Protein AF-A0A957BS94-F1 (afdb_monomer)

Foldseek 3Di:
DCQFQPLDDQCVVVQVVVCVVPVDHDDDDDDPVCCQARIADAWDKDKDKDFDADPVLETAEIEIEIETEFEADCACQQQLQLLLQLFLCQFLPHLHYYYHYDYDYHHGRGHYRGHQSNNVVSQVVSLVVLVVSCVVSVHDSVVSSVNRGADAFDKSNCQQVRQRVHGGDIAGAHDDPQVVQCVVCCVVVVVVVPPPDWDADPPARLKTKDKDKGKGKAWADRAPPWKWKKKWFADLQRAIEIAIQEDCPPLCLQVLLLLLLQVLQQHDSVSYHYDYNDPVPHDDGSYDDSNHSCPHNSVNSNVFSNQLNVVLLVQCCVPPVVHDSVQWDRHHQWTAGPVGDIDGSSRSQCCCCPPPVNDIRMGMGMGHHNHTHIKMKMKMWMWMARNVPRDIDTPDIDMRIRPDDDSPVVSVVVVVVVVRVVVVVVD

Structure (mmCIF, N/CA/C/O backbone):
data_AF-A0A957BS94-F1
#
_entry.id   AF-A0A957BS94-F1
#
loop_
_atom_site.group_PDB
_atom_site.id
_atom_site.type_symbol
_atom_site.label_atom_id
_atom_site.label_alt_id
_atom_site.label_comp_id
_atom_site.label_asym_id
_atom_site.label_entity_id
_atom_site.label_seq_id
_atom_site.pdbx_PDB_ins_code
_atom_site.Cartn_x
_atom_site.Cartn_y
_atom_site.Cartn_z
_atom_site.occupancy
_atom_site.B_iso_or_equiv
_atom_site.auth_seq_id
_atom_site.auth_comp_id
_atom_site.auth_asym_id
_atom_site.auth_atom_id
_atom_site.pdbx_PDB_model_num
ATOM 1 N N . GLY A 1 1 ? -7.995 11.086 -6.125 1.00 87.88 1 GLY A N 1
ATOM 2 C CA . GLY A 1 1 ? -8.185 10.235 -4.937 1.00 87.88 1 GLY A CA 1
ATOM 3 C C . GLY A 1 1 ? -9.267 9.207 -5.190 1.00 87.88 1 GLY A C 1
ATOM 4 O O . GLY A 1 1 ? -10.382 9.602 -5.510 1.00 87.88 1 GLY A O 1
ATOM 5 N N . GLY A 1 2 ? -8.936 7.917 -5.090 1.00 92.69 2 GLY A N 1
ATOM 6 C CA . GLY A 1 2 ? -9.911 6.818 -5.169 1.00 92.69 2 GLY A CA 1
ATOM 7 C C . GLY A 1 2 ? -10.272 6.236 -3.799 1.00 92.69 2 GLY A C 1
ATOM 8 O O . GLY A 1 2 ? -11.443 6.047 -3.504 1.00 92.69 2 GLY A O 1
ATOM 9 N N . PHE A 1 3 ? -9.272 5.984 -2.944 1.00 94.75 3 PHE A N 1
ATOM 10 C CA . PHE A 1 3 ? -9.442 5.447 -1.582 1.00 94.75 3 PHE A CA 1
ATOM 11 C C . PHE A 1 3 ? -10.276 4.154 -1.491 1.00 94.75 3 PHE A C 1
ATOM 13 O O . PHE A 1 3 ? -10.834 3.879 -0.435 1.00 94.75 3 PHE A O 1
ATOM 20 N N . GLY A 1 4 ? -10.353 3.367 -2.569 1.00 93.62 4 GLY A N 1
ATOM 21 C CA . GLY A 1 4 ? -11.196 2.171 -2.696 1.00 93.62 4 GLY A CA 1
ATOM 22 C C . GLY A 1 4 ? -12.556 2.428 -3.355 1.00 93.62 4 GLY A C 1
ATOM 23 O O . GLY A 1 4 ? -13.038 1.577 -4.089 1.00 93.62 4 GLY A O 1
ATOM 24 N N . GLY A 1 5 ? -13.127 3.629 -3.223 1.00 93.25 5 GLY A N 1
ATOM 25 C CA . GLY A 1 5 ? -14.465 3.944 -3.748 1.00 93.25 5 GLY A CA 1
ATOM 26 C C . GLY A 1 5 ? -14.590 3.953 -5.278 1.00 93.25 5 GLY A C 1
ATOM 27 O O . GLY A 1 5 ? -15.694 4.082 -5.790 1.00 93.25 5 GLY A O 1
ATOM 28 N N . LYS A 1 6 ? -13.469 3.811 -5.999 1.00 93.12 6 LYS A N 1
ATOM 29 C CA . LYS A 1 6 ? -13.384 3.716 -7.468 1.00 93.12 6 LYS A CA 1
ATOM 30 C C . LYS A 1 6 ? -12.785 2.388 -7.952 1.00 93.12 6 LYS A C 1
ATOM 32 O O . LYS A 1 6 ? -12.215 2.334 -9.032 1.00 93.12 6 LYS A O 1
ATOM 37 N N . GLN A 1 7 ? -12.796 1.357 -7.107 1.00 91.06 7 GLN A N 1
ATOM 38 C CA . GLN A 1 7 ? -12.198 0.062 -7.441 1.00 91.06 7 GLN A CA 1
ATOM 39 C C . GLN A 1 7 ? -13.092 -0.780 -8.365 1.00 91.06 7 GLN A C 1
ATOM 41 O O . GLN A 1 7 ? -12.589 -1.584 -9.140 1.00 91.06 7 GLN A O 1
ATOM 46 N N . GLU A 1 8 ? -14.409 -0.612 -8.273 1.00 89.06 8 GLU A N 1
ATOM 47 C CA . GLU A 1 8 ? -15.391 -1.333 -9.083 1.00 89.06 8 GLU A CA 1
ATOM 48 C C . GLU A 1 8 ? -16.027 -0.421 -10.138 1.00 89.06 8 GLU A C 1
ATOM 50 O O . GLU A 1 8 ? -15.969 0.803 -10.022 1.00 89.06 8 GLU A O 1
ATOM 55 N N . MET A 1 9 ? -16.678 -1.026 -11.134 1.00 90.88 9 MET A N 1
ATOM 56 C CA . MET A 1 9 ? -17.496 -0.293 -12.099 1.00 90.88 9 MET A CA 1
ATOM 57 C C . MET A 1 9 ? -18.780 0.214 -11.430 1.00 90.88 9 MET A C 1
ATOM 59 O O . MET A 1 9 ? -19.502 -0.557 -10.794 1.00 90.88 9 MET A O 1
ATOM 63 N N . LEU A 1 10 ? -19.066 1.505 -11.584 1.00 91.81 10 LEU A N 1
ATOM 64 C CA . LEU A 1 10 ? -20.222 2.187 -10.994 1.00 91.81 10 LEU A CA 1
ATOM 65 C C . LEU A 1 10 ? -21.111 2.873 -12.032 1.00 91.81 10 LEU A C 1
ATOM 67 O O . LEU A 1 10 ? -22.331 2.854 -11.885 1.00 91.81 10 LEU A O 1
ATOM 71 N N . ILE A 1 11 ? -20.506 3.534 -13.021 1.00 94.31 11 ILE A N 1
ATOM 72 C CA . ILE A 1 11 ? -21.208 4.347 -14.035 1.00 94.31 11 ILE A CA 1
ATOM 73 C C . ILE A 1 11 ? -20.671 4.125 -15.454 1.00 94.31 11 ILE A C 1
ATOM 75 O O . ILE A 1 11 ? -21.223 4.646 -16.426 1.00 94.31 11 ILE A O 1
ATOM 79 N N . GLU A 1 12 ? -19.559 3.404 -15.579 1.00 95.12 12 GLU A N 1
ATOM 80 C CA . GLU A 1 12 ? -18.816 3.190 -16.815 1.00 95.12 12 GLU A CA 1
ATOM 81 C C . GLU A 1 12 ? -19.658 2.432 -17.848 1.00 95.12 12 GLU A C 1
ATOM 83 O O . GLU A 1 12 ? -19.678 2.796 -19.026 1.00 95.12 12 GLU A O 1
ATOM 88 N N . ASP A 1 13 ? -20.409 1.427 -17.402 1.00 94.88 13 ASP A N 1
ATOM 89 C CA . ASP A 1 13 ? -21.336 0.644 -18.219 1.00 94.88 13 ASP A CA 1
ATOM 90 C C . ASP A 1 13 ? -22.477 1.508 -18.779 1.00 94.88 13 ASP A C 1
ATOM 92 O O . ASP A 1 13 ? -22.785 1.437 -19.973 1.00 94.88 13 ASP A O 1
ATOM 96 N N . LEU A 1 14 ? -23.054 2.390 -17.959 1.00 95.38 14 LEU A N 1
ATOM 97 C CA . LEU A 1 14 ? -24.093 3.331 -18.385 1.00 95.38 14 LEU A CA 1
ATOM 98 C C . LEU A 1 14 ? -23.571 4.291 -19.462 1.00 95.38 14 LEU A C 1
ATOM 100 O O . LEU A 1 14 ? -24.225 4.485 -20.491 1.00 95.38 14 LEU A O 1
ATOM 104 N N . CYS A 1 15 ? -22.380 4.864 -19.261 1.00 97.00 15 CYS A N 1
ATOM 105 C CA . CYS A 1 15 ? -21.724 5.724 -20.249 1.00 97.00 15 CYS A CA 1
ATOM 106 C C . CYS A 1 15 ? -21.474 4.990 -21.573 1.00 97.00 15 CYS A C 1
ATOM 108 O O . CYS A 1 15 ? -21.753 5.541 -22.645 1.00 97.00 15 CYS A O 1
ATOM 110 N N . ALA A 1 16 ? -20.984 3.749 -21.509 1.00 97.00 16 ALA A N 1
ATOM 111 C CA . ALA A 1 16 ? -20.718 2.931 -22.687 1.00 97.00 16 ALA A CA 1
ATOM 112 C C . ALA A 1 16 ? -22.009 2.626 -23.463 1.00 97.00 16 ALA A C 1
ATOM 114 O O . ALA A 1 16 ? -22.088 2.883 -24.668 1.00 97.00 16 ALA A O 1
ATOM 115 N N . HIS A 1 17 ? -23.055 2.159 -22.777 1.00 97.88 17 HIS A N 1
ATOM 116 C CA . HIS A 1 17 ? -24.336 1.839 -23.408 1.00 97.88 17 HIS A CA 1
ATOM 117 C C . HIS A 1 17 ? -25.006 3.064 -24.042 1.00 97.88 17 HIS A C 1
ATOM 119 O O . HIS A 1 17 ? -25.511 2.970 -25.164 1.00 97.88 17 HIS A O 1
ATOM 125 N N . LEU A 1 18 ? -24.974 4.225 -23.382 1.00 98.00 18 LEU A N 1
ATOM 126 C CA . LEU A 1 18 ? -25.520 5.464 -23.944 1.00 98.00 18 LEU A CA 1
ATOM 127 C C . LEU A 1 18 ? -24.709 5.960 -25.147 1.00 98.00 18 LEU A C 1
ATOM 129 O O . LEU A 1 18 ? -25.290 6.458 -26.113 1.00 98.00 18 LEU A O 1
ATOM 133 N N . THR A 1 19 ? -23.388 5.789 -25.131 1.00 98.25 19 THR A N 1
ATOM 134 C CA . THR A 1 19 ? -22.531 6.124 -26.279 1.00 98.25 19 THR A CA 1
ATOM 135 C C . THR A 1 19 ? -22.894 5.266 -27.494 1.00 98.25 19 THR A C 1
ATOM 137 O O . THR A 1 19 ? -23.105 5.807 -28.579 1.00 98.25 19 THR A O 1
ATOM 140 N N . ILE A 1 20 ? -23.069 3.952 -27.307 1.00 98.38 20 ILE A N 1
ATOM 141 C CA . ILE A 1 20 ? -23.497 3.023 -28.370 1.00 98.38 20 ILE A CA 1
ATOM 142 C C . ILE A 1 20 ? -24.884 3.400 -28.905 1.00 98.38 20 ILE A C 1
ATOM 144 O O . ILE A 1 20 ? -25.085 3.453 -30.117 1.00 98.38 20 ILE A O 1
ATOM 148 N N . ALA A 1 21 ? -25.837 3.689 -28.016 1.00 98.38 21 ALA A N 1
ATOM 149 C CA . ALA A 1 21 ? -27.212 3.999 -28.404 1.00 98.38 21 ALA A CA 1
ATOM 150 C C . ALA A 1 21 ? -27.345 5.339 -29.146 1.00 98.38 21 ALA A C 1
ATOM 152 O O . ALA A 1 21 ? -28.221 5.489 -29.997 1.00 98.38 21 ALA A O 1
ATOM 153 N N . THR A 1 22 ? -26.504 6.323 -28.817 1.00 98.00 22 THR A N 1
ATOM 154 C CA . THR A 1 22 ? -26.613 7.687 -29.361 1.00 98.00 22 THR A CA 1
ATOM 155 C C . THR A 1 22 ? -25.635 7.983 -30.495 1.00 98.00 22 THR A C 1
ATOM 157 O O . THR A 1 22 ? -25.848 8.947 -31.231 1.00 98.00 22 THR A O 1
ATOM 160 N N . GLY A 1 23 ? -24.558 7.202 -30.631 1.00 98.25 23 GLY A N 1
ATOM 161 C CA . GLY A 1 23 ? -23.454 7.488 -31.551 1.00 98.25 23 GLY A CA 1
ATOM 162 C C . GLY A 1 23 ? -22.679 8.765 -31.200 1.00 98.25 23 GLY A C 1
ATOM 163 O O . GLY A 1 23 ? -22.033 9.348 -32.070 1.00 98.25 23 GLY A O 1
ATOM 164 N N . ARG A 1 24 ? -22.778 9.252 -29.955 1.00 98.12 24 ARG A N 1
ATOM 165 C CA . ARG A 1 24 ? -22.169 10.511 -29.496 1.00 98.12 24 ARG A CA 1
ATOM 166 C C . ARG A 1 24 ? -21.395 10.292 -28.193 1.00 98.12 24 ARG A C 1
ATOM 168 O O . ARG A 1 24 ? -21.807 9.451 -27.400 1.00 98.12 24 ARG A O 1
ATOM 175 N N . PRO A 1 25 ? -20.325 11.067 -27.928 1.00 97.94 25 PRO A N 1
ATOM 176 C CA . PRO A 1 25 ? -19.635 11.019 -26.642 1.00 97.94 25 PRO A CA 1
ATOM 177 C C . PRO A 1 25 ? -20.574 11.363 -25.479 1.00 97.94 25 PRO A C 1
ATOM 179 O O . PRO A 1 25 ? -21.299 12.361 -25.541 1.00 97.94 25 PRO A O 1
ATOM 182 N N . VAL A 1 26 ? -20.529 10.564 -24.412 1.00 97.88 26 VAL A N 1
ATOM 183 C CA . VAL A 1 26 ? -21.312 10.754 -23.182 1.00 97.88 26 VAL A CA 1
ATOM 184 C C . VAL A 1 26 ? -20.376 11.055 -22.013 1.00 97.88 26 VAL A C 1
ATOM 186 O O . VAL A 1 26 ? -19.357 10.394 -21.841 1.00 97.88 26 VAL A O 1
ATOM 189 N N . ARG A 1 27 ? -20.741 12.041 -21.187 1.00 96.88 27 ARG A N 1
ATOM 190 C CA . ARG A 1 27 ? -20.086 12.335 -19.905 1.00 96.88 27 ARG A CA 1
ATOM 191 C C . ARG A 1 27 ? -21.108 12.198 -18.782 1.00 96.88 27 ARG A C 1
ATOM 193 O O . ARG A 1 27 ? -22.140 12.863 -18.819 1.00 96.88 27 ARG A O 1
ATOM 200 N N . PHE A 1 28 ? -20.783 11.388 -17.780 1.00 95.38 28 PHE A N 1
ATOM 201 C CA . PHE A 1 28 ? -21.545 11.242 -16.543 1.00 95.38 28 PHE A CA 1
ATOM 202 C C . PHE A 1 28 ? -20.635 11.619 -15.375 1.00 95.38 28 PHE A C 1
ATOM 204 O O . PHE A 1 28 ? -19.526 11.106 -15.258 1.00 95.38 28 PHE A O 1
ATOM 211 N N . GLU A 1 29 ? -21.103 12.514 -14.511 1.00 95.50 29 GLU A N 1
ATOM 212 C CA . GLU A 1 29 ? -20.431 12.855 -13.261 1.00 95.50 29 GLU A CA 1
ATOM 213 C C . GLU A 1 29 ? -21.454 12.915 -12.124 1.00 95.50 29 GLU A C 1
ATOM 215 O O . GLU A 1 29 ? -22.528 13.495 -12.292 1.00 95.50 29 GLU A O 1
ATOM 220 N N . TYR A 1 30 ? -21.131 12.314 -10.977 1.00 95.19 30 TYR A N 1
ATOM 221 C CA . TYR A 1 30 ? -21.965 12.432 -9.786 1.00 95.19 30 TYR A CA 1
ATOM 222 C C . TYR A 1 30 ? -21.905 13.843 -9.203 1.00 95.19 30 TYR A C 1
ATOM 224 O O . TYR A 1 30 ? -20.840 14.452 -9.085 1.00 95.19 30 TYR A O 1
ATOM 232 N N . THR A 1 31 ? -23.048 14.339 -8.734 1.00 96.75 31 THR A N 1
ATOM 233 C CA . THR A 1 31 ? -23.054 15.433 -7.759 1.00 96.75 31 THR A CA 1
ATOM 234 C C . THR A 1 31 ? -22.487 14.948 -6.422 1.00 96.75 31 THR A C 1
ATOM 236 O O . THR A 1 31 ? -22.429 13.751 -6.139 1.00 96.75 31 THR A O 1
ATOM 239 N N . ARG A 1 32 ? -22.112 15.876 -5.533 1.00 95.75 32 ARG A N 1
ATOM 240 C CA . ARG A 1 32 ? -21.627 15.507 -4.192 1.00 95.75 32 ARG A CA 1
ATOM 241 C C . ARG A 1 32 ? -22.658 14.704 -3.389 1.00 95.75 32 ARG A C 1
ATOM 243 O O . ARG A 1 32 ? -22.276 13.821 -2.635 1.00 95.75 32 ARG A O 1
ATOM 250 N N . GLU A 1 33 ? -23.942 15.004 -3.546 1.00 95.62 33 GLU A N 1
ATOM 251 C CA . GLU A 1 33 ? -25.029 14.253 -2.907 1.00 95.62 33 GLU A CA 1
ATOM 252 C C . GLU A 1 33 ? -25.150 12.831 -3.477 1.00 95.62 33 GLU A C 1
ATOM 254 O O . GLU A 1 33 ? -25.296 11.865 -2.725 1.00 95.62 33 GLU A O 1
ATOM 259 N N . GLN A 1 34 ? -25.022 12.686 -4.799 1.00 94.81 34 GLN A N 1
ATOM 260 C CA . GLN A 1 34 ? -25.015 11.378 -5.457 1.00 94.81 34 GLN A CA 1
ATOM 261 C C . GLN A 1 34 ? -23.808 10.535 -5.039 1.00 94.81 34 GLN A C 1
ATOM 263 O O . GLN A 1 34 ? -23.964 9.338 -4.826 1.00 94.81 34 GLN A O 1
ATOM 268 N N . GLU A 1 35 ? -22.640 11.144 -4.823 1.00 93.25 35 GLU A N 1
ATOM 269 C CA . GLU A 1 35 ? -21.464 10.440 -4.297 1.00 93.25 35 GLU A CA 1
ATOM 270 C C . GLU A 1 35 ? -21.782 9.733 -2.965 1.00 93.25 35 GLU A C 1
ATOM 272 O O . GLU A 1 35 ? -21.471 8.561 -2.793 1.00 93.25 35 GLU A O 1
ATOM 277 N N . PHE A 1 36 ? -22.472 10.399 -2.034 1.00 91.50 36 PHE A N 1
ATOM 278 C CA . PHE A 1 36 ? -22.794 9.805 -0.729 1.00 91.50 36 PHE A CA 1
ATOM 279 C C . PHE A 1 36 ? -23.912 8.758 -0.766 1.00 91.50 36 PHE A C 1
ATOM 281 O O . PHE A 1 36 ? -24.010 7.938 0.147 1.00 91.50 36 PHE A O 1
ATOM 288 N N . THR A 1 37 ? -24.766 8.789 -1.786 1.00 91.38 37 THR A N 1
ATOM 289 C CA . THR A 1 37 ? -25.955 7.925 -1.870 1.00 91.38 37 THR A CA 1
ATOM 290 C C . THR A 1 37 ? -25.802 6.774 -2.862 1.00 91.38 37 THR A C 1
ATOM 292 O O . THR A 1 37 ? -26.458 5.748 -2.695 1.00 91.38 37 THR A O 1
ATOM 295 N N . SER A 1 38 ? -24.942 6.929 -3.872 1.00 91.81 38 SER A N 1
ATOM 296 C CA . SER A 1 38 ? -24.818 6.017 -5.019 1.00 91.81 38 SER A CA 1
ATOM 297 C C . SER A 1 38 ? -23.418 5.412 -5.175 1.00 91.81 38 SER A C 1
ATOM 299 O O . SER A 1 38 ? -23.296 4.310 -5.716 1.00 91.81 38 SER A O 1
ATOM 301 N N . ALA A 1 39 ? -22.365 6.089 -4.698 1.00 92.81 39 ALA A N 1
ATOM 302 C CA . ALA A 1 39 ? -21.018 5.519 -4.681 1.00 92.81 39 ALA A CA 1
ATOM 303 C C . ALA A 1 39 ? -20.834 4.556 -3.494 1.00 92.81 39 ALA A C 1
ATOM 305 O O . ALA A 1 39 ? -21.799 4.108 -2.869 1.00 92.81 39 ALA A O 1
ATOM 306 N N . ARG A 1 40 ? -19.585 4.180 -3.208 1.00 93.38 40 ARG A N 1
ATOM 307 C CA . ARG A 1 40 ? -19.262 3.172 -2.195 1.00 93.38 40 ARG A CA 1
ATOM 308 C C . ARG A 1 40 ? -18.801 3.785 -0.889 1.00 93.38 40 ARG A C 1
ATOM 310 O O . ARG A 1 40 ? -17.950 4.671 -0.849 1.00 93.38 40 ARG A O 1
ATOM 317 N N . SER A 1 41 ? -19.336 3.241 0.196 1.00 93.56 41 SER A N 1
ATOM 318 C CA . SER A 1 41 ? -18.935 3.562 1.562 1.00 93.56 41 SER A CA 1
ATOM 319 C C . SER A 1 41 ? -18.134 2.420 2.195 1.00 93.56 41 SER A C 1
ATOM 321 O O . SER A 1 41 ? -18.013 1.323 1.646 1.00 93.56 41 SER A O 1
ATOM 323 N N . ARG A 1 42 ? -17.550 2.665 3.370 1.00 96.00 42 ARG A N 1
ATOM 324 C CA . ARG A 1 42 ? -16.926 1.605 4.168 1.00 96.00 42 ARG A CA 1
ATOM 325 C C . ARG A 1 42 ? -18.010 0.694 4.750 1.00 96.00 42 ARG A C 1
ATOM 327 O O . ARG A 1 42 ? -18.982 1.185 5.311 1.00 96.00 42 ARG A O 1
ATOM 334 N N . HIS A 1 43 ? -17.787 -0.618 4.702 1.00 97.06 43 HIS A N 1
ATOM 335 C CA . HIS A 1 43 ? -18.658 -1.614 5.332 1.00 97.06 43 HIS A CA 1
ATOM 336 C C . HIS A 1 43 ? -18.849 -1.358 6.841 1.00 97.06 43 HIS A C 1
ATOM 338 O O . HIS A 1 43 ? -17.860 -1.416 7.588 1.00 97.06 43 HIS A O 1
ATOM 344 N N . PRO A 1 44 ? -20.093 -1.139 7.311 1.00 96.38 44 PRO A N 1
ATOM 345 C CA . PRO A 1 44 ? -20.415 -1.165 8.731 1.00 96.38 44 PRO A CA 1
ATOM 346 C C . PRO A 1 44 ? -20.260 -2.585 9.281 1.00 96.38 44 PRO A C 1
ATOM 348 O O . PRO A 1 44 ? -20.686 -3.558 8.653 1.00 96.38 44 PRO A O 1
ATOM 351 N N . GLN A 1 45 ? -19.652 -2.706 10.458 1.00 97.69 45 GLN A N 1
ATOM 352 C CA . GLN A 1 45 ? -19.382 -3.991 11.098 1.00 97.69 45 GLN A CA 1
ATOM 353 C C . GLN A 1 45 ? -19.725 -3.929 12.586 1.00 97.69 45 GLN A C 1
ATOM 355 O O . GLN A 1 45 ? -19.444 -2.933 13.250 1.00 97.69 45 GLN A O 1
ATOM 360 N N . ILE A 1 46 ? -20.282 -5.020 13.110 1.00 98.12 46 ILE A N 1
ATOM 361 C CA . ILE A 1 46 ? -20.333 -5.299 14.549 1.00 98.12 46 ILE A CA 1
ATOM 362 C C . ILE A 1 46 ? -19.322 -6.410 14.806 1.00 98.12 46 ILE A C 1
ATOM 364 O O . ILE A 1 46 ? -19.437 -7.487 14.222 1.00 98.12 46 ILE A O 1
ATOM 368 N N . LEU A 1 47 ? -18.334 -6.146 15.658 1.00 98.31 47 LEU A N 1
ATOM 369 C CA . LEU A 1 47 ? -17.252 -7.079 15.953 1.00 98.31 47 LEU A CA 1
ATOM 370 C C . LEU A 1 47 ? -17.335 -7.532 17.410 1.00 98.31 47 LEU A C 1
ATOM 372 O O . LEU A 1 47 ? -17.538 -6.718 18.310 1.00 98.31 47 LEU A O 1
ATOM 376 N N . ARG A 1 48 ? -17.137 -8.829 17.646 1.00 98.44 48 ARG A N 1
ATOM 377 C CA . ARG A 1 48 ? -17.007 -9.410 18.983 1.00 98.44 48 ARG A CA 1
ATOM 378 C C . ARG A 1 48 ? -15.726 -10.226 19.062 1.00 98.44 48 ARG A C 1
ATOM 380 O O . ARG A 1 48 ? -15.616 -11.263 18.406 1.00 98.44 48 ARG A O 1
ATOM 387 N N . PHE A 1 49 ? -14.808 -9.780 19.912 1.00 98.44 49 PHE A N 1
ATOM 388 C CA . PHE A 1 49 ? -13.606 -10.524 20.262 1.00 98.44 49 PHE A CA 1
ATOM 389 C C . PHE A 1 49 ? -13.820 -11.372 21.516 1.00 98.44 49 PHE A C 1
ATOM 391 O O . PHE A 1 49 ? -14.512 -10.976 22.455 1.00 98.44 49 PHE A O 1
ATOM 398 N N . LYS A 1 50 ? -13.192 -12.546 21.544 1.00 98.31 50 LYS A N 1
ATOM 399 C CA . LYS A 1 50 ? -13.016 -13.358 22.750 1.00 98.31 50 LYS A CA 1
ATOM 400 C C . LYS A 1 50 ? -11.588 -13.884 22.768 1.00 98.31 50 LYS A C 1
ATOM 402 O O . LYS A 1 50 ? -11.192 -14.602 21.857 1.00 98.31 50 LYS A O 1
ATOM 407 N N . THR A 1 51 ? -10.835 -13.558 23.814 1.00 98.38 51 THR A N 1
ATOM 408 C CA . THR A 1 51 ? -9.414 -13.917 23.923 1.00 98.38 51 THR A CA 1
ATOM 409 C C . THR A 1 51 ? -9.176 -14.750 25.173 1.00 98.38 51 THR A C 1
ATOM 411 O O . THR A 1 51 ? -9.658 -14.409 26.251 1.00 98.38 51 THR A O 1
ATOM 414 N N . GLY A 1 52 ? -8.446 -15.852 25.023 1.00 98.31 52 GLY A N 1
ATOM 415 C CA . GLY A 1 52 ? -7.899 -16.628 26.130 1.00 98.31 52 GLY A CA 1
ATOM 416 C C . GLY A 1 52 ? -6.478 -16.168 26.427 1.00 98.31 52 GLY A C 1
ATOM 417 O O . GLY A 1 52 ? -5.647 -16.128 25.518 1.00 98.31 52 GLY A O 1
ATOM 418 N N . VAL A 1 53 ? -6.209 -15.841 27.689 1.00 98.25 53 VAL A N 1
ATOM 419 C CA . VAL A 1 53 ? -4.894 -15.409 28.173 1.00 98.25 53 VAL A CA 1
ATOM 420 C C . VAL A 1 53 ? -4.485 -16.305 29.337 1.00 98.25 53 VAL A C 1
ATOM 422 O O . VAL A 1 53 ? -5.318 -16.614 30.189 1.00 98.25 53 VAL A O 1
ATOM 425 N N . ASP A 1 54 ? -3.236 -16.765 29.345 1.00 97.00 54 ASP A N 1
ATOM 426 C CA . ASP A 1 54 ? -2.704 -17.592 30.430 1.00 97.00 54 ASP A CA 1
ATOM 427 C C . ASP A 1 54 ? -2.256 -16.766 31.651 1.00 97.00 54 ASP A C 1
ATOM 429 O O . ASP A 1 54 ? -2.321 -15.534 31.662 1.00 97.00 54 ASP A O 1
ATOM 433 N N . ALA A 1 55 ? -1.809 -17.456 32.705 1.00 94.81 55 ALA A N 1
ATOM 434 C CA . ALA A 1 55 ? -1.379 -16.823 33.952 1.00 94.81 55 ALA A CA 1
ATOM 435 C C . ALA A 1 55 ? -0.143 -15.921 33.775 1.00 94.81 55 ALA A C 1
ATOM 437 O O . ALA A 1 55 ? 0.072 -15.003 34.565 1.00 94.81 55 ALA A O 1
ATOM 438 N N . GLU A 1 56 ? 0.654 -16.148 32.729 1.00 95.19 56 GLU A N 1
ATOM 439 C CA . GLU A 1 56 ? 1.819 -15.336 32.391 1.00 95.19 56 GLU A CA 1
ATOM 440 C C . GLU A 1 56 ? 1.465 -14.132 31.502 1.00 95.19 56 GLU A C 1
ATOM 442 O O . GLU A 1 56 ? 2.359 -13.364 31.129 1.00 95.19 56 GLU A O 1
ATOM 447 N N . GLY A 1 57 ? 0.191 -13.937 31.154 1.00 96.12 57 GLY A N 1
ATOM 448 C CA . GLY A 1 57 ? -0.263 -12.840 30.303 1.00 96.12 57 GLY A CA 1
ATOM 449 C C . GLY A 1 57 ? -0.010 -13.073 28.810 1.00 96.12 57 GLY A C 1
ATOM 450 O O . GLY A 1 57 ? 0.117 -12.100 28.061 1.00 96.12 57 GLY A O 1
ATOM 451 N N . ARG A 1 58 ? 0.118 -14.332 28.369 1.00 97.81 58 ARG A N 1
ATOM 452 C CA . ARG A 1 58 ? 0.252 -14.700 26.952 1.00 97.81 58 ARG A CA 1
ATOM 453 C C . ARG A 1 58 ? -1.107 -15.026 26.347 1.00 97.81 58 ARG A C 1
ATOM 455 O O . ARG A 1 58 ? -1.890 -15.778 26.924 1.00 97.81 58 ARG A O 1
ATOM 462 N N . ILE A 1 59 ? -1.374 -14.493 25.162 1.00 98.25 59 ILE A N 1
ATOM 463 C CA . ILE A 1 59 ? -2.553 -14.814 24.365 1.00 98.25 59 ILE A CA 1
ATOM 464 C C . ILE A 1 59 ? -2.375 -16.223 23.794 1.00 98.25 59 ILE A C 1
ATOM 466 O O . ILE A 1 59 ? -1.460 -16.484 23.018 1.00 98.25 59 ILE A O 1
ATOM 470 N N . VAL A 1 60 ? -3.273 -17.132 24.169 1.00 98.12 60 VAL A N 1
ATOM 471 C CA . VAL A 1 60 ? -3.241 -18.537 23.729 1.00 98.12 60 VAL A CA 1
ATOM 472 C C . VAL A 1 60 ? -4.360 -18.867 22.748 1.00 98.12 60 VAL A C 1
ATOM 474 O O . VAL A 1 60 ? -4.197 -19.744 21.906 1.00 98.12 60 VAL A O 1
ATOM 477 N N . ALA A 1 61 ? -5.486 -18.157 22.818 1.00 98.25 61 ALA A N 1
ATOM 478 C CA . ALA A 1 61 ? -6.619 -18.367 21.927 1.00 98.25 61 ALA A CA 1
ATOM 479 C C . ALA A 1 61 ? -7.296 -17.043 21.577 1.00 98.25 61 ALA A C 1
ATOM 481 O O . ALA A 1 61 ? -7.377 -16.149 22.421 1.00 98.25 61 ALA A O 1
ATOM 482 N N . ALA A 1 62 ? -7.823 -16.937 20.362 1.00 98.12 62 ALA A N 1
ATOM 483 C CA . ALA A 1 62 ? -8.582 -15.777 19.920 1.00 98.12 62 ALA A CA 1
ATOM 484 C C . ALA A 1 62 ? -9.764 -16.198 19.046 1.00 98.12 62 ALA A C 1
ATOM 486 O O . ALA A 1 62 ? -9.667 -17.075 18.192 1.00 98.12 62 ALA A O 1
ATOM 487 N N . GLU A 1 63 ? -10.893 -15.541 19.241 1.00 98.31 63 GLU A N 1
ATOM 488 C CA . GLU A 1 63 ? -12.046 -15.635 18.365 1.00 98.31 63 GLU A CA 1
ATOM 489 C C . GLU A 1 63 ? -12.484 -14.243 17.949 1.00 98.31 63 GLU A C 1
ATOM 491 O O . GLU A 1 63 ? -12.601 -13.348 18.788 1.00 98.31 63 GLU A O 1
ATOM 496 N N . LEU A 1 64 ? 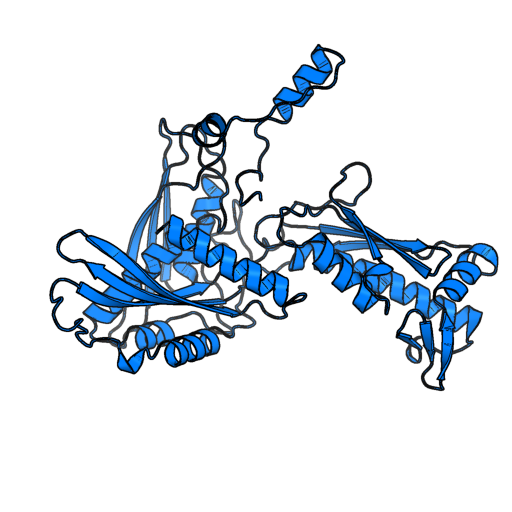-12.774 -14.102 16.659 1.00 98.56 64 LEU A N 1
ATOM 497 C CA . LEU A 1 64 ? -13.401 -12.924 16.087 1.00 98.56 64 LEU A CA 1
ATOM 498 C C . LEU A 1 64 ? -14.696 -13.338 15.388 1.00 98.56 64 LEU A C 1
ATOM 500 O O . LEU A 1 64 ? -14.676 -14.089 14.411 1.00 98.56 64 LEU A O 1
ATOM 504 N N . TYR A 1 65 ? -15.815 -12.836 15.906 1.00 98.62 65 TYR A N 1
ATOM 505 C CA . TYR A 1 65 ? -17.123 -12.918 15.267 1.00 98.62 65 TYR A CA 1
ATOM 506 C C . TYR A 1 65 ? -17.512 -11.556 14.691 1.00 98.62 65 TYR A C 1
ATOM 508 O O . TYR A 1 65 ? -17.443 -10.551 15.404 1.00 98.62 65 TYR A O 1
ATOM 516 N N . ILE A 1 66 ? -17.923 -11.522 13.422 1.00 98.56 66 ILE A N 1
ATOM 517 C CA . ILE A 1 66 ? -18.319 -10.295 12.723 1.00 98.56 66 ILE A CA 1
ATOM 518 C C . ILE A 1 66 ? -19.733 -10.424 12.153 1.00 98.56 66 ILE A C 1
ATOM 520 O O . ILE A 1 66 ? -20.043 -11.395 11.467 1.00 98.56 66 ILE A O 1
ATOM 524 N N . ILE A 1 67 ? -20.555 -9.395 12.359 1.00 98.38 67 ILE A N 1
ATOM 525 C CA . ILE A 1 67 ? -21.728 -9.125 11.520 1.00 98.38 67 ILE A CA 1
ATOM 526 C C . ILE A 1 67 ? -21.337 -8.004 10.554 1.00 98.38 67 ILE A C 1
ATOM 528 O O . ILE A 1 67 ? -21.150 -6.859 10.974 1.00 98.38 67 ILE A O 1
ATOM 532 N N . GLY A 1 68 ? -21.172 -8.339 9.276 1.00 97.62 68 GLY A N 1
ATOM 533 C CA . GLY A 1 68 ? -20.786 -7.407 8.219 1.00 97.62 68 GLY A CA 1
ATOM 534 C C . GLY A 1 68 ? -21.995 -6.980 7.396 1.00 97.62 68 GLY A C 1
ATOM 535 O O . GLY A 1 68 ? -22.612 -7.812 6.736 1.00 97.62 68 GLY A O 1
ATOM 536 N N . ASN A 1 69 ? -22.335 -5.692 7.409 1.00 97.38 69 ASN A N 1
ATOM 537 C CA . ASN A 1 69 ? -23.443 -5.166 6.614 1.00 97.38 69 ASN A CA 1
ATOM 538 C C . ASN A 1 69 ? -22.949 -4.754 5.221 1.00 97.38 69 ASN A C 1
ATOM 540 O O . ASN A 1 69 ? -22.071 -3.898 5.112 1.00 97.38 69 ASN A O 1
ATOM 544 N N . THR A 1 70 ? -23.514 -5.353 4.173 1.00 96.12 70 THR A N 1
ATOM 545 C CA . THR A 1 70 ? -23.148 -5.094 2.767 1.00 96.12 70 THR A CA 1
ATOM 546 C C . THR A 1 70 ? -24.225 -4.289 2.020 1.00 96.12 70 THR A C 1
ATOM 548 O O . THR A 1 70 ? -24.206 -4.153 0.805 1.00 96.12 70 THR A O 1
ATOM 551 N N . GLY A 1 71 ? -25.187 -3.697 2.735 1.00 95.81 71 GLY A N 1
ATOM 552 C CA . GLY A 1 71 ? -26.291 -2.974 2.101 1.00 95.81 71 GLY A CA 1
ATOM 553 C C . GLY A 1 71 ? -27.142 -3.898 1.234 1.00 95.81 71 GLY A C 1
ATOM 554 O O . GLY A 1 71 ? -27.368 -5.051 1.596 1.00 95.81 71 GLY A O 1
ATOM 555 N N . ALA A 1 72 ? -27.662 -3.394 0.117 1.00 95.12 72 ALA A N 1
ATOM 556 C CA . ALA A 1 72 ? -28.614 -4.147 -0.699 1.00 95.12 72 ALA A CA 1
ATOM 557 C C . ALA A 1 72 ? -27.971 -5.267 -1.546 1.00 95.12 72 ALA A C 1
ATOM 559 O O . ALA A 1 72 ? -28.677 -6.184 -1.960 1.00 95.12 72 ALA A O 1
ATOM 560 N N . TYR A 1 73 ? -26.657 -5.211 -1.798 1.00 93.69 73 TYR A N 1
ATOM 561 C CA . TYR A 1 73 ? -25.949 -6.121 -2.709 1.00 93.69 73 TYR A CA 1
ATOM 562 C C . TYR A 1 73 ? -24.599 -6.545 -2.136 1.00 93.69 73 TYR A C 1
ATOM 564 O O . TYR A 1 73 ? -23.970 -5.783 -1.424 1.00 93.69 73 TYR A O 1
ATOM 572 N N . GLY A 1 74 ? -24.129 -7.747 -2.478 1.00 91.88 74 GLY A N 1
ATOM 573 C CA . GLY A 1 74 ? -22.978 -8.399 -1.829 1.00 91.88 74 GLY A CA 1
ATOM 574 C C . GLY A 1 74 ? -21.604 -7.870 -2.239 1.00 91.88 74 GLY A C 1
ATOM 575 O O . GLY A 1 74 ? -20.630 -8.625 -2.235 1.00 91.88 74 GLY A O 1
ATOM 576 N N . THR A 1 75 ? -21.520 -6.608 -2.648 1.00 91.19 75 THR A N 1
ATOM 577 C CA . THR A 1 75 ? -20.317 -5.973 -3.178 1.00 91.19 75 THR A CA 1
ATOM 578 C C . THR A 1 75 ? -19.193 -6.007 -2.150 1.00 91.19 75 THR A C 1
ATOM 580 O O . THR A 1 75 ? -19.306 -5.434 -1.072 1.00 91.19 75 THR A O 1
ATOM 583 N N . HIS A 1 76 ? -18.095 -6.700 -2.467 1.00 93.94 76 HIS A N 1
ATOM 584 C CA . HIS A 1 76 ? -16.971 -6.924 -1.547 1.00 93.94 76 HIS A CA 1
ATOM 585 C C . HIS A 1 76 ? -17.368 -7.510 -0.171 1.00 93.94 76 HIS A C 1
ATOM 587 O O . HIS A 1 76 ? -16.565 -7.493 0.767 1.00 93.94 76 HIS A O 1
ATOM 593 N N . GLY A 1 77 ? -18.577 -8.073 -0.049 1.00 94.06 77 GLY A N 1
ATOM 594 C CA . GLY A 1 77 ? -19.142 -8.522 1.221 1.00 94.06 77 GLY A CA 1
ATOM 595 C C . GLY A 1 77 ? -18.374 -9.688 1.837 1.00 94.06 77 GLY A C 1
ATOM 596 O O . GLY A 1 77 ? -18.297 -9.783 3.052 1.00 94.06 77 GLY A O 1
ATOM 597 N N . LEU A 1 78 ? -17.753 -10.546 1.021 1.00 93.69 78 LEU A N 1
ATOM 598 C CA . LEU A 1 78 ? -16.897 -11.636 1.497 1.00 93.69 78 LEU A CA 1
ATOM 599 C C . LEU A 1 78 ? -15.472 -11.151 1.800 1.00 93.69 78 LEU A C 1
ATOM 601 O O . LEU A 1 78 ? -14.961 -11.321 2.905 1.00 93.69 78 LEU A O 1
ATOM 605 N N . THR A 1 79 ? -14.825 -10.535 0.814 1.00 94.12 79 THR A N 1
ATOM 606 C CA . THR A 1 79 ? -13.387 -10.237 0.838 1.00 94.12 79 THR A CA 1
ATOM 607 C C . THR A 1 79 ? -13.012 -9.193 1.889 1.00 94.12 79 THR A C 1
ATOM 609 O O . THR A 1 79 ? -12.015 -9.375 2.584 1.00 94.12 79 THR A O 1
ATOM 612 N N . VAL A 1 80 ? -13.829 -8.152 2.098 1.00 96.06 80 VAL A N 1
ATOM 613 C CA . VAL A 1 80 ? -13.586 -7.150 3.159 1.00 96.06 80 VAL A CA 1
ATOM 614 C C . VAL A 1 80 ? -13.625 -7.796 4.543 1.00 96.06 80 VAL A C 1
ATOM 616 O O . VAL A 1 80 ? -12.790 -7.496 5.395 1.00 96.06 80 VAL A O 1
ATOM 619 N N . GLN A 1 81 ? -14.568 -8.711 4.771 1.00 95.94 81 GLN A N 1
ATOM 620 C CA . GLN A 1 81 ? -14.729 -9.374 6.067 1.00 95.94 81 GLN A CA 1
ATOM 621 C C . GLN A 1 81 ? -13.618 -10.395 6.311 1.00 95.94 81 GLN A C 1
ATOM 623 O O . GLN A 1 81 ? -13.129 -10.506 7.433 1.00 95.94 81 GLN A O 1
ATOM 628 N N . MET A 1 82 ? -13.160 -11.091 5.265 1.00 94.94 82 MET A N 1
ATOM 629 C CA . MET A 1 82 ? -11.986 -11.963 5.354 1.00 94.94 82 MET A CA 1
ATOM 630 C C . MET A 1 82 ? -10.729 -11.177 5.734 1.00 94.94 82 MET A C 1
ATOM 632 O O . MET A 1 82 ? -9.977 -11.637 6.590 1.00 94.94 82 MET A O 1
ATOM 636 N N . VAL A 1 83 ? -10.524 -9.972 5.190 1.00 94.88 83 VAL A N 1
ATOM 637 C CA . VAL A 1 83 ? -9.396 -9.116 5.591 1.00 94.88 83 VAL A CA 1
ATOM 638 C C . VAL A 1 83 ? -9.566 -8.591 7.019 1.00 94.88 83 VAL A C 1
ATOM 640 O O . VAL A 1 83 ? -8.589 -8.590 7.771 1.00 94.88 83 VAL A O 1
ATOM 643 N N . SER A 1 84 ? -10.779 -8.230 7.454 1.00 96.25 84 SER A N 1
ATOM 644 C CA . SER A 1 84 ? -11.051 -7.938 8.873 1.00 96.25 84 SER A CA 1
ATOM 645 C C . SER A 1 84 ? -10.682 -9.119 9.777 1.00 96.25 84 SER A C 1
ATOM 647 O O . SER A 1 84 ? -9.965 -8.934 10.759 1.00 96.25 84 SER A O 1
ATOM 649 N N . GLY A 1 85 ? -11.104 -10.334 9.418 1.00 95.94 85 GLY A N 1
ATOM 650 C CA . GLY A 1 85 ? -10.745 -11.569 10.114 1.00 95.94 85 GLY A CA 1
ATOM 651 C C . GLY A 1 85 ? -9.236 -11.780 10.175 1.00 95.94 85 GLY A C 1
ATOM 652 O O . GLY A 1 85 ? -8.667 -11.998 11.245 1.00 95.94 85 GLY A O 1
ATOM 653 N N . PHE A 1 86 ? -8.572 -11.649 9.028 1.00 94.94 86 PHE A N 1
ATOM 654 C CA . PHE A 1 86 ? -7.153 -11.931 8.899 1.00 94.94 86 PHE A CA 1
ATOM 655 C C . PHE A 1 86 ? -6.305 -10.931 9.686 1.00 94.94 86 PHE A C 1
ATOM 657 O O . PHE A 1 86 ? -5.442 -11.337 10.464 1.00 94.94 86 PHE A O 1
ATOM 664 N N . ARG A 1 87 ? -6.578 -9.627 9.564 1.00 93.56 87 ARG A N 1
ATOM 665 C CA . ARG A 1 87 ? -5.831 -8.588 10.294 1.00 93.56 87 ARG A CA 1
ATOM 666 C C . ARG A 1 87 ? -6.176 -8.571 11.781 1.00 93.56 87 ARG A C 1
ATOM 668 O O . ARG A 1 87 ? -5.276 -8.416 12.600 1.00 93.56 87 ARG A O 1
ATOM 675 N N . GLY A 1 88 ? -7.439 -8.807 12.138 1.00 95.94 88 GLY A N 1
ATOM 676 C CA . GLY A 1 88 ? -7.886 -8.876 13.531 1.00 95.94 88 GLY A CA 1
ATOM 677 C C . GLY A 1 88 ? -7.308 -10.057 14.317 1.00 95.94 88 GLY A C 1
ATOM 678 O O . GLY A 1 88 ? -7.095 -9.935 15.518 1.00 95.94 88 GLY A O 1
ATOM 679 N N . LEU A 1 89 ? -7.021 -11.186 13.661 1.00 96.88 89 LEU A N 1
ATOM 680 C CA . LEU A 1 89 ? -6.511 -12.392 14.329 1.00 96.88 89 LEU A CA 1
ATOM 681 C C . LEU A 1 89 ? -4.994 -12.599 14.190 1.00 96.88 89 LEU A C 1
ATOM 683 O O . LEU A 1 89 ? -4.432 -13.408 14.923 1.00 96.88 89 LEU A O 1
ATOM 687 N N . SER A 1 90 ? -4.313 -11.867 13.301 1.00 95.19 90 SER A N 1
ATOM 688 C CA . SER A 1 90 ? -2.883 -12.105 13.028 1.00 95.19 90 SER A CA 1
ATOM 689 C C . SER A 1 90 ? -1.924 -11.120 13.702 1.00 95.19 90 SER A C 1
ATOM 691 O O . SER A 1 90 ? -0.746 -11.429 13.815 1.00 95.19 90 SER A O 1
ATOM 693 N N . THR A 1 91 ? -2.377 -9.958 14.188 1.00 95.38 91 THR A N 1
ATOM 694 C CA . THR A 1 91 ? -1.481 -8.977 14.847 1.00 95.38 91 THR A CA 1
ATOM 695 C C . THR A 1 91 ? -0.879 -9.514 16.154 1.00 95.38 91 THR A C 1
ATOM 697 O O . THR A 1 91 ? 0.299 -9.289 16.427 1.00 95.38 91 THR A O 1
ATOM 700 N N . TYR A 1 92 ? -1.667 -10.268 16.933 1.00 97.19 92 TYR A N 1
ATOM 701 C CA . TYR A 1 92 ? -1.216 -11.004 18.129 1.00 97.19 92 TYR A CA 1
ATOM 702 C C . TYR A 1 92 ? -1.155 -12.530 17.924 1.00 97.19 92 TYR A C 1
ATOM 704 O O . TYR A 1 92 ? -0.793 -13.264 18.835 1.00 97.19 92 TYR A O 1
ATOM 712 N N . ASN A 1 93 ? -1.527 -12.998 16.727 1.00 93.88 93 ASN A N 1
ATOM 713 C CA . ASN A 1 93 ? -1.258 -14.329 16.176 1.00 93.88 93 ASN A CA 1
ATOM 714 C C . ASN A 1 93 ? -1.492 -15.529 17.119 1.00 93.88 93 ASN A C 1
ATOM 716 O O . ASN A 1 93 ? -0.643 -16.412 17.245 1.00 93.88 93 ASN A O 1
ATOM 720 N N . ALA A 1 94 ? -2.647 -15.570 17.790 1.00 96.88 94 ALA A N 1
ATOM 721 C CA . ALA A 1 94 ? -2.961 -16.635 18.741 1.00 96.88 94 ALA A CA 1
ATOM 722 C C . ALA A 1 94 ? -2.972 -18.017 18.050 1.00 96.88 94 ALA A C 1
ATOM 724 O O . ALA A 1 94 ? -3.662 -18.175 17.037 1.00 96.88 94 ALA A O 1
ATOM 725 N N . PRO A 1 95 ? -2.302 -19.048 18.599 1.00 94.25 95 PRO A N 1
ATOM 726 C CA . PRO A 1 95 ? -2.195 -20.352 17.940 1.00 94.25 95 PRO A CA 1
ATOM 727 C C . PRO A 1 95 ? -3.554 -21.046 17.771 1.00 94.25 95 PRO A C 1
ATOM 729 O O . PRO A 1 95 ? -3.786 -21.720 16.770 1.00 94.25 95 PRO A O 1
ATOM 732 N N . TYR A 1 96 ? -4.477 -20.846 18.716 1.00 96.69 96 TYR A N 1
ATOM 733 C CA . TYR A 1 96 ? -5.849 -21.339 18.622 1.00 96.69 96 TYR A CA 1
ATOM 734 C C . TYR A 1 96 ? -6.787 -20.205 18.207 1.00 96.69 96 TYR A C 1
ATOM 736 O O . TYR A 1 96 ? -7.387 -19.533 19.048 1.00 96.69 96 TYR A O 1
ATOM 744 N N . SER A 1 97 ? -6.896 -19.984 16.898 1.00 96.88 97 SER A N 1
ATOM 745 C CA . SER A 1 97 ? -7.705 -18.907 16.325 1.00 96.88 97 SER A CA 1
ATOM 746 C C . SER A 1 97 ? -8.991 -19.414 15.670 1.00 96.88 97 SER A C 1
ATOM 748 O O . SER A 1 97 ? -9.002 -20.446 14.999 1.00 96.88 97 SER A O 1
ATOM 750 N N . ARG A 1 98 ? -10.089 -18.670 15.846 1.00 97.06 98 ARG A N 1
ATOM 751 C CA . ARG A 1 98 ? -11.387 -18.934 15.209 1.00 97.06 98 ARG A CA 1
ATOM 752 C C . ARG A 1 98 ? -11.966 -17.665 14.592 1.00 97.06 98 ARG A C 1
ATOM 754 O O . ARG A 1 98 ? -12.062 -16.635 15.253 1.00 97.06 98 ARG A O 1
ATOM 761 N N . PHE A 1 99 ? -12.416 -17.761 13.345 1.00 97.38 99 PHE A N 1
ATOM 762 C CA . PHE A 1 99 ? -13.125 -16.687 12.655 1.00 97.38 99 PHE A CA 1
ATOM 763 C C . PHE A 1 99 ? -14.538 -17.131 12.283 1.00 97.38 99 PHE A C 1
ATOM 765 O O . PHE A 1 99 ? -14.730 -18.235 11.774 1.00 97.38 99 PHE A O 1
ATOM 772 N N . LEU A 1 100 ? -15.518 -16.273 12.549 1.00 97.06 100 LEU A N 1
ATOM 773 C CA . LEU A 1 100 ? -16.920 -16.465 12.190 1.00 97.06 100 LEU A CA 1
ATOM 774 C C . LEU A 1 100 ? -17.450 -15.148 11.617 1.00 97.06 100 LEU A C 1
ATOM 776 O O . LEU A 1 100 ? -17.196 -14.084 12.182 1.00 97.06 100 LEU A O 1
ATOM 780 N N . CYS A 1 101 ? -18.203 -15.203 10.523 1.00 97.06 101 CYS A N 1
ATOM 781 C CA . CYS A 1 101 ? -18.771 -14.003 9.923 1.00 97.06 101 CYS A CA 1
ATOM 782 C C . CYS A 1 101 ? -20.154 -14.268 9.340 1.00 97.06 101 CYS A C 1
ATOM 784 O O . CYS A 1 101 ? -20.310 -15.168 8.518 1.00 97.06 101 CYS A O 1
ATOM 786 N N . ASP A 1 102 ? -21.110 -13.425 9.724 1.00 97.81 102 ASP A N 1
ATOM 787 C CA . ASP A 1 102 ? -22.407 -13.316 9.072 1.00 97.81 102 ASP A CA 1
ATOM 788 C C . ASP A 1 102 ? -22.417 -12.060 8.197 1.00 97.81 102 ASP A C 1
ATOM 790 O O . ASP A 1 102 ? -22.220 -10.942 8.681 1.00 97.81 102 ASP A O 1
ATOM 794 N N . ILE A 1 103 ? -22.640 -12.243 6.897 1.00 96.94 103 ILE A N 1
ATOM 795 C CA . ILE A 1 103 ? -22.808 -11.141 5.946 1.00 96.94 103 ILE A CA 1
ATOM 796 C C . ILE A 1 103 ? -24.304 -10.887 5.804 1.00 96.94 103 ILE A C 1
ATOM 798 O O . ILE A 1 103 ? -25.056 -11.787 5.430 1.00 96.94 103 ILE A O 1
ATOM 802 N N . VAL A 1 104 ? -24.739 -9.666 6.112 1.00 97.50 104 VAL A N 1
ATOM 803 C CA . VAL A 1 104 ? -26.158 -9.300 6.141 1.00 97.50 104 VAL A CA 1
ATOM 804 C C . VAL A 1 104 ? -26.487 -8.245 5.095 1.00 97.50 104 VAL A C 1
ATOM 806 O O . VAL A 1 104 ? -25.730 -7.292 4.886 1.00 97.50 104 VAL A O 1
ATOM 809 N N . TYR A 1 105 ? -27.651 -8.411 4.469 1.00 97.88 105 TYR A N 1
ATOM 810 C CA . TYR A 1 105 ? -28.216 -7.453 3.527 1.00 97.88 105 TYR A CA 1
ATOM 811 C C . TYR A 1 105 ? -29.174 -6.501 4.237 1.00 97.88 105 TYR A C 1
ATOM 813 O O . TYR A 1 105 ? -29.990 -6.928 5.055 1.00 97.88 105 TYR A O 1
ATOM 821 N N . THR A 1 106 ? -29.094 -5.213 3.916 1.00 97.06 106 THR A N 1
ATOM 822 C CA . THR A 1 106 ? -29.965 -4.171 4.481 1.00 97.06 106 THR A CA 1
ATOM 823 C C . THR A 1 106 ? -30.291 -3.090 3.449 1.00 97.06 106 THR A C 1
ATOM 825 O O . THR A 1 106 ? -29.667 -3.004 2.396 1.00 97.06 106 THR A O 1
ATOM 828 N N . ASN A 1 107 ? -31.266 -2.227 3.739 1.00 96.31 107 ASN A N 1
ATOM 829 C CA . ASN A 1 107 ? -31.700 -1.156 2.834 1.00 96.31 107 ASN A CA 1
ATOM 830 C C . ASN A 1 107 ? -30.888 0.146 2.997 1.00 96.31 107 ASN A C 1
ATOM 832 O O . ASN A 1 107 ? -31.468 1.226 3.086 1.00 96.31 107 ASN A O 1
ATOM 836 N N . ILE A 1 108 ? -29.558 0.049 3.060 1.00 93.88 108 ILE A N 1
ATOM 837 C CA . ILE A 1 108 ? -28.644 1.208 3.079 1.00 93.88 108 ILE A CA 1
ATOM 838 C C . ILE A 1 108 ? -27.903 1.347 1.735 1.00 93.88 108 ILE A C 1
ATOM 840 O O . ILE A 1 108 ? -27.857 0.371 0.976 1.00 93.88 108 ILE A O 1
ATOM 844 N N . PRO A 1 109 ? -27.287 2.514 1.441 1.00 93.62 109 PRO A N 1
ATOM 845 C CA . PRO A 1 109 ? -26.348 2.649 0.328 1.00 93.62 109 PRO A CA 1
ATOM 846 C C . PRO A 1 109 ? -25.255 1.579 0.359 1.00 93.62 109 PRO A C 1
ATOM 848 O O . PRO A 1 109 ? -24.783 1.194 1.427 1.00 93.62 109 PRO A O 1
ATOM 851 N N . ILE A 1 110 ? -24.857 1.109 -0.821 1.00 94.38 110 ILE A N 1
ATOM 852 C CA . ILE A 1 110 ? -23.996 -0.065 -0.987 1.00 94.38 110 ILE A CA 1
ATOM 853 C C . ILE A 1 110 ? -22.573 0.270 -0.507 1.00 94.38 110 ILE A C 1
ATOM 855 O O . ILE A 1 110 ? -21.916 1.131 -1.098 1.00 94.38 110 ILE A O 1
ATOM 859 N N . PRO A 1 111 ? -22.061 -0.369 0.554 1.00 95.44 111 PRO A N 1
ATOM 860 C CA . PRO A 1 111 ? -20.657 -0.287 0.902 1.00 95.44 111 PRO A CA 1
ATOM 861 C C . PRO A 1 111 ? -19.809 -1.117 -0.070 1.00 95.44 111 PRO A C 1
ATOM 863 O O . PRO A 1 111 ? -20.280 -2.044 -0.720 1.00 95.44 111 PRO A O 1
ATOM 866 N N . GLY A 1 112 ? -18.528 -0.791 -0.157 1.00 95.31 112 GLY A N 1
ATOM 867 C CA . GLY A 1 112 ? -17.584 -1.466 -1.037 1.00 95.31 112 GLY A CA 1
ATOM 868 C C . GLY A 1 112 ? -16.174 -1.402 -0.477 1.00 95.31 112 GLY A C 1
ATOM 869 O O . GLY A 1 112 ? -15.961 -1.400 0.746 1.00 95.31 112 GLY A O 1
ATOM 870 N N . ALA A 1 113 ? -15.205 -1.348 -1.384 1.00 95.38 113 ALA A N 1
ATOM 871 C CA . ALA A 1 113 ? -13.819 -1.122 -1.030 1.00 95.38 113 ALA A CA 1
ATOM 872 C C . ALA A 1 113 ? -13.630 0.287 -0.444 1.00 95.38 113 ALA A C 1
ATOM 874 O O . ALA A 1 113 ? -14.122 1.287 -0.962 1.00 95.38 113 ALA A O 1
ATOM 875 N N . TYR A 1 114 ? -12.873 0.369 0.646 1.00 95.81 114 TYR A N 1
ATOM 876 C CA . TYR A 1 114 ? -12.431 1.631 1.233 1.00 95.81 114 TYR A CA 1
ATOM 877 C C . TYR A 1 114 ? -11.043 1.422 1.846 1.00 95.81 114 TYR A C 1
ATOM 879 O O . TYR A 1 114 ? -10.762 0.326 2.332 1.00 95.81 114 TYR A O 1
ATOM 887 N N . ARG A 1 115 ? -10.174 2.441 1.856 1.00 95.69 115 ARG A N 1
ATOM 888 C CA . ARG A 1 115 ? -8.781 2.383 2.347 1.00 95.69 115 ARG A CA 1
ATOM 889 C C . ARG A 1 115 ? -8.627 1.532 3.618 1.00 95.69 115 ARG A C 1
ATOM 891 O O . ARG A 1 115 ? -9.313 1.752 4.618 1.00 95.69 115 ARG A O 1
ATOM 898 N N . GLY A 1 116 ? -7.733 0.546 3.569 1.00 94.19 116 GLY A N 1
ATOM 899 C CA . GLY A 1 116 ? -7.505 -0.442 4.632 1.00 94.19 116 GLY A CA 1
ATOM 900 C C . GLY A 1 116 ? -8.407 -1.683 4.565 1.00 94.19 116 GLY A C 1
ATOM 901 O O . GLY A 1 116 ? -8.111 -2.664 5.233 1.00 94.19 116 GLY A O 1
ATOM 902 N N . TYR A 1 117 ? -9.472 -1.660 3.760 1.00 95.50 117 TYR A N 1
ATOM 903 C CA . TYR A 1 117 ? -10.238 -2.828 3.315 1.00 95.50 117 TYR A CA 1
ATOM 904 C C . TYR A 1 117 ? -10.658 -3.775 4.455 1.00 95.50 117 TYR A C 1
ATOM 906 O O . TYR A 1 117 ? -10.276 -4.934 4.501 1.00 95.50 117 TYR A O 1
ATOM 914 N N . GLY A 1 118 ? -11.396 -3.248 5.439 1.00 95.94 118 GLY A N 1
ATOM 915 C CA . GLY A 1 118 ? -11.844 -4.009 6.616 1.00 95.94 118 GLY A CA 1
ATOM 916 C C . GLY A 1 118 ? -10.846 -4.044 7.781 1.00 95.94 118 GLY A C 1
ATOM 917 O O . GLY A 1 118 ? -11.256 -4.201 8.935 1.00 95.94 118 GLY A O 1
ATOM 918 N N . ALA A 1 119 ? -9.551 -3.842 7.523 1.00 96.06 119 ALA A N 1
ATOM 919 C CA . ALA A 1 119 ? -8.531 -3.836 8.570 1.00 96.06 119 ALA A CA 1
ATOM 920 C C . ALA A 1 119 ? -8.744 -2.739 9.631 1.00 96.06 119 ALA A C 1
ATOM 922 O O . ALA A 1 119 ? -8.612 -3.065 10.806 1.00 96.06 119 ALA A O 1
ATOM 923 N N . PRO A 1 120 ? -9.111 -1.481 9.293 1.00 96.69 120 PRO A N 1
ATOM 924 C CA . PRO A 1 120 ? -9.309 -0.441 10.304 1.00 96.69 120 PRO A CA 1
ATOM 925 C C . PRO A 1 120 ? -10.369 -0.809 11.344 1.00 96.69 120 PRO A C 1
ATOM 927 O O . PRO A 1 120 ? -10.152 -0.605 12.533 1.00 96.69 120 PRO A O 1
ATOM 930 N N . GLN A 1 121 ? -11.483 -1.404 10.909 1.00 97.25 121 GLN A N 1
ATOM 931 C CA . GLN A 1 121 ? -12.546 -1.845 11.810 1.00 97.25 121 GLN A CA 1
ATOM 932 C C . GLN A 1 121 ? -12.064 -2.942 12.773 1.00 97.25 121 GLN A C 1
ATOM 934 O O . GLN A 1 121 ? -12.300 -2.861 13.979 1.00 97.25 121 GLN A O 1
ATOM 939 N N . ALA A 1 122 ? -11.345 -3.940 12.248 1.00 97.31 122 ALA A N 1
ATOM 940 C CA . ALA A 1 122 ? -10.813 -5.042 13.042 1.00 97.31 122 ALA A CA 1
ATOM 941 C C . ALA A 1 122 ? -9.710 -4.596 14.006 1.00 97.31 122 ALA A C 1
ATOM 943 O O . ALA A 1 122 ? -9.732 -4.984 15.170 1.00 97.31 122 ALA A O 1
ATOM 944 N N . LEU A 1 123 ? -8.771 -3.769 13.540 1.00 97.19 123 LEU A N 1
ATOM 945 C CA . LEU A 1 123 ? -7.662 -3.276 14.353 1.00 97.19 123 LEU A CA 1
ATOM 946 C C . LEU A 1 123 ? -8.143 -2.316 15.441 1.00 97.19 123 LEU A C 1
ATOM 948 O O . LEU A 1 123 ? -7.660 -2.411 16.559 1.00 97.19 123 LEU A O 1
ATOM 952 N N . HIS A 1 124 ? -9.128 -1.456 15.170 1.00 96.50 124 HIS A N 1
ATOM 953 C CA . HIS A 1 124 ? -9.712 -0.609 16.212 1.00 96.50 124 HIS A CA 1
ATOM 954 C C . HIS A 1 124 ? -10.271 -1.452 17.368 1.00 96.50 124 HIS A C 1
ATOM 956 O O . HIS A 1 124 ? -9.868 -1.278 18.516 1.00 96.50 124 HIS A O 1
ATOM 962 N N . ALA A 1 125 ? -11.146 -2.412 17.057 1.00 97.50 125 ALA A N 1
ATOM 963 C CA . ALA A 1 125 ? -11.740 -3.277 18.071 1.00 97.50 125 ALA A CA 1
ATOM 964 C C . ALA A 1 125 ? -10.692 -4.163 18.772 1.00 97.50 125 ALA A C 1
ATOM 966 O O . ALA A 1 125 ? -10.758 -4.335 19.987 1.00 97.50 125 ALA A O 1
ATOM 967 N N . LEU A 1 126 ? -9.703 -4.679 18.035 1.00 98.12 126 LEU A N 1
ATOM 968 C CA . LEU A 1 126 ? -8.608 -5.472 18.595 1.00 98.12 126 LEU A CA 1
ATOM 969 C C . LEU A 1 126 ? -7.758 -4.667 19.581 1.00 98.12 126 LEU A C 1
ATOM 971 O O . LEU A 1 126 ? -7.417 -5.172 20.651 1.00 98.12 126 LEU A O 1
ATOM 975 N N . GLU A 1 127 ? -7.391 -3.439 19.220 1.00 98.00 127 GLU A N 1
ATOM 976 C CA . GLU A 1 127 ? -6.481 -2.622 20.018 1.00 98.00 127 GLU A CA 1
ATOM 977 C C . GLU A 1 127 ? -7.140 -2.139 21.309 1.00 98.00 127 GLU A C 1
ATOM 979 O O . GLU A 1 127 ? -6.486 -2.192 22.354 1.00 98.00 127 GLU A O 1
ATOM 984 N N . VAL A 1 128 ? -8.429 -1.779 21.251 1.00 97.25 128 VAL A N 1
ATOM 985 C CA . VAL A 1 128 ? -9.256 -1.477 22.432 1.00 97.25 128 VAL A CA 1
ATOM 986 C C . VAL A 1 128 ? -9.378 -2.709 23.330 1.00 97.25 128 VAL A C 1
ATOM 988 O O . VAL A 1 128 ? -9.022 -2.650 24.504 1.00 97.25 128 VAL A O 1
ATOM 991 N N . HIS A 1 129 ? -9.788 -3.851 22.771 1.00 98.00 129 HIS A N 1
ATOM 992 C CA . HIS A 1 129 ? -9.940 -5.113 23.509 1.00 98.00 129 HIS A CA 1
ATOM 993 C C . HIS A 1 129 ? -8.633 -5.558 24.180 1.00 98.00 129 HIS A C 1
ATOM 995 O O . HIS A 1 129 ? -8.610 -6.001 25.326 1.00 98.00 129 HIS A O 1
ATOM 1001 N N . THR A 1 130 ? -7.509 -5.394 23.486 1.00 97.88 130 THR A N 1
ATOM 1002 C CA . THR A 1 130 ? -6.180 -5.712 24.019 1.00 97.88 130 THR A CA 1
ATOM 1003 C C . THR A 1 130 ? -5.789 -4.799 25.180 1.00 97.88 130 THR A C 1
ATOM 1005 O O . THR A 1 130 ? -5.164 -5.249 26.142 1.00 97.88 130 THR A O 1
ATOM 1008 N N . GLU A 1 131 ? -6.143 -3.517 25.107 1.00 97.25 131 GLU A N 1
ATOM 1009 C CA . GLU A 1 131 ? -5.913 -2.570 26.195 1.00 97.25 131 GLU A CA 1
ATOM 1010 C C . GLU A 1 131 ? -6.767 -2.902 27.430 1.00 97.25 131 GLU A C 1
ATOM 1012 O O . GLU A 1 131 ? -6.236 -2.905 28.543 1.00 97.25 131 GLU A O 1
ATOM 1017 N N . GLU A 1 132 ? -8.035 -3.280 27.244 1.00 97.75 132 GLU A N 1
ATOM 1018 C CA . GLU A 1 132 ? -8.917 -3.739 28.327 1.00 97.75 132 GLU A CA 1
ATOM 1019 C C . GLU A 1 132 ? -8.371 -4.994 29.026 1.00 97.75 132 GLU A C 1
ATOM 1021 O O . GLU A 1 132 ? -8.360 -5.063 30.258 1.00 97.75 132 GLU A O 1
ATOM 1026 N N . ILE A 1 133 ? -7.852 -5.963 28.261 1.00 98.19 133 ILE A N 1
ATOM 1027 C CA . ILE A 1 133 ? -7.187 -7.155 28.812 1.00 98.19 133 ILE A CA 1
ATOM 1028 C C . ILE A 1 133 ? -5.980 -6.756 29.663 1.00 98.19 133 ILE A C 1
ATOM 1030 O O . ILE A 1 133 ? -5.833 -7.240 30.787 1.00 98.19 133 ILE A O 1
ATOM 1034 N N . ALA A 1 134 ? -5.116 -5.877 29.148 1.00 97.50 134 ALA A N 1
ATOM 1035 C CA . ALA A 1 134 ? -3.934 -5.433 29.878 1.00 97.50 134 ALA A CA 1
ATOM 1036 C C . ALA A 1 134 ? -4.318 -4.761 31.208 1.00 97.50 134 ALA A C 1
ATOM 1038 O O . ALA A 1 134 ? -3.716 -5.064 32.239 1.00 97.50 134 ALA A O 1
ATOM 1039 N N . HIS A 1 135 ? -5.362 -3.921 31.218 1.00 96.00 135 HIS A N 1
ATOM 1040 C CA . HIS A 1 135 ? -5.862 -3.290 32.449 1.00 96.00 135 HIS A CA 1
ATOM 1041 C C . HIS A 1 135 ? -6.438 -4.310 33.427 1.00 96.00 135 HIS A C 1
ATOM 1043 O O . HIS A 1 135 ? -6.133 -4.235 34.615 1.00 96.00 135 HIS A O 1
ATOM 1049 N N . ALA A 1 136 ? -7.221 -5.278 32.946 1.00 96.88 136 ALA A N 1
ATOM 1050 C CA . ALA A 1 136 ? -7.797 -6.328 33.786 1.00 96.88 136 ALA A CA 1
ATOM 1051 C C . ALA A 1 136 ? -6.722 -7.201 34.460 1.00 96.88 136 ALA A C 1
ATOM 1053 O O . ALA A 1 136 ? -6.920 -7.667 35.582 1.00 96.88 136 ALA A O 1
ATOM 1054 N N . LEU A 1 137 ? -5.575 -7.388 33.800 1.00 96.50 137 LEU A N 1
ATOM 1055 C CA . LEU A 1 137 ? -4.411 -8.095 34.343 1.00 96.50 137 LEU A CA 1
ATOM 1056 C C . LEU A 1 137 ? -3.484 -7.202 35.182 1.00 96.50 137 LEU A C 1
ATOM 1058 O O . LEU A 1 137 ? -2.525 -7.704 35.766 1.00 96.50 137 LEU A O 1
ATOM 1062 N N . GLY A 1 138 ? -3.729 -5.888 35.233 1.00 95.38 138 GLY A N 1
ATOM 1063 C CA . GLY A 1 138 ? -2.839 -4.929 35.890 1.00 95.38 138 GLY A CA 1
ATOM 1064 C C . GLY A 1 138 ? -1.463 -4.804 35.222 1.00 95.38 138 GLY A C 1
ATOM 1065 O O . GLY A 1 138 ? -0.493 -4.450 35.890 1.00 95.38 138 GLY A O 1
ATOM 1066 N N . MET A 1 139 ? -1.361 -5.111 33.926 1.00 95.81 139 MET A N 1
ATOM 1067 C CA . MET A 1 139 ? -0.128 -5.016 33.139 1.00 95.81 139 MET A CA 1
ATOM 1068 C C . MET A 1 139 ? -0.047 -3.678 32.395 1.00 95.81 139 MET A C 1
ATOM 1070 O O . MET A 1 139 ? -1.066 -3.134 31.962 1.00 95.81 139 MET A O 1
ATOM 1074 N N . ASP A 1 140 ? 1.168 -3.158 32.182 1.00 94.94 140 ASP A N 1
ATOM 1075 C CA . ASP A 1 140 ? 1.350 -2.044 31.247 1.00 94.94 140 ASP A CA 1
ATOM 1076 C C . ASP A 1 140 ? 0.932 -2.471 29.833 1.00 94.94 140 ASP A C 1
ATOM 1078 O O . ASP A 1 140 ? 1.206 -3.586 29.379 1.00 94.94 140 ASP A O 1
ATOM 1082 N N . VAL A 1 141 ? 0.261 -1.565 29.121 1.00 96.62 141 VAL A N 1
ATOM 1083 C CA . VAL A 1 141 ? -0.298 -1.857 27.799 1.00 96.62 141 VAL A CA 1
ATOM 1084 C C . VAL A 1 141 ? 0.808 -2.146 26.789 1.00 96.62 141 VAL A C 1
ATOM 1086 O O . VAL A 1 141 ? 0.687 -3.098 26.023 1.00 96.62 141 VAL A O 1
ATOM 1089 N N . LEU A 1 142 ? 1.905 -1.382 26.782 1.00 97.50 142 LEU A N 1
ATOM 1090 C CA . LEU A 1 142 ? 3.004 -1.643 25.851 1.00 97.50 142 LEU A CA 1
ATOM 1091 C C . LEU A 1 142 ? 3.732 -2.940 26.193 1.00 97.50 142 LEU A C 1
ATOM 1093 O O . LEU A 1 142 ? 4.127 -3.659 25.277 1.00 97.50 142 LEU A O 1
ATOM 1097 N N . GLU A 1 143 ? 3.881 -3.270 27.475 1.00 96.56 143 GLU A N 1
ATOM 1098 C CA . GLU A 1 143 ? 4.442 -4.556 27.904 1.00 96.56 143 GLU A CA 1
ATOM 1099 C C . GLU A 1 143 ? 3.568 -5.740 27.477 1.00 96.56 143 GLU A C 1
ATOM 1101 O O . GLU A 1 143 ? 4.080 -6.708 26.903 1.00 96.56 143 GLU A O 1
ATOM 1106 N N . PHE A 1 144 ? 2.249 -5.655 27.682 1.00 98.19 144 PHE A N 1
ATOM 1107 C CA . PHE A 1 144 ? 1.309 -6.684 27.236 1.00 98.19 144 PHE A CA 1
ATOM 1108 C C . PHE A 1 144 ? 1.356 -6.855 25.714 1.00 98.19 144 PHE A C 1
ATOM 1110 O O . PHE A 1 144 ? 1.461 -7.980 25.216 1.00 98.19 144 PHE A O 1
ATOM 1117 N N . LYS A 1 145 ? 1.352 -5.747 24.962 1.00 98.19 145 LYS A N 1
ATOM 1118 C CA . LYS A 1 145 ? 1.445 -5.778 23.498 1.00 98.19 145 LYS A CA 1
ATOM 1119 C C . LYS A 1 145 ? 2.780 -6.375 23.033 1.00 98.19 145 LYS A C 1
ATOM 1121 O O . LYS A 1 145 ? 2.766 -7.264 22.189 1.00 98.19 145 LYS A O 1
ATOM 1126 N N . ARG A 1 146 ? 3.918 -5.976 23.623 1.00 97.31 146 ARG A N 1
ATOM 1127 C CA . ARG A 1 146 ? 5.270 -6.508 23.317 1.00 97.31 146 ARG A CA 1
ATOM 1128 C C . ARG A 1 146 ? 5.396 -8.005 23.526 1.00 97.31 146 ARG A C 1
ATOM 1130 O O . ARG A 1 146 ? 6.102 -8.678 22.766 1.00 97.31 146 ARG A O 1
ATOM 1137 N N . LYS A 1 147 ? 4.762 -8.505 24.585 1.00 97.31 147 LYS A N 1
ATOM 1138 C CA . LYS A 1 147 ? 4.752 -9.927 24.921 1.00 97.31 147 LYS A CA 1
ATOM 1139 C C . LYS A 1 147 ? 4.017 -10.749 23.863 1.00 97.31 147 LYS A C 1
ATOM 1141 O O . LYS A 1 147 ? 4.439 -11.867 23.596 1.00 97.31 147 LYS A O 1
ATOM 1146 N N . ASN A 1 148 ? 2.965 -10.187 23.268 1.00 98.19 148 ASN A N 1
ATOM 1147 C CA . ASN A 1 148 ? 1.998 -10.945 22.479 1.00 98.19 148 ASN A CA 1
ATOM 1148 C C . ASN A 1 148 ? 1.994 -10.653 20.979 1.00 98.19 148 ASN A C 1
ATOM 1150 O O . ASN A 1 148 ? 1.388 -11.415 20.236 1.00 98.19 148 ASN A O 1
ATOM 1154 N N . TRP A 1 149 ? 2.568 -9.543 20.511 1.00 97.38 149 TRP A N 1
ATOM 1155 C CA . TRP A 1 149 ? 2.532 -9.246 19.082 1.00 97.38 149 TRP A CA 1
ATOM 1156 C C . TRP A 1 149 ? 3.339 -10.267 18.289 1.00 97.38 149 TRP A C 1
ATOM 1158 O O . TRP A 1 149 ? 4.298 -10.865 18.790 1.00 97.38 149 TRP A O 1
ATOM 1168 N N . ILE A 1 150 ? 2.981 -10.395 17.021 1.00 96.56 150 ILE A N 1
ATOM 1169 C CA . ILE A 1 150 ? 3.673 -11.265 16.086 1.00 96.56 150 ILE A CA 1
ATOM 1170 C C . ILE A 1 150 ? 5.149 -10.876 15.893 1.00 96.56 150 ILE A C 1
ATOM 1172 O O . ILE A 1 150 ? 5.502 -9.693 15.840 1.00 96.56 150 ILE A O 1
ATOM 1176 N N . LYS A 1 151 ? 6.029 -11.875 15.810 1.00 95.75 151 LYS A N 1
ATOM 1177 C CA . LYS A 1 151 ? 7.486 -11.728 15.707 1.00 95.75 151 LYS A CA 1
ATOM 1178 C C . LYS A 1 151 ? 7.985 -12.134 14.321 1.00 95.75 151 LYS A C 1
ATOM 1180 O O . LYS A 1 151 ? 7.341 -12.885 13.595 1.00 95.75 151 LYS A O 1
ATOM 1185 N N . VAL A 1 152 ? 9.184 -11.668 13.973 1.00 97.06 152 VAL A N 1
ATOM 1186 C CA . VAL A 1 152 ? 9.917 -12.194 12.813 1.00 97.06 152 VAL A CA 1
ATOM 1187 C C . VAL A 1 152 ? 10.135 -13.698 12.996 1.00 97.06 152 VAL A C 1
ATOM 1189 O O . VAL A 1 152 ? 10.573 -14.135 14.058 1.00 97.06 152 VAL A O 1
ATOM 1192 N N . GLY A 1 153 ? 9.828 -14.470 11.957 1.00 96.06 153 GLY A N 1
ATOM 1193 C CA . GLY A 1 153 ? 9.841 -15.931 11.960 1.00 96.06 153 GLY A CA 1
ATOM 1194 C C . GLY A 1 153 ? 8.488 -16.574 12.272 1.00 96.06 153 GLY A C 1
ATOM 1195 O O . GLY A 1 153 ? 8.313 -17.753 11.965 1.00 96.06 153 GLY A O 1
ATOM 1196 N N . ASP A 1 154 ? 7.518 -15.829 12.810 1.00 96.06 154 ASP A N 1
ATOM 1197 C CA . ASP A 1 154 ? 6.201 -16.388 13.111 1.00 96.06 154 ASP A CA 1
ATOM 1198 C C . ASP A 1 154 ? 5.391 -16.637 11.826 1.00 96.06 154 ASP A C 1
ATOM 1200 O O . ASP A 1 154 ? 5.344 -15.772 10.935 1.00 96.06 154 ASP A O 1
ATOM 1204 N N . PRO A 1 155 ? 4.700 -17.788 11.722 1.00 95.06 155 PRO A N 1
ATOM 1205 C CA . PRO A 1 155 ? 3.746 -18.029 10.651 1.00 95.06 155 PRO A CA 1
ATOM 1206 C C . PRO A 1 155 ? 2.457 -17.245 10.908 1.00 95.06 155 PRO A C 1
ATOM 1208 O O . PRO A 1 155 ? 1.964 -17.204 12.032 1.00 95.06 155 PRO A O 1
ATOM 1211 N N . LEU A 1 156 ? 1.846 -16.689 9.867 1.00 94.44 156 LEU A N 1
ATOM 1212 C CA . LEU A 1 156 ? 0.508 -16.104 9.951 1.00 94.44 156 LEU A CA 1
ATOM 1213 C C . LEU A 1 156 ? -0.533 -17.230 10.019 1.00 94.44 156 LEU A C 1
ATOM 1215 O O . LEU A 1 156 ? -0.921 -17.782 8.987 1.00 94.44 156 LEU A O 1
ATOM 1219 N N . VAL A 1 157 ? -0.997 -17.572 11.225 1.00 93.44 157 VAL A N 1
ATOM 1220 C CA . VAL A 1 157 ? -1.806 -18.787 11.469 1.00 93.44 157 VAL A CA 1
ATOM 1221 C C . VAL A 1 157 ? -3.104 -18.825 10.656 1.00 93.44 157 VAL A C 1
ATOM 1223 O O . VAL A 1 157 ? -3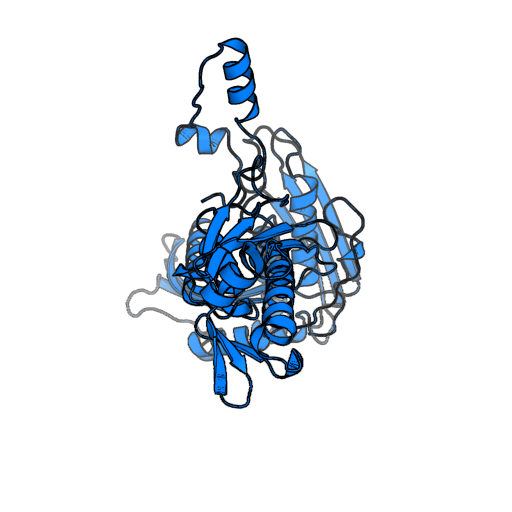.546 -19.892 10.240 1.00 93.44 157 VAL A O 1
ATOM 1226 N N . MET A 1 158 ? -3.689 -17.658 10.371 1.00 93.25 158 MET A N 1
ATOM 1227 C CA . MET A 1 158 ? -4.936 -17.535 9.611 1.00 93.25 158 MET A CA 1
ATOM 1228 C C . MET A 1 158 ? -4.736 -17.383 8.095 1.00 93.25 158 MET A C 1
ATOM 1230 O O . MET A 1 158 ? -5.727 -17.326 7.370 1.00 93.25 158 MET A O 1
ATOM 1234 N N . ALA A 1 159 ? -3.497 -17.322 7.592 1.00 92.50 159 ALA A N 1
ATOM 1235 C CA . ALA A 1 159 ? -3.236 -16.987 6.189 1.00 92.50 159 ALA A CA 1
ATOM 1236 C C . ALA A 1 159 ? -3.815 -18.007 5.201 1.00 92.50 159 ALA A C 1
ATOM 1238 O O . ALA A 1 159 ? -4.384 -17.612 4.190 1.00 92.50 159 ALA A O 1
ATOM 1239 N N . VAL A 1 160 ? -3.730 -19.306 5.510 1.00 91.25 160 VAL A N 1
ATOM 1240 C CA . VAL A 1 160 ? -4.305 -20.367 4.660 1.00 91.25 160 VAL A CA 1
ATOM 1241 C C . VAL A 1 160 ? -5.835 -20.342 4.711 1.00 91.25 160 VAL A C 1
ATOM 1243 O O . VAL A 1 160 ? -6.498 -20.452 3.684 1.00 91.25 160 VAL A O 1
ATOM 1246 N N . ALA A 1 161 ? -6.410 -20.130 5.897 1.00 91.12 161 ALA A N 1
ATOM 1247 C CA . ALA A 1 161 ? -7.858 -20.134 6.084 1.00 91.12 161 ALA A CA 1
ATOM 1248 C C . ALA A 1 161 ? -8.560 -18.896 5.492 1.00 91.12 161 ALA A C 1
ATOM 1250 O O . ALA A 1 161 ? -9.744 -18.969 5.171 1.00 91.12 161 ALA A O 1
ATOM 1251 N N . LEU A 1 162 ? -7.862 -17.760 5.358 1.00 91.50 162 LEU A N 1
ATOM 1252 C CA . LEU A 1 162 ? -8.440 -16.469 4.959 1.00 91.50 162 LEU A CA 1
ATOM 1253 C C . LEU A 1 162 ? -7.807 -15.884 3.681 1.00 91.50 162 LEU A C 1
ATOM 1255 O O . LEU A 1 162 ? -7.479 -14.699 3.628 1.00 91.50 162 LEU A O 1
ATOM 1259 N N . GLY A 1 163 ? -7.688 -16.696 2.626 1.00 78.31 163 GLY A N 1
ATOM 1260 C CA . GLY A 1 163 ? -7.137 -16.308 1.319 1.00 78.31 163 GLY A CA 1
ATOM 1261 C C . GLY A 1 163 ? -8.086 -15.540 0.394 1.00 78.31 163 GLY A C 1
ATOM 1262 O O . GLY A 1 163 ? -8.342 -15.998 -0.713 1.00 78.31 163 GLY A O 1
ATOM 1263 N N . GLU A 1 164 ? -8.622 -14.396 0.835 1.00 78.00 164 GLU A N 1
ATOM 1264 C CA . GLU A 1 164 ? -9.414 -13.436 0.027 1.00 78.00 164 GLU A CA 1
ATOM 1265 C C . GLU A 1 164 ? -10.334 -14.065 -1.048 1.00 78.00 164 GLU A C 1
ATOM 1267 O O . GLU A 1 164 ? -10.176 -13.861 -2.248 1.00 78.00 164 GLU A O 1
ATOM 1272 N N . GLY A 1 165 ? -11.323 -14.849 -0.611 1.00 76.81 165 GLY A N 1
ATOM 1273 C CA . GLY A 1 165 ? -12.312 -15.502 -1.479 1.00 76.81 165 GLY A CA 1
ATOM 1274 C C . GLY A 1 165 ? -11.926 -16.903 -1.967 1.00 76.81 165 GLY A C 1
ATOM 1275 O O . GLY A 1 165 ? -12.746 -17.576 -2.590 1.00 76.81 165 GLY A O 1
ATOM 1276 N N . ARG A 1 166 ? -10.715 -17.369 -1.653 1.00 84.06 166 ARG A N 1
ATOM 1277 C CA . ARG A 1 166 ? -10.214 -18.726 -1.915 1.00 84.06 166 ARG A CA 1
ATOM 1278 C C . ARG A 1 166 ? -9.337 -19.213 -0.756 1.00 84.06 166 ARG A C 1
ATOM 1280 O O . ARG A 1 166 ? -9.171 -18.526 0.251 1.00 84.06 166 ARG A O 1
ATOM 1287 N N . GLU A 1 167 ? -8.800 -20.422 -0.874 1.00 88.00 167 GLU A N 1
ATOM 1288 C CA . GLU A 1 167 ? -7.781 -20.893 0.065 1.00 88.00 167 GLU A CA 1
ATOM 1289 C C . GLU A 1 167 ? -6.507 -20.053 -0.094 1.00 88.00 167 GLU A C 1
ATOM 1291 O O . GLU A 1 167 ? -6.062 -19.768 -1.211 1.00 88.00 167 GLU A O 1
ATOM 1296 N N . GLY A 1 168 ? -5.962 -19.596 1.029 1.00 87.25 168 GLY A N 1
ATOM 1297 C CA . GLY A 1 168 ? -4.768 -18.766 1.055 1.00 87.25 168 GLY A CA 1
ATOM 1298 C C . GLY A 1 168 ? -3.490 -19.590 1.033 1.00 87.25 168 GLY A C 1
ATOM 1299 O O . GLY A 1 168 ? -3.501 -20.819 1.038 1.00 87.25 168 GLY A O 1
ATOM 1300 N N . LYS A 1 169 ? -2.356 -18.896 1.032 1.00 88.69 169 LYS A N 1
ATOM 1301 C CA . LYS A 1 169 ? -1.032 -19.524 1.070 1.00 88.69 169 LYS A CA 1
ATOM 1302 C C . LYS A 1 169 ? -0.420 -19.356 2.460 1.00 88.69 169 LYS A C 1
ATOM 1304 O O . LYS A 1 169 ? -0.700 -18.350 3.113 1.00 88.69 169 LYS A O 1
ATOM 1309 N N . PRO A 1 170 ? 0.429 -20.288 2.927 1.00 92.06 170 PRO A N 1
ATOM 1310 C CA . PRO A 1 170 ? 1.234 -20.061 4.120 1.00 92.06 170 PRO A CA 1
ATOM 1311 C C . PRO A 1 170 ? 2.051 -18.776 3.971 1.00 92.06 170 PRO A C 1
ATOM 1313 O O . PRO A 1 170 ? 2.601 -18.511 2.903 1.00 92.06 170 PRO A O 1
ATOM 1316 N N . GLN A 1 171 ? 2.111 -17.971 5.027 1.00 93.50 171 GLN A N 1
ATOM 1317 C CA . GLN A 1 171 ? 2.858 -16.715 5.063 1.00 93.50 171 GLN A CA 1
ATOM 1318 C C . GLN A 1 171 ? 3.643 -16.643 6.370 1.00 93.50 171 GLN A C 1
ATOM 1320 O O . GLN A 1 171 ? 3.163 -17.112 7.402 1.00 93.50 171 GLN A O 1
ATOM 1325 N N . THR A 1 172 ? 4.810 -16.008 6.327 1.00 94.75 172 THR A N 1
ATOM 1326 C CA . THR A 1 172 ? 5.698 -15.826 7.480 1.00 94.75 172 THR A CA 1
ATOM 1327 C C . THR A 1 172 ? 6.136 -14.372 7.548 1.00 94.75 172 THR A C 1
ATOM 1329 O O . THR A 1 172 ? 6.384 -13.743 6.516 1.00 94.75 172 THR A O 1
ATOM 1332 N N . VAL A 1 173 ? 6.245 -13.828 8.759 1.00 95.81 173 VAL A N 1
ATOM 1333 C CA . VAL A 1 173 ? 6.813 -12.491 8.959 1.00 95.81 173 VAL A CA 1
ATOM 1334 C C . VAL A 1 173 ? 8.327 -12.564 8.775 1.00 95.81 173 VAL A C 1
ATOM 1336 O O . VAL A 1 173 ? 9.034 -13.108 9.618 1.00 95.81 173 VAL A O 1
ATOM 1339 N N . ASN A 1 174 ? 8.833 -12.007 7.676 1.00 94.75 174 ASN A N 1
ATOM 1340 C CA . ASN A 1 174 ? 10.266 -12.046 7.358 1.00 94.75 174 ASN A CA 1
ATOM 1341 C C . ASN A 1 174 ? 11.042 -10.849 7.922 1.00 94.75 174 ASN A C 1
ATOM 1343 O O . ASN A 1 174 ? 12.222 -10.968 8.238 1.00 94.75 174 ASN A O 1
ATOM 1347 N N . THR A 1 175 ? 10.386 -9.699 8.058 1.00 95.00 175 THR A N 1
ATOM 1348 C CA . THR A 1 175 ? 10.979 -8.449 8.546 1.00 95.00 175 THR A CA 1
ATOM 1349 C C . THR A 1 175 ? 9.958 -7.703 9.391 1.00 95.00 175 THR A C 1
ATOM 1351 O O . THR A 1 175 ? 8.762 -7.780 9.115 1.00 95.00 175 THR A O 1
ATOM 1354 N N . SER A 1 176 ? 10.415 -6.999 10.425 1.00 96.75 176 SER A N 1
ATOM 1355 C CA . SER A 1 176 ? 9.572 -6.101 11.215 1.00 96.75 176 SER A CA 1
ATOM 1356 C C . SER A 1 176 ? 10.433 -5.165 12.059 1.00 96.75 176 SER A C 1
ATOM 1358 O O . SER A 1 176 ? 11.215 -5.629 12.890 1.00 96.75 176 SER A O 1
ATOM 1360 N N . ALA A 1 177 ? 10.224 -3.862 11.910 1.00 97.44 177 ALA A N 1
ATOM 1361 C CA . ALA A 1 177 ? 10.718 -2.825 12.811 1.00 97.44 177 ALA A CA 1
ATOM 1362 C C . ALA A 1 177 ? 9.615 -2.338 13.775 1.00 97.44 177 ALA A C 1
ATOM 1364 O O . ALA A 1 177 ? 9.668 -1.218 14.284 1.00 97.44 177 ALA A O 1
ATOM 1365 N N . LEU A 1 178 ? 8.602 -3.171 14.070 1.00 98.06 178 LEU A N 1
ATOM 1366 C CA . LEU A 1 178 ? 7.508 -2.807 14.983 1.00 98.06 178 LEU A CA 1
ATOM 1367 C C . LEU A 1 178 ? 8.025 -2.398 16.370 1.00 98.06 178 LEU A C 1
ATOM 1369 O O . LEU A 1 178 ? 7.555 -1.414 16.937 1.00 98.06 178 LEU A O 1
ATOM 1373 N N . ALA A 1 179 ? 9.006 -3.127 16.910 1.00 98.06 179 ALA A N 1
ATOM 1374 C CA . ALA A 1 179 ? 9.600 -2.800 18.206 1.00 98.06 179 ALA A CA 1
ATOM 1375 C C . ALA A 1 179 ? 10.220 -1.392 18.204 1.00 98.06 179 ALA A C 1
ATOM 1377 O O . ALA A 1 179 ? 9.948 -0.608 19.113 1.00 98.06 179 ALA A O 1
ATOM 1378 N N . GLU A 1 180 ? 10.964 -1.056 17.147 1.00 98.31 180 GLU A N 1
ATOM 1379 C CA . GLU A 1 180 ? 11.562 0.267 16.954 1.00 98.31 180 GLU A CA 1
ATOM 1380 C C . GLU A 1 180 ? 10.491 1.351 16.794 1.00 98.31 180 GLU A C 1
ATOM 1382 O O . GLU A 1 180 ? 10.589 2.405 17.422 1.00 98.31 180 GLU A O 1
ATOM 1387 N N . CYS A 1 181 ? 9.426 1.085 16.028 1.00 98.50 181 CYS A N 1
ATOM 1388 C CA . CYS A 1 181 ? 8.296 2.006 15.883 1.00 98.50 181 CYS A CA 1
ATOM 1389 C C . CYS A 1 181 ? 7.670 2.344 17.245 1.00 98.50 181 CYS A C 1
ATOM 1391 O O . CYS A 1 181 ? 7.418 3.515 17.547 1.00 98.50 181 CYS A O 1
ATOM 1393 N N . VAL A 1 182 ? 7.452 1.331 18.090 1.00 98.62 182 VAL A N 1
ATOM 1394 C CA . VAL A 1 182 ? 6.905 1.527 19.439 1.00 98.62 182 VAL A CA 1
ATOM 1395 C C . VAL A 1 182 ? 7.896 2.280 20.328 1.00 98.62 182 VAL A C 1
ATOM 1397 O O . VAL A 1 182 ? 7.476 3.187 21.043 1.00 98.62 182 VAL A O 1
ATOM 1400 N N . ASP A 1 183 ? 9.194 1.969 20.277 1.00 98.50 183 ASP A N 1
ATOM 1401 C CA . ASP A 1 183 ? 10.227 2.664 21.065 1.00 98.50 183 ASP A CA 1
ATOM 1402 C C . ASP A 1 183 ? 10.337 4.147 20.688 1.00 98.50 183 ASP A C 1
ATOM 1404 O O . ASP A 1 183 ? 10.358 5.024 21.560 1.00 98.50 183 ASP A O 1
ATOM 1408 N N . ILE A 1 184 ? 10.361 4.443 19.385 1.00 98.38 184 ILE A N 1
ATOM 1409 C CA . ILE A 1 184 ? 10.390 5.806 18.850 1.00 98.38 184 ILE A CA 1
ATOM 1410 C C . ILE A 1 184 ? 9.159 6.573 19.323 1.00 98.38 184 ILE A C 1
ATOM 1412 O O . ILE A 1 184 ? 9.307 7.664 19.880 1.00 98.38 184 ILE A O 1
ATOM 1416 N N . GLY A 1 185 ? 7.963 6.008 19.143 1.00 98.19 185 GLY A N 1
ATOM 1417 C CA . GLY A 1 185 ? 6.720 6.670 19.525 1.00 98.19 185 GLY A CA 1
ATOM 1418 C C . GLY A 1 185 ? 6.583 6.854 21.037 1.00 98.19 185 GLY A C 1
ATOM 1419 O O . GLY A 1 185 ? 6.273 7.957 21.490 1.00 98.19 185 GLY A O 1
ATOM 1420 N N . ALA A 1 186 ? 6.917 5.836 21.835 1.00 98.25 186 ALA A N 1
ATOM 1421 C CA . ALA A 1 186 ? 6.857 5.905 23.293 1.00 98.25 186 ALA A CA 1
ATOM 1422 C C . ALA A 1 186 ? 7.790 6.990 23.848 1.00 98.25 186 ALA A C 1
ATOM 1424 O O . ALA A 1 186 ? 7.378 7.787 24.696 1.00 98.25 186 ALA A O 1
ATOM 1425 N N . ARG A 1 187 ? 9.022 7.073 23.330 1.00 98.25 187 ARG A N 1
ATOM 1426 C CA . ARG A 1 187 ? 9.981 8.125 23.689 1.00 98.25 187 ARG A CA 1
ATOM 1427 C C . ARG A 1 187 ? 9.501 9.500 23.232 1.00 98.25 187 ARG A C 1
ATOM 1429 O O . ARG A 1 187 ? 9.458 10.424 24.038 1.00 98.25 187 ARG A O 1
ATOM 1436 N N . ALA A 1 188 ? 9.113 9.643 21.965 1.00 98.06 188 ALA A N 1
ATOM 1437 C CA . ALA A 1 188 ? 8.710 10.928 21.395 1.00 98.06 188 ALA A CA 1
ATOM 1438 C C . ALA A 1 188 ? 7.467 11.512 22.081 1.00 98.06 188 ALA A C 1
ATOM 1440 O O . ALA A 1 188 ? 7.341 12.736 22.178 1.00 98.06 188 ALA A O 1
ATOM 1441 N N . MET A 1 189 ? 6.561 10.656 22.553 1.00 97.50 189 MET A N 1
ATOM 1442 C CA . MET A 1 189 ? 5.321 11.057 23.218 1.00 97.50 189 MET A CA 1
ATOM 1443 C C . MET A 1 189 ? 5.457 11.196 24.736 1.00 97.50 189 MET A C 1
ATOM 1445 O O . MET A 1 189 ? 4.538 11.729 25.361 1.00 97.50 189 MET A O 1
ATOM 1449 N N . GLY A 1 190 ? 6.577 10.766 25.330 1.00 96.62 190 GLY A N 1
ATOM 1450 C CA . GLY A 1 190 ? 6.750 10.721 26.783 1.00 96.62 190 GLY A CA 1
ATOM 1451 C C . GLY A 1 190 ? 5.790 9.726 27.440 1.00 96.62 190 GLY A C 1
ATOM 1452 O O . GLY A 1 190 ? 5.171 10.040 28.455 1.00 96.62 190 GLY A O 1
ATOM 1453 N N . TRP A 1 191 ? 5.607 8.546 26.833 1.00 96.38 191 TRP A N 1
ATOM 1454 C CA . TRP A 1 191 ? 4.593 7.561 27.233 1.00 96.38 191 TRP A CA 1
ATOM 1455 C C . TRP A 1 191 ? 4.651 7.228 28.724 1.00 96.38 191 TRP A C 1
ATOM 1457 O O . TRP A 1 191 ? 3.691 7.486 29.444 1.00 96.38 191 TRP A O 1
ATOM 1467 N N . TYR A 1 192 ? 5.790 6.723 29.205 1.00 95.31 192 TYR A N 1
ATOM 1468 C CA . TYR A 1 192 ? 5.953 6.290 30.598 1.00 95.31 192 TYR A CA 1
ATOM 1469 C C . TYR A 1 192 ? 5.893 7.450 31.604 1.00 95.31 192 TYR A C 1
ATOM 1471 O O . TYR A 1 192 ? 5.589 7.259 32.780 1.00 95.31 192 TYR A O 1
ATOM 1479 N N . GLU A 1 193 ? 6.133 8.680 31.150 1.00 94.38 193 GLU A N 1
ATOM 1480 C CA . GLU A 1 193 ? 6.000 9.868 31.989 1.00 94.38 193 GLU A CA 1
ATOM 1481 C C . GLU A 1 193 ? 4.542 10.292 32.167 1.00 94.38 193 GLU A C 1
ATOM 1483 O O . GLU A 1 193 ? 4.220 10.893 33.193 1.00 94.38 193 GLU A O 1
ATOM 1488 N N . LYS A 1 194 ? 3.671 9.990 31.199 1.00 94.44 194 LYS A N 1
ATOM 1489 C CA . LYS A 1 194 ? 2.281 10.467 31.142 1.00 94.44 194 LYS A CA 1
ATOM 1490 C C . LYS A 1 194 ? 1.254 9.388 31.481 1.00 94.44 194 LYS A C 1
ATOM 1492 O O . LYS A 1 194 ? 0.227 9.694 32.085 1.00 94.44 194 LYS A O 1
ATOM 1497 N N . ARG A 1 195 ? 1.496 8.143 31.071 1.00 92.50 195 ARG A N 1
ATOM 1498 C CA . ARG A 1 195 ? 0.547 7.032 31.191 1.00 92.50 195 ARG A CA 1
ATOM 1499 C C . ARG A 1 195 ? 0.260 6.709 32.660 1.00 92.50 195 ARG A C 1
ATOM 1501 O O . ARG A 1 195 ? 1.159 6.716 33.493 1.00 92.50 195 ARG A O 1
ATOM 1508 N N . GLY A 1 196 ? -1.011 6.455 32.978 1.00 85.00 196 GLY A N 1
ATOM 1509 C CA . GLY A 1 196 ? -1.458 6.133 34.340 1.00 85.00 196 GLY A CA 1
ATOM 1510 C C . GLY A 1 196 ? -1.432 7.308 35.325 1.00 85.00 196 GLY A C 1
ATOM 1511 O O . GLY A 1 196 ? -1.766 7.125 36.493 1.00 85.00 196 GLY A O 1
ATOM 1512 N N . LYS A 1 197 ? -1.065 8.518 34.883 1.00 86.69 197 LYS A N 1
ATOM 1513 C CA . LYS A 1 197 ? -1.056 9.715 35.727 1.00 86.69 197 LYS A CA 1
ATOM 1514 C C . LYS A 1 197 ? -2.261 10.592 35.424 1.00 86.69 197 LYS A C 1
ATOM 1516 O O . LYS A 1 197 ? -2.544 10.901 34.268 1.00 86.69 197 LYS A O 1
ATOM 1521 N N . THR A 1 198 ? -2.934 11.053 36.474 1.00 80.31 198 THR A N 1
ATOM 1522 C CA . THR A 1 198 ? -3.962 12.087 36.344 1.00 80.31 198 THR A CA 1
ATOM 1523 C C . THR A 1 198 ? -3.297 13.392 35.937 1.00 80.31 198 THR A C 1
ATOM 1525 O O . THR A 1 198 ? -2.497 13.953 36.685 1.00 80.31 198 THR A O 1
ATOM 1528 N N . ARG A 1 199 ? -3.640 13.885 34.750 1.00 83.88 199 ARG A N 1
ATOM 1529 C CA . ARG A 1 199 ? -3.167 15.168 34.232 1.00 83.88 199 ARG A CA 1
ATOM 1530 C C . ARG A 1 199 ? -4.351 16.119 34.147 1.00 83.88 199 ARG A C 1
ATOM 1532 O O . ARG A 1 199 ? -5.366 15.799 33.528 1.00 83.88 199 ARG A O 1
ATOM 1539 N N . SER A 1 200 ? -4.233 17.254 34.824 1.00 79.12 200 SER A N 1
ATOM 1540 C CA . SER A 1 200 ? -5.270 18.282 34.905 1.00 79.12 200 SER A CA 1
ATOM 1541 C C . SER A 1 200 ? -4.712 19.625 34.477 1.00 79.12 200 SER A C 1
ATOM 1543 O 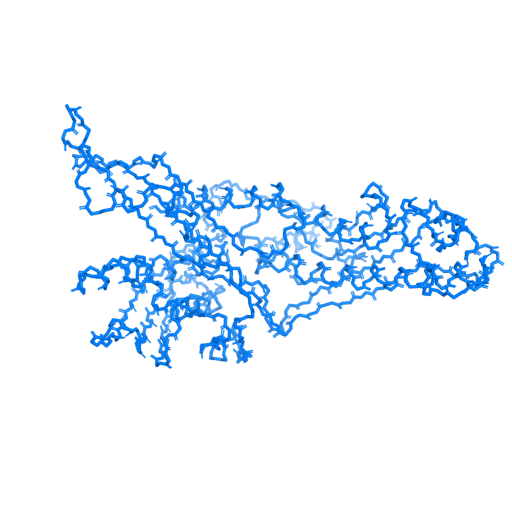O . SER A 1 200 ? -3.590 19.975 34.847 1.00 79.12 200 SER A O 1
ATOM 1545 N N . ILE A 1 201 ? -5.526 20.406 33.777 1.00 87.06 201 ILE A N 1
ATOM 1546 C CA . ILE A 1 201 ? -5.173 21.769 33.391 1.00 87.06 201 ILE A CA 1
ATOM 1547 C C . ILE A 1 201 ? -5.526 22.710 34.559 1.00 87.06 201 ILE A C 1
ATOM 1549 O O . ILE A 1 201 ? -6.683 22.720 34.996 1.00 87.06 201 ILE A O 1
ATOM 1553 N N . PRO A 1 202 ? -4.568 23.493 35.102 1.00 88.81 202 PRO A N 1
ATOM 1554 C CA . PRO A 1 202 ? -4.840 24.426 36.194 1.00 88.81 202 PRO A CA 1
ATOM 1555 C C . PRO A 1 202 ? -6.003 25.371 35.869 1.00 88.81 202 PRO A C 1
ATOM 1557 O O . PRO A 1 202 ? -6.055 25.965 34.794 1.00 88.81 202 PRO A O 1
ATOM 1560 N N . GLY A 1 203 ? -6.957 25.489 36.795 1.00 91.75 203 GLY A N 1
ATOM 1561 C CA . GLY A 1 203 ? -8.160 26.311 36.618 1.00 91.75 203 GLY A CA 1
ATOM 1562 C C . GLY A 1 203 ? -9.239 25.718 35.699 1.00 91.75 203 GLY A C 1
ATOM 1563 O O . GLY A 1 203 ? -10.281 26.346 35.538 1.00 91.75 203 GLY A O 1
ATOM 1564 N N . LYS A 1 204 ? -9.034 24.524 35.118 1.00 94.62 204 LYS A N 1
ATOM 1565 C CA . LYS A 1 204 ? -9.995 23.856 34.218 1.00 94.62 204 LYS A CA 1
ATOM 1566 C C . LYS A 1 204 ? -10.160 22.364 34.564 1.00 94.62 204 LYS A C 1
ATOM 1568 O O . LYS A 1 204 ? -9.722 21.503 33.803 1.00 94.62 204 LYS A O 1
ATOM 1573 N N . PRO A 1 205 ? -10.779 22.021 35.713 1.00 92.88 205 PRO A N 1
ATOM 1574 C CA . PRO A 1 205 ? -10.880 20.634 36.182 1.00 92.88 205 PRO A CA 1
ATOM 1575 C C . PRO A 1 205 ? -11.734 19.718 35.287 1.00 92.88 205 PRO A C 1
ATOM 1577 O O . PRO A 1 205 ? -11.555 18.498 35.363 1.00 92.88 205 PRO A O 1
ATOM 1580 N N . HIS A 1 206 ? -12.618 20.294 34.460 1.00 93.94 206 HIS A N 1
ATOM 1581 C CA . HIS A 1 206 ? -13.420 19.605 33.440 1.00 93.94 206 HIS A CA 1
ATOM 1582 C C . HIS A 1 206 ? -12.589 19.135 32.236 1.00 93.94 206 HIS A C 1
ATOM 1584 O O . HIS A 1 206 ? -13.027 18.259 31.502 1.00 93.94 206 HIS A O 1
ATOM 1590 N N . LEU A 1 207 ? -11.372 19.657 32.041 1.00 95.69 207 LEU A N 1
ATOM 1591 C CA . LEU A 1 207 ? -10.476 19.190 30.985 1.00 95.69 207 LEU A CA 1
ATOM 1592 C C . LEU A 1 207 ? -9.575 18.067 31.510 1.00 95.69 207 LEU A C 1
ATOM 1594 O O . LEU A 1 207 ? -8.774 18.267 32.433 1.00 95.69 207 LEU A O 1
ATOM 1598 N N . LYS A 1 208 ? -9.696 16.879 30.912 1.00 94.62 208 LYS A N 1
ATOM 1599 C CA . LYS A 1 208 ? -8.893 15.686 31.224 1.00 94.62 208 LYS A CA 1
ATOM 1600 C C . LYS A 1 208 ? -8.000 15.329 30.049 1.00 94.62 208 LYS A C 1
ATOM 1602 O O . LYS A 1 208 ? -8.457 15.326 28.914 1.00 94.62 208 LYS A O 1
ATOM 1607 N N . GLN A 1 209 ? -6.743 14.984 30.319 1.00 94.88 209 GLN A N 1
ATOM 1608 C CA . GLN A 1 209 ? -5.793 14.647 29.257 1.00 94.88 209 GLN A CA 1
ATOM 1609 C C . GLN A 1 209 ? -5.503 13.145 29.205 1.00 94.88 209 GLN A C 1
ATOM 1611 O O . GLN A 1 209 ? -4.991 12.572 30.170 1.00 94.88 209 GLN A O 1
ATOM 1616 N N . GLY A 1 210 ? -5.717 12.523 28.048 1.00 94.31 210 GLY A N 1
ATOM 1617 C CA . GLY A 1 210 ? -5.442 11.112 27.766 1.00 94.31 210 GLY A CA 1
ATOM 1618 C C . GLY A 1 210 ? -4.208 10.902 26.885 1.00 94.31 210 GLY A C 1
ATOM 1619 O O . GLY A 1 210 ? -3.788 11.801 26.157 1.00 94.31 210 GLY A O 1
ATOM 1620 N N . ILE A 1 211 ? -3.609 9.713 26.976 1.00 96.62 211 ILE A N 1
ATOM 1621 C CA . ILE A 1 211 ? -2.595 9.234 26.031 1.00 96.62 211 ILE A CA 1
ATOM 1622 C C . ILE A 1 211 ? -2.879 7.768 25.681 1.00 96.62 211 ILE A C 1
ATOM 1624 O O . ILE A 1 211 ? -3.015 6.924 26.573 1.00 96.62 211 ILE A O 1
ATOM 1628 N N . GLY A 1 212 ? -2.983 7.482 24.386 1.00 95.94 212 GLY A N 1
ATOM 1629 C CA . GLY A 1 212 ? -3.302 6.162 23.841 1.00 95.94 212 GLY A CA 1
ATOM 1630 C C . GLY A 1 212 ? -2.259 5.691 22.834 1.00 95.94 212 GLY A C 1
ATOM 1631 O O . GLY A 1 212 ? -1.517 6.502 22.271 1.00 95.94 212 GLY A O 1
ATOM 1632 N N . VAL A 1 213 ? -2.201 4.376 22.631 1.00 97.69 213 VAL A N 1
ATOM 1633 C CA . VAL A 1 213 ? -1.334 3.739 21.638 1.00 97.69 213 VAL A CA 1
ATOM 1634 C C . VAL A 1 213 ? -2.053 2.575 20.970 1.00 97.69 213 VAL A C 1
ATOM 1636 O O . VAL A 1 213 ? -2.665 1.749 21.641 1.00 97.69 213 VAL A O 1
ATOM 1639 N N . ALA A 1 214 ? -1.918 2.497 19.653 1.00 97.62 214 ALA A N 1
ATOM 1640 C CA . ALA A 1 214 ? -2.327 1.364 18.842 1.00 97.62 214 ALA A CA 1
ATOM 1641 C C . ALA A 1 214 ? -1.136 0.878 18.006 1.00 97.62 214 ALA A C 1
ATOM 1643 O O . ALA A 1 214 ? -0.350 1.686 17.507 1.00 97.62 214 ALA A O 1
ATOM 1644 N N . ILE A 1 215 ? -1.000 -0.432 17.835 1.00 98.00 215 ILE A N 1
ATOM 1645 C CA . ILE A 1 215 ? -0.106 -1.044 16.855 1.00 98.00 215 ILE A CA 1
ATOM 1646 C C . ILE A 1 215 ? -0.909 -1.547 15.660 1.00 98.00 215 ILE A C 1
ATOM 1648 O O . ILE A 1 215 ? -2.086 -1.889 15.769 1.00 98.00 215 ILE A O 1
ATOM 1652 N N . ALA A 1 216 ? -0.262 -1.607 14.505 1.00 95.75 216 ALA A N 1
ATOM 1653 C CA . ALA A 1 216 ? -0.873 -2.112 13.291 1.00 95.75 216 ALA A CA 1
ATOM 1654 C C . ALA A 1 216 ? 0.078 -3.049 12.555 1.00 95.75 216 ALA A C 1
ATOM 1656 O O . ALA A 1 216 ? 1.279 -2.796 12.454 1.00 95.75 216 ALA A O 1
ATOM 1657 N N . MET A 1 217 ? -0.507 -4.100 11.991 1.00 95.38 217 MET A N 1
ATOM 1658 C CA . MET A 1 217 ? 0.074 -4.907 10.930 1.00 95.38 217 MET A CA 1
ATOM 1659 C C . MET A 1 217 ? -0.891 -4.860 9.744 1.00 95.38 217 MET A C 1
ATOM 1661 O O . MET A 1 217 ? -2.076 -5.181 9.890 1.00 95.38 217 MET A O 1
ATOM 1665 N N . HIS A 1 218 ? -0.406 -4.471 8.568 1.00 92.94 218 HIS A N 1
ATOM 1666 C CA . HIS A 1 218 ? -1.204 -4.481 7.338 1.00 92.94 218 HIS A CA 1
ATOM 1667 C C . HIS A 1 218 ? -0.646 -5.484 6.320 1.00 92.94 218 HIS A C 1
ATOM 1669 O O . HIS A 1 218 ? 0.280 -6.226 6.629 1.00 92.94 218 HIS A O 1
ATOM 1675 N N . GLY A 1 219 ? -1.252 -5.582 5.137 1.00 88.19 219 GLY A N 1
ATOM 1676 C CA . GLY A 1 219 ? -0.711 -6.349 4.010 1.00 88.19 219 GLY A CA 1
ATOM 1677 C C . GLY A 1 219 ? -0.320 -5.440 2.858 1.00 88.19 219 GLY A C 1
ATOM 1678 O O . GLY A 1 219 ? -0.786 -4.302 2.794 1.00 88.19 219 GLY A O 1
ATOM 1679 N N . THR A 1 220 ? 0.505 -5.963 1.954 1.00 89.31 220 THR A N 1
ATOM 1680 C CA . THR A 1 220 ? 0.802 -5.328 0.670 1.00 89.31 220 THR A CA 1
ATOM 1681 C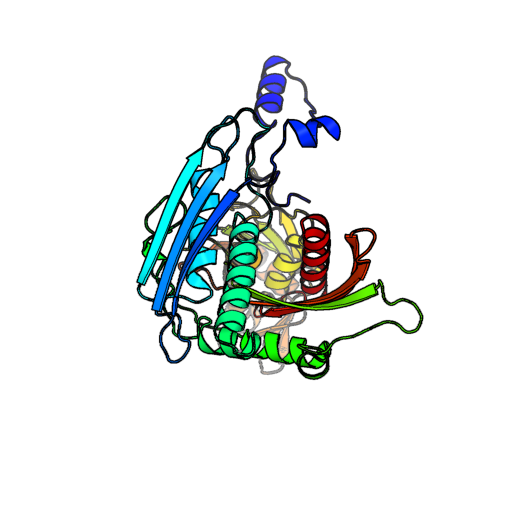 C . THR A 1 220 ? 0.692 -6.360 -0.445 1.00 89.31 220 THR A C 1
ATOM 1683 O O . THR A 1 220 ? 1.341 -7.407 -0.396 1.00 89.31 220 THR A O 1
ATOM 1686 N N . GLY A 1 221 ? -0.174 -6.077 -1.417 1.00 90.31 221 GLY A N 1
ATOM 1687 C CA . GLY A 1 221 ? -0.559 -7.034 -2.451 1.00 90.31 221 GLY A CA 1
ATOM 1688 C C . GLY A 1 221 ? -1.276 -8.274 -1.914 1.00 90.31 221 GLY A C 1
ATOM 1689 O O . GLY A 1 221 ? -1.362 -8.521 -0.708 1.00 90.31 221 GLY A O 1
ATOM 1690 N N . ILE A 1 222 ? -1.803 -9.066 -2.840 1.00 89.44 222 ILE A N 1
ATOM 1691 C CA . ILE A 1 222 ? -2.477 -10.327 -2.540 1.00 89.44 222 ILE A CA 1
ATOM 1692 C C . ILE A 1 222 ? -1.645 -11.479 -3.103 1.00 89.44 222 ILE A C 1
ATOM 1694 O O . ILE A 1 222 ? -1.480 -11.626 -4.317 1.00 89.44 222 ILE A O 1
ATOM 1698 N N . ALA A 1 223 ? -1.135 -12.319 -2.199 1.00 87.50 223 ALA A N 1
ATOM 1699 C CA . ALA A 1 223 ? -0.251 -13.431 -2.531 1.00 87.50 223 ALA A CA 1
ATOM 1700 C C . ALA A 1 223 ? -0.865 -14.364 -3.595 1.00 87.50 223 ALA A C 1
ATOM 1702 O O . ALA A 1 223 ? -1.943 -14.942 -3.409 1.00 87.50 223 ALA A O 1
ATOM 1703 N N . GLY A 1 224 ? -0.166 -14.531 -4.718 1.00 86.88 224 GLY A N 1
ATOM 1704 C CA . GLY A 1 224 ? -0.572 -15.407 -5.814 1.00 86.88 224 GLY A CA 1
ATOM 1705 C C . GLY A 1 224 ? -1.795 -14.936 -6.605 1.00 86.88 224 GLY A C 1
ATOM 1706 O O . GLY A 1 224 ? -2.372 -15.754 -7.328 1.00 86.88 224 GLY A O 1
ATOM 1707 N N . LEU A 1 225 ? -2.267 -13.697 -6.421 1.00 86.94 225 LEU A N 1
ATOM 1708 C CA . LEU A 1 225 ? -3.444 -13.161 -7.118 1.00 86.94 225 LEU A CA 1
ATOM 1709 C C . LEU A 1 225 ? -3.085 -11.990 -8.031 1.00 86.94 225 LEU A C 1
ATOM 1711 O O . LEU A 1 225 ? -3.404 -12.033 -9.216 1.00 86.94 225 LEU A O 1
ATOM 1715 N N . ASP A 1 226 ? -2.434 -10.969 -7.478 1.00 90.75 226 ASP A N 1
ATOM 1716 C CA . ASP A 1 226 ? -2.182 -9.722 -8.197 1.00 90.75 226 ASP A CA 1
ATOM 1717 C C . ASP A 1 226 ? -1.017 -9.890 -9.172 1.00 90.75 226 ASP A C 1
ATOM 1719 O O . ASP A 1 226 ? 0.016 -10.474 -8.824 1.00 90.75 226 ASP A O 1
ATOM 1723 N N . MET A 1 227 ? -1.139 -9.324 -10.372 1.00 94.56 227 MET A N 1
ATOM 1724 C CA . MET A 1 227 ? 0.010 -9.153 -11.252 1.00 94.56 227 MET A CA 1
ATOM 1725 C C . MET A 1 227 ? 0.038 -7.761 -11.872 1.00 94.56 227 MET A C 1
ATOM 1727 O O . MET A 1 227 ? -0.985 -7.113 -12.076 1.00 94.56 227 MET A O 1
ATOM 1731 N N . GLY A 1 228 ? 1.249 -7.330 -12.192 1.00 96.44 228 GLY A N 1
ATOM 1732 C CA . GLY A 1 228 ? 1.518 -6.130 -12.967 1.00 96.44 228 GLY A CA 1
ATOM 1733 C C . GLY A 1 228 ? 2.500 -6.458 -14.077 1.00 96.44 228 GLY A C 1
ATOM 1734 O O . GLY A 1 228 ? 3.307 -7.389 -13.961 1.00 96.44 228 GLY A O 1
ATOM 1735 N N . ALA A 1 229 ? 2.434 -5.703 -15.161 1.00 98.06 229 ALA A N 1
ATOM 1736 C CA . ALA A 1 229 ? 3.381 -5.777 -16.253 1.00 98.06 229 ALA A CA 1
ATOM 1737 C C . ALA A 1 229 ? 3.855 -4.376 -16.646 1.00 98.06 229 ALA A C 1
ATOM 1739 O O . ALA A 1 229 ? 3.140 -3.384 -16.499 1.00 98.06 229 ALA A O 1
ATOM 1740 N N . ALA A 1 230 ? 5.083 -4.314 -17.147 1.00 98.69 230 ALA A N 1
ATOM 1741 C CA . ALA A 1 230 ? 5.694 -3.087 -17.624 1.00 98.69 230 ALA A CA 1
ATOM 1742 C C . ALA A 1 230 ? 6.497 -3.357 -18.892 1.00 98.69 230 ALA A C 1
ATOM 1744 O O . ALA A 1 230 ? 7.078 -4.437 -19.050 1.00 98.69 230 ALA A O 1
ATOM 1745 N N . SER A 1 231 ? 6.551 -2.369 -19.778 1.00 98.69 231 SER A N 1
ATOM 1746 C CA . SER A 1 231 ? 7.448 -2.372 -20.928 1.00 98.69 231 SER A CA 1
ATOM 1747 C C . SER A 1 231 ? 8.304 -1.114 -20.937 1.00 98.69 231 SER A C 1
ATOM 1749 O O . SER A 1 231 ? 7.854 -0.028 -20.572 1.00 98.69 231 SER A O 1
ATOM 1751 N N . ILE A 1 232 ? 9.570 -1.282 -21.310 1.00 98.88 232 ILE A N 1
ATOM 1752 C CA . ILE A 1 232 ? 10.541 -0.194 -21.404 1.00 98.88 232 ILE A CA 1
ATOM 1753 C C . ILE A 1 232 ? 11.199 -0.261 -22.772 1.00 98.88 232 ILE A C 1
ATOM 1755 O O . ILE A 1 232 ? 11.658 -1.325 -23.190 1.00 98.88 232 ILE A O 1
ATOM 1759 N N . LYS A 1 233 ? 11.260 0.880 -23.456 1.00 98.75 233 LYS A N 1
ATOM 1760 C CA . LYS A 1 233 ? 11.893 1.030 -24.769 1.00 98.75 233 LYS A CA 1
ATOM 1761 C C . LYS A 1 233 ? 12.883 2.187 -24.729 1.00 98.75 233 LYS A C 1
ATOM 1763 O O . LYS A 1 233 ? 12.493 3.299 -24.384 1.00 98.75 233 LYS A O 1
ATOM 1768 N N . MET A 1 234 ? 14.130 1.930 -25.106 1.00 98.69 234 MET A N 1
ATOM 1769 C CA . MET A 1 234 ? 15.146 2.971 -25.273 1.00 98.69 234 MET A CA 1
ATOM 1770 C C . MET A 1 234 ? 14.871 3.797 -26.541 1.00 98.69 234 MET A C 1
ATOM 1772 O O . MET A 1 234 ? 14.444 3.247 -27.554 1.00 98.69 234 MET A O 1
ATOM 1776 N N . ASN A 1 235 ? 15.092 5.104 -26.497 1.00 98.56 235 ASN A N 1
ATOM 1777 C CA . ASN A 1 235 ? 14.990 6.016 -27.637 1.00 98.56 235 ASN A CA 1
ATOM 1778 C C . ASN A 1 235 ? 16.382 6.362 -28.185 1.00 98.56 235 ASN A C 1
ATOM 1780 O O . ASN A 1 235 ? 17.388 6.177 -27.500 1.00 98.56 235 ASN A O 1
ATOM 1784 N N . ASP A 1 236 ? 16.427 6.901 -29.404 1.00 96.75 236 ASP A N 1
ATOM 1785 C CA . ASP A 1 236 ? 17.663 7.275 -30.106 1.00 96.75 236 ASP A CA 1
ATOM 1786 C C . ASP A 1 236 ? 18.523 8.268 -29.311 1.00 96.75 236 ASP A C 1
ATOM 1788 O O . ASP A 1 236 ? 19.746 8.193 -29.358 1.00 96.75 236 ASP A O 1
ATOM 1792 N N . ASP A 1 237 ? 17.889 9.159 -28.543 1.00 97.75 237 ASP A N 1
ATOM 1793 C CA . ASP A 1 237 ? 18.541 10.165 -27.694 1.00 97.75 237 ASP A CA 1
ATOM 1794 C C . ASP A 1 237 ? 19.038 9.610 -26.342 1.00 97.75 237 ASP A C 1
ATOM 1796 O O . ASP A 1 237 ? 19.590 10.346 -25.525 1.00 97.75 237 ASP A O 1
ATOM 1800 N N . GLY A 1 238 ? 18.850 8.311 -26.087 1.00 97.31 238 GLY A N 1
ATOM 1801 C CA . GLY A 1 238 ? 19.208 7.654 -24.831 1.00 97.31 238 GLY A CA 1
ATOM 1802 C C . GLY A 1 238 ? 18.171 7.783 -23.710 1.00 97.31 238 GLY A C 1
ATOM 1803 O O . GLY A 1 238 ? 18.427 7.280 -22.616 1.00 97.31 238 GLY A O 1
ATOM 1804 N N . SER A 1 239 ? 17.014 8.411 -23.961 1.00 98.69 239 SER A N 1
ATOM 1805 C CA . SER A 1 239 ? 15.861 8.401 -23.046 1.00 98.69 239 SER A CA 1
ATOM 1806 C C . SER A 1 239 ? 15.072 7.086 -23.132 1.00 98.69 239 SER A C 1
ATOM 1808 O O . SER A 1 239 ? 15.336 6.237 -23.986 1.00 98.69 239 SER A O 1
ATOM 1810 N N . PHE A 1 240 ? 14.079 6.895 -22.260 1.00 98.88 240 PHE A N 1
ATOM 1811 C CA . PHE A 1 240 ? 13.286 5.667 -22.196 1.00 98.88 240 PHE A CA 1
ATOM 1812 C C . PHE A 1 240 ? 11.790 5.956 -22.139 1.00 98.88 240 PHE A C 1
ATOM 1814 O O . PHE A 1 240 ? 11.332 6.736 -21.311 1.00 98.88 240 PHE A O 1
ATOM 1821 N N . ASN A 1 241 ? 10.996 5.274 -22.964 1.00 98.81 241 ASN A N 1
ATOM 1822 C CA . ASN A 1 241 ? 9.554 5.187 -22.746 1.00 98.81 241 ASN A CA 1
ATOM 1823 C C . ASN A 1 241 ? 9.258 4.048 -21.771 1.00 98.81 241 ASN A C 1
ATOM 1825 O O . ASN A 1 241 ? 9.672 2.915 -22.016 1.00 98.81 241 ASN A O 1
ATOM 1829 N N . LEU A 1 242 ? 8.529 4.348 -20.698 1.00 98.81 242 LEU A N 1
ATOM 1830 C CA . LEU A 1 242 ? 8.063 3.398 -19.696 1.00 98.81 242 LEU A CA 1
ATOM 1831 C C . LEU A 1 242 ? 6.536 3.298 -19.775 1.00 98.81 242 LEU A C 1
ATOM 1833 O O . LEU A 1 242 ? 5.844 4.290 -19.563 1.00 98.81 242 LEU A O 1
ATOM 1837 N N . HIS A 1 243 ? 6.022 2.098 -20.036 1.00 98.56 243 HIS A N 1
ATOM 1838 C CA . HIS A 1 243 ? 4.591 1.808 -20.049 1.00 98.56 243 HIS A CA 1
ATOM 1839 C C . HIS A 1 243 ? 4.222 0.859 -18.908 1.00 98.56 243 HIS A C 1
ATOM 1841 O O . HIS A 1 243 ? 4.871 -0.175 -18.737 1.00 98.56 243 HIS A O 1
ATOM 1847 N N . PHE A 1 244 ? 3.155 1.163 -18.169 1.00 97.38 244 PHE A N 1
ATOM 1848 C CA . PHE A 1 244 ? 2.592 0.275 -17.141 1.00 97.38 244 PHE A CA 1
ATOM 1849 C C . PHE A 1 244 ? 1.086 0.509 -16.943 1.00 97.38 244 PHE A C 1
ATOM 1851 O O . PHE A 1 244 ? 0.561 1.585 -17.231 1.00 97.38 244 PHE A O 1
ATOM 1858 N N . GLY A 1 245 ? 0.370 -0.509 -16.460 1.00 95.00 245 GLY A N 1
ATOM 1859 C CA . GLY A 1 245 ? -1.086 -0.444 -16.272 1.00 95.00 245 GLY A CA 1
ATOM 1860 C C . GLY A 1 245 ? -1.549 0.199 -14.957 1.00 95.00 245 GLY A C 1
ATOM 1861 O O . GLY A 1 245 ? -2.708 0.595 -14.852 1.00 95.00 245 GLY A O 1
ATOM 1862 N N . ALA A 1 246 ? -0.670 0.337 -13.959 1.00 94.38 246 ALA A N 1
ATOM 1863 C CA . ALA A 1 246 ? -1.022 0.942 -12.675 1.00 94.38 246 ALA A CA 1
ATOM 1864 C C . ALA A 1 246 ? -1.509 2.394 -12.825 1.00 94.38 246 ALA A C 1
ATOM 1866 O O . ALA A 1 246 ? -0.895 3.202 -13.516 1.00 94.38 246 ALA A O 1
ATOM 1867 N N . THR A 1 247 ? -2.602 2.737 -12.142 1.00 93.31 247 THR A N 1
ATOM 1868 C CA . THR A 1 247 ? -3.194 4.083 -12.172 1.00 93.31 247 THR A CA 1
ATOM 1869 C C . THR A 1 247 ? -2.712 4.930 -10.998 1.00 93.31 247 THR A C 1
ATOM 1871 O O . THR A 1 247 ? -2.865 4.524 -9.844 1.00 93.31 247 THR A O 1
ATOM 1874 N N . ASP A 1 248 ? -2.225 6.147 -11.251 1.00 93.69 248 ASP A N 1
ATOM 1875 C CA . ASP A 1 248 ? -1.970 7.100 -10.171 1.00 93.69 248 ASP A CA 1
ATOM 1876 C C . ASP A 1 248 ? -3.266 7.787 -9.715 1.00 93.69 248 ASP A C 1
ATOM 1878 O O . ASP A 1 248 ? -3.919 8.538 -10.441 1.00 93.69 248 ASP A O 1
ATOM 1882 N N . LEU A 1 249 ? -3.649 7.541 -8.463 1.00 92.38 249 LEU A N 1
ATOM 1883 C CA . LEU A 1 249 ? -4.849 8.114 -7.848 1.00 92.38 249 LEU A CA 1
ATOM 1884 C C . LEU A 1 249 ? -4.535 9.323 -6.949 1.00 92.38 249 LEU A C 1
ATOM 1886 O O . LEU A 1 249 ? -5.414 9.765 -6.189 1.00 92.38 249 LEU A O 1
ATOM 1890 N N . GLY A 1 250 ? -3.311 9.849 -7.035 1.00 93.00 250 GLY A N 1
ATOM 1891 C CA . GLY A 1 250 ? -2.710 10.831 -6.130 1.00 93.00 250 GLY A CA 1
ATOM 1892 C C . GLY A 1 250 ? -1.759 10.200 -5.106 1.00 93.00 250 GLY A C 1
ATOM 1893 O O . GLY A 1 250 ? -1.500 10.801 -4.065 1.00 93.00 250 GLY A O 1
ATOM 1894 N N . THR A 1 251 ? -1.295 8.973 -5.357 1.00 92.12 251 THR A N 1
ATOM 1895 C CA . THR A 1 251 ? -0.346 8.247 -4.497 1.00 92.12 251 THR A CA 1
ATOM 1896 C C . THR A 1 251 ? 1.104 8.438 -4.930 1.00 92.12 251 THR A C 1
ATOM 1898 O O . THR A 1 251 ? 1.993 8.121 -4.143 1.00 92.12 251 THR A O 1
ATOM 1901 N N . GLY A 1 252 ? 1.348 8.971 -6.133 1.00 94.62 252 GLY A N 1
ATOM 1902 C CA . GLY A 1 252 ? 2.692 9.180 -6.680 1.00 94.62 252 GLY A CA 1
ATOM 1903 C C . GLY A 1 252 ? 3.249 7.948 -7.394 1.00 94.62 252 GLY A C 1
ATOM 1904 O O . GLY A 1 252 ? 4.463 7.751 -7.401 1.00 94.62 252 GLY A O 1
ATOM 1905 N N . ALA A 1 253 ? 2.372 7.108 -7.953 1.00 95.00 253 ALA A N 1
ATOM 1906 C CA . ALA A 1 253 ? 2.757 5.895 -8.670 1.00 95.00 253 ALA A CA 1
ATOM 1907 C C . ALA A 1 253 ? 3.651 6.223 -9.871 1.00 95.00 253 ALA A C 1
ATOM 1909 O O . ALA A 1 253 ? 4.702 5.605 -10.019 1.00 95.00 253 ALA A O 1
ATOM 1910 N N . ASP A 1 254 ? 3.298 7.245 -10.654 1.00 96.50 254 ASP A N 1
ATOM 1911 C CA . ASP A 1 254 ? 4.050 7.622 -11.856 1.00 96.50 254 ASP A CA 1
ATOM 1912 C C . ASP A 1 254 ? 5.498 7.984 -11.516 1.00 96.50 254 ASP A C 1
ATOM 1914 O O . ASP A 1 254 ? 6.442 7.497 -12.140 1.00 96.50 254 ASP A O 1
ATOM 1918 N N . THR A 1 255 ? 5.680 8.770 -10.454 1.00 97.12 255 THR A N 1
ATOM 1919 C CA . THR A 1 255 ? 6.997 9.170 -9.954 1.00 97.12 255 THR A CA 1
ATOM 1920 C C . THR A 1 255 ? 7.779 7.979 -9.409 1.00 97.12 255 THR A C 1
ATOM 1922 O O . THR A 1 255 ? 8.928 7.779 -9.789 1.00 97.12 255 THR A O 1
ATOM 1925 N N . VAL A 1 256 ? 7.180 7.177 -8.524 1.00 97.50 256 VAL A N 1
ATOM 1926 C CA . VAL A 1 256 ? 7.870 6.059 -7.857 1.00 97.50 256 VAL A CA 1
ATOM 1927 C C . VAL A 1 256 ? 8.303 4.995 -8.864 1.00 97.50 256 VAL A C 1
ATOM 1929 O O . VAL A 1 256 ? 9.433 4.512 -8.799 1.00 97.50 256 VAL A O 1
ATOM 1932 N N . LEU A 1 257 ? 7.440 4.654 -9.823 1.00 98.31 257 LEU A N 1
ATOM 1933 C CA . LEU A 1 257 ? 7.756 3.684 -10.869 1.00 98.31 257 LEU A CA 1
ATOM 1934 C C . LEU A 1 257 ? 8.828 4.224 -11.827 1.00 98.31 257 LEU A C 1
ATOM 1936 O O . LEU A 1 257 ? 9.752 3.491 -12.180 1.00 98.31 257 LEU A O 1
ATOM 1940 N N . ALA A 1 258 ? 8.781 5.513 -12.176 1.00 98.56 258 ALA A N 1
ATOM 1941 C CA . ALA A 1 258 ? 9.845 6.144 -12.952 1.00 98.56 258 ALA A CA 1
ATOM 1942 C C . ALA A 1 258 ? 11.188 6.171 -12.203 1.00 98.56 258 ALA A C 1
ATOM 1944 O O . ALA A 1 258 ? 12.219 5.932 -12.823 1.00 98.56 258 ALA A O 1
ATOM 1945 N N . GLN A 1 259 ? 11.199 6.400 -10.883 1.00 98.56 259 GLN A N 1
ATOM 1946 C CA . GLN A 1 259 ? 12.424 6.356 -10.071 1.00 98.56 259 GLN A CA 1
ATOM 1947 C C . GLN A 1 259 ? 13.068 4.964 -10.076 1.00 98.56 259 GLN A C 1
ATOM 1949 O O . GLN A 1 259 ? 14.280 4.869 -10.251 1.00 98.56 259 GLN A O 1
ATOM 1954 N N . ILE A 1 260 ? 12.266 3.896 -9.967 1.00 98.75 260 ILE A N 1
ATOM 1955 C CA . ILE A 1 260 ? 12.757 2.509 -10.052 1.00 98.75 260 ILE A CA 1
ATOM 1956 C C . ILE A 1 260 ? 13.437 2.256 -11.405 1.00 98.75 260 ILE A C 1
ATOM 1958 O O . ILE A 1 260 ? 14.542 1.713 -11.453 1.00 98.75 260 ILE A O 1
ATOM 1962 N N . ALA A 1 261 ? 12.804 2.667 -12.509 1.00 98.81 261 ALA A N 1
ATOM 1963 C CA . ALA A 1 261 ? 13.390 2.532 -13.841 1.00 98.81 261 ALA A CA 1
ATOM 1964 C C . ALA A 1 261 ? 14.670 3.372 -13.995 1.00 98.81 261 ALA A C 1
ATOM 1966 O O . ALA A 1 261 ? 15.684 2.859 -14.460 1.00 98.81 261 ALA A O 1
ATOM 1967 N N . ALA A 1 262 ? 14.629 4.640 -13.577 1.00 98.75 262 ALA A N 1
ATOM 1968 C CA . ALA A 1 262 ? 15.728 5.594 -13.695 1.00 98.75 262 ALA A CA 1
ATOM 1969 C C . ALA A 1 262 ? 16.992 5.117 -12.965 1.00 98.75 262 ALA A C 1
ATOM 1971 O O . ALA A 1 262 ? 18.069 5.075 -13.561 1.00 98.75 262 ALA A O 1
ATOM 1972 N N . GLU A 1 263 ? 16.848 4.688 -11.707 1.00 98.44 263 GLU A N 1
ATOM 1973 C CA . GLU A 1 263 ? 17.956 4.166 -10.900 1.00 98.44 263 GLU A CA 1
ATOM 1974 C C . GLU A 1 263 ? 18.547 2.896 -11.524 1.00 98.44 263 GLU A C 1
ATOM 1976 O O . GLU A 1 263 ? 19.763 2.783 -11.669 1.00 98.44 263 GLU A O 1
ATOM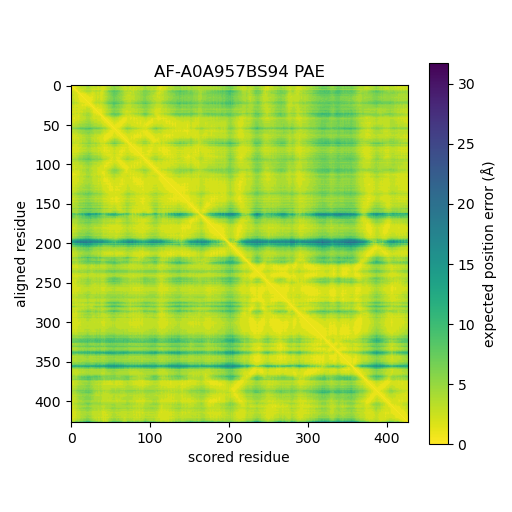 1981 N N . THR A 1 264 ? 17.693 1.980 -11.991 1.00 98.75 264 THR A N 1
ATOM 1982 C CA . THR A 1 264 ? 18.136 0.734 -12.640 1.00 98.75 264 THR A CA 1
ATOM 1983 C C . THR A 1 264 ? 18.895 1.000 -13.947 1.00 98.75 264 THR A C 1
ATOM 1985 O O . THR A 1 264 ? 19.831 0.274 -14.287 1.00 98.75 264 THR A O 1
ATOM 1988 N N . LEU A 1 265 ? 18.506 2.037 -14.693 1.00 98.81 265 LEU A N 1
ATOM 1989 C CA . LEU A 1 265 ? 19.064 2.378 -16.006 1.00 98.81 265 LEU A CA 1
ATOM 1990 C C . LEU A 1 265 ? 20.200 3.414 -15.944 1.00 98.81 265 LEU A C 1
ATOM 1992 O O . LEU A 1 265 ? 20.758 3.755 -16.986 1.00 98.81 265 LEU A O 1
ATOM 1996 N N . GLY A 1 266 ? 20.569 3.898 -14.753 1.00 98.44 266 GLY A N 1
ATOM 1997 C CA . GLY A 1 266 ? 21.663 4.859 -14.575 1.00 98.44 266 GLY A CA 1
ATOM 1998 C C . GLY A 1 266 ? 21.384 6.235 -15.191 1.00 98.44 266 GLY A C 1
ATOM 1999 O O . GLY A 1 266 ? 22.305 6.899 -15.675 1.00 98.44 266 GLY A O 1
ATOM 2000 N N . VAL A 1 267 ? 20.118 6.663 -15.205 1.00 98.75 267 VAL A N 1
ATOM 2001 C CA . VAL A 1 267 ? 19.672 7.948 -15.772 1.00 98.75 267 VAL A CA 1
ATOM 2002 C C . VAL A 1 267 ? 18.882 8.760 -14.748 1.00 98.75 267 VAL A C 1
ATOM 2004 O O . VAL A 1 267 ? 18.325 8.198 -13.806 1.00 98.75 267 VAL A O 1
ATOM 2007 N N . PRO A 1 268 ? 18.792 10.091 -14.892 1.00 98.25 268 PRO A N 1
ATOM 2008 C CA . PRO A 1 268 ? 17.846 10.866 -14.104 1.00 98.25 268 PRO A CA 1
ATOM 2009 C C . PRO A 1 268 ? 16.401 10.604 -14.541 1.00 98.25 268 PRO A C 1
ATOM 2011 O O . PRO A 1 268 ? 16.121 10.266 -15.687 1.00 98.25 268 PRO A O 1
ATOM 2014 N N . ILE A 1 269 ? 15.456 10.854 -13.629 1.00 97.81 269 ILE A N 1
ATOM 2015 C CA . ILE A 1 269 ? 14.018 10.654 -13.871 1.00 97.81 269 ILE A CA 1
ATOM 2016 C C . ILE A 1 269 ? 13.484 11.439 -15.081 1.00 97.81 269 ILE A C 1
ATOM 2018 O O . ILE A 1 269 ? 12.523 11.007 -15.705 1.00 97.81 269 ILE A O 1
ATOM 2022 N N . SER A 1 270 ? 14.114 12.568 -15.437 1.00 98.25 270 SER A N 1
ATOM 2023 C CA . SER A 1 270 ? 13.756 13.382 -16.610 1.00 98.25 270 SER A CA 1
ATOM 2024 C C . SER A 1 270 ? 13.860 12.626 -17.931 1.00 98.25 270 SER A C 1
ATOM 2026 O O . SER A 1 270 ? 13.250 13.036 -18.913 1.00 98.25 270 SER A O 1
ATOM 2028 N N . ASP A 1 271 ? 14.634 11.545 -17.946 1.00 98.62 271 ASP A N 1
ATOM 2029 C CA . ASP A 1 271 ? 14.884 10.737 -19.130 1.00 98.62 271 ASP A CA 1
ATOM 2030 C C . ASP A 1 271 ? 13.925 9.533 -19.197 1.00 98.62 271 ASP A C 1
ATOM 2032 O O . ASP A 1 271 ? 13.988 8.747 -20.140 1.00 98.62 271 ASP A O 1
ATOM 2036 N N . ILE A 1 272 ? 13.020 9.386 -18.219 1.00 98.81 272 ILE A N 1
ATOM 2037 C CA . ILE A 1 272 ? 11.955 8.380 -18.210 1.00 98.81 272 ILE A CA 1
ATOM 2038 C C . ILE A 1 272 ? 10.627 9.042 -18.594 1.00 98.81 272 ILE A C 1
ATOM 2040 O O . ILE A 1 272 ? 10.048 9.826 -17.844 1.00 98.81 272 ILE A O 1
ATOM 2044 N N . ILE A 1 273 ? 10.114 8.690 -19.767 1.00 98.62 273 ILE A N 1
ATOM 2045 C CA . ILE A 1 273 ? 8.848 9.174 -20.318 1.00 98.62 273 ILE A CA 1
ATOM 2046 C C . ILE A 1 273 ? 7.755 8.158 -19.980 1.00 98.62 273 ILE A C 1
ATOM 2048 O O . ILE A 1 273 ? 7.717 7.067 -20.552 1.00 98.62 273 ILE A O 1
ATOM 2052 N N . VAL A 1 274 ? 6.872 8.519 -19.052 1.00 98.25 274 VAL A N 1
ATOM 2053 C CA . VAL A 1 274 ? 5.834 7.633 -18.508 1.00 98.25 274 VAL A CA 1
ATOM 2054 C C . VAL A 1 274 ? 4.555 7.651 -19.351 1.00 98.25 274 VAL A C 1
ATOM 2056 O O . VAL A 1 274 ? 4.007 8.714 -19.636 1.00 98.25 274 VAL A O 1
ATOM 2059 N N . TYR A 1 275 ? 4.041 6.459 -19.661 1.00 97.44 275 TYR A N 1
ATOM 2060 C CA . TYR A 1 275 ? 2.699 6.210 -20.186 1.00 97.44 275 TYR A CA 1
ATOM 2061 C C . TYR A 1 275 ? 1.974 5.226 -19.262 1.00 97.44 275 TYR A C 1
ATOM 2063 O O . TYR A 1 275 ? 2.314 4.043 -19.204 1.00 97.44 275 TYR A O 1
ATOM 2071 N N . ALA A 1 276 ? 0.980 5.717 -18.530 1.00 95.44 276 ALA A N 1
ATOM 2072 C CA . ALA A 1 276 ? 0.288 4.952 -17.499 1.00 95.44 276 ALA A CA 1
ATOM 2073 C C . ALA A 1 276 ? -1.181 4.695 -17.860 1.00 95.44 276 ALA A C 1
ATOM 2075 O O . ALA A 1 276 ? -1.837 5.555 -18.444 1.00 95.44 276 ALA A O 1
ATOM 2076 N N . ALA A 1 277 ? -1.696 3.534 -17.443 1.00 93.12 277 ALA A N 1
ATOM 2077 C CA . ALA A 1 277 ? -3.129 3.230 -17.337 1.00 93.12 277 ALA A CA 1
ATOM 2078 C C . ALA A 1 277 ? -3.983 3.447 -18.611 1.00 93.12 277 ALA A C 1
ATOM 2080 O O . ALA A 1 277 ? -5.155 3.811 -18.515 1.00 93.12 277 ALA A O 1
ATOM 2081 N N . ASP A 1 278 ? -3.419 3.186 -19.793 1.00 95.25 278 ASP A N 1
ATOM 2082 C CA . ASP A 1 278 ? -4.151 3.144 -21.063 1.00 95.25 278 ASP A CA 1
ATOM 2083 C C . ASP A 1 278 ? -4.250 1.692 -21.543 1.00 95.25 278 ASP A C 1
ATOM 2085 O O . ASP A 1 278 ? -3.255 1.106 -21.963 1.00 95.25 278 ASP A O 1
ATOM 2089 N N . THR A 1 279 ? -5.447 1.108 -21.488 1.00 94.94 279 THR A N 1
ATOM 2090 C CA . THR A 1 279 ? -5.667 -0.308 -21.817 1.00 94.94 279 THR A CA 1
ATOM 2091 C C . THR A 1 279 ? -5.375 -0.672 -23.274 1.00 94.94 279 THR A C 1
ATOM 2093 O O . THR A 1 279 ? -5.217 -1.859 -23.558 1.00 94.94 279 THR A O 1
ATOM 2096 N N . ASP A 1 280 ? -5.289 0.303 -24.185 1.00 95.62 280 ASP A N 1
ATOM 2097 C CA . ASP A 1 280 ? -4.906 0.053 -25.581 1.00 95.62 280 ASP A CA 1
ATOM 2098 C C . ASP A 1 280 ? -3.380 -0.037 -25.748 1.00 95.62 280 ASP A C 1
ATOM 2100 O O . ASP A 1 280 ? -2.892 -0.685 -26.677 1.00 95.62 280 ASP A O 1
ATOM 2104 N N . MET A 1 281 ? -2.615 0.605 -24.856 1.00 94.94 281 MET A N 1
ATOM 2105 C CA . MET A 1 281 ? -1.184 0.869 -25.056 1.00 94.94 281 MET A CA 1
ATOM 2106 C C . MET A 1 281 ? -0.275 0.304 -23.962 1.00 94.94 281 MET A C 1
ATOM 2108 O O . MET A 1 281 ? 0.904 0.051 -24.224 1.00 94.94 281 MET A O 1
ATOM 2112 N N . THR A 1 282 ? -0.763 0.147 -22.733 1.00 97.00 282 THR A N 1
ATOM 2113 C CA . THR A 1 282 ? 0.044 -0.303 -21.597 1.00 97.00 282 THR A CA 1
ATOM 2114 C C . THR A 1 282 ? -0.173 -1.789 -21.299 1.00 97.00 282 THR A C 1
ATOM 2116 O O . THR A 1 282 ? -1.247 -2.338 -21.553 1.00 97.00 282 THR A O 1
ATOM 2119 N N . PRO A 1 283 ? 0.851 -2.492 -20.777 1.00 96.44 283 PRO A N 1
ATOM 2120 C CA . PRO A 1 283 ? 0.687 -3.877 -20.353 1.00 96.44 283 PRO A CA 1
ATOM 2121 C C . PRO A 1 283 ? -0.336 -4.029 -19.217 1.00 96.44 283 PRO A C 1
ATOM 2123 O O . PRO A 1 283 ? -0.582 -3.095 -18.455 1.00 96.44 283 PRO A O 1
ATOM 2126 N N . PHE A 1 284 ? -0.879 -5.242 -19.068 1.00 96.38 284 PHE A N 1
ATOM 2127 C CA . PHE A 1 284 ? -1.867 -5.562 -18.035 1.00 96.38 284 PHE A CA 1
ATOM 2128 C C . PHE A 1 284 ? -1.370 -5.237 -16.616 1.00 96.38 284 PHE A C 1
ATOM 2130 O O . PHE A 1 284 ? -0.245 -5.576 -16.246 1.00 96.38 284 PHE A O 1
ATOM 2137 N N . ASP A 1 285 ? -2.251 -4.674 -15.795 1.00 94.88 285 ASP A N 1
ATOM 2138 C CA . ASP A 1 285 ? -2.072 -4.502 -14.354 1.00 94.88 285 ASP A CA 1
ATOM 2139 C C . ASP A 1 285 ? -3.440 -4.648 -13.679 1.00 94.88 285 ASP A C 1
ATOM 2141 O O . ASP A 1 285 ? -4.444 -4.171 -14.215 1.00 94.88 285 ASP A O 1
ATOM 2145 N N . THR A 1 286 ? -3.508 -5.309 -12.521 1.00 92.38 286 THR A N 1
ATOM 2146 C CA . THR A 1 286 ? -4.787 -5.463 -11.806 1.00 92.38 286 THR A CA 1
ATOM 2147 C C . THR A 1 286 ? -5.321 -4.128 -11.255 1.00 92.38 286 THR A C 1
ATOM 2149 O O . THR A 1 286 ? -6.496 -4.030 -10.900 1.00 92.38 286 THR A O 1
ATOM 2152 N N . GLY A 1 287 ? -4.492 -3.084 -11.207 1.00 89.44 287 GLY A N 1
ATOM 2153 C CA . GLY A 1 287 ? -4.863 -1.727 -10.827 1.00 89.44 287 GLY A CA 1
ATOM 2154 C C . GLY A 1 287 ? -4.398 -1.335 -9.423 1.00 89.44 287 GLY A C 1
ATOM 2155 O O . GLY A 1 287 ? -3.869 -2.127 -8.643 1.00 89.44 287 GLY A O 1
ATOM 2156 N N . ALA A 1 288 ? -4.613 -0.066 -9.074 1.00 90.81 288 ALA A N 1
ATOM 2157 C CA . ALA A 1 288 ? -4.139 0.512 -7.817 1.00 90.81 288 ALA A CA 1
ATOM 2158 C C . ALA A 1 288 ? -5.074 0.206 -6.625 1.00 90.81 288 ALA A C 1
ATOM 2160 O O . ALA A 1 288 ? -5.957 0.997 -6.280 1.00 90.81 288 ALA A O 1
ATOM 2161 N N . TYR A 1 289 ? -4.850 -0.929 -5.958 1.00 91.31 289 TYR A N 1
ATOM 2162 C CA . TYR A 1 289 ? -5.487 -1.318 -4.689 1.00 91.31 289 TYR A CA 1
ATOM 2163 C C . TYR A 1 289 ? -4.534 -2.178 -3.833 1.00 91.31 289 TYR A C 1
ATOM 2165 O O . TYR A 1 289 ? -3.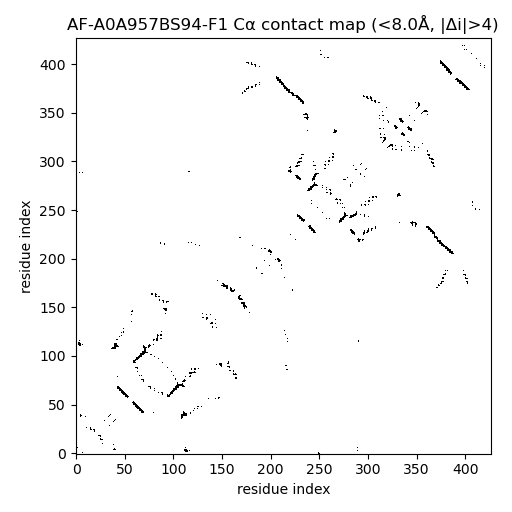369 -2.338 -4.176 1.00 91.31 289 TYR A O 1
ATOM 2173 N N . ALA A 1 290 ? -4.982 -2.659 -2.663 1.00 91.94 290 ALA A N 1
ATOM 2174 C CA . ALA A 1 290 ? -4.207 -3.522 -1.746 1.00 91.94 290 ALA A CA 1
ATOM 2175 C C . ALA A 1 290 ? -2.805 -2.997 -1.350 1.00 91.94 290 ALA A C 1
ATOM 2177 O O . ALA A 1 290 ? -1.951 -3.761 -0.902 1.00 91.94 290 ALA A O 1
ATOM 2178 N N . SER A 1 291 ? -2.558 -1.693 -1.516 1.00 92.94 291 SER A N 1
ATOM 2179 C CA . SER A 1 291 ? -1.227 -1.077 -1.397 1.00 92.94 291 SER A CA 1
ATOM 2180 C C . SER A 1 291 ? -0.159 -1.738 -2.291 1.00 92.94 291 SER A C 1
ATOM 2182 O O . SER A 1 291 ? 1.029 -1.639 -2.000 1.00 92.94 291 SER A O 1
ATOM 2184 N N . SER A 1 292 ? -0.568 -2.405 -3.376 1.00 93.62 292 SER A N 1
ATOM 2185 C CA . SER A 1 292 ? 0.269 -3.330 -4.147 1.00 93.62 292 SER A CA 1
ATOM 2186 C C . SER A 1 292 ? 1.192 -2.649 -5.157 1.00 93.62 292 SER A C 1
ATOM 2188 O O . SER A 1 292 ? 2.215 -3.227 -5.509 1.00 93.62 292 SER A O 1
ATOM 2190 N N . THR A 1 293 ? 0.878 -1.427 -5.601 1.00 95.38 293 THR A N 1
ATOM 2191 C CA . THR A 1 293 ? 1.512 -0.762 -6.755 1.00 95.38 293 THR A CA 1
ATOM 2192 C C . THR A 1 293 ? 3.042 -0.773 -6.718 1.00 95.38 293 THR A C 1
ATOM 2194 O O . THR A 1 293 ? 3.676 -1.212 -7.673 1.00 95.38 293 THR A O 1
ATOM 2197 N N . THR A 1 294 ? 3.665 -0.350 -5.615 1.00 94.94 294 THR A N 1
ATOM 2198 C CA . THR A 1 294 ? 5.136 -0.337 -5.514 1.00 94.94 294 THR A CA 1
ATOM 2199 C C . THR A 1 294 ? 5.727 -1.745 -5.563 1.00 94.94 294 THR A C 1
ATOM 2201 O O . THR A 1 294 ? 6.790 -1.949 -6.137 1.00 94.94 294 THR A O 1
ATOM 2204 N N . TYR A 1 295 ? 5.046 -2.727 -4.974 1.00 92.94 295 TYR A N 1
ATOM 2205 C CA . TYR A 1 295 ? 5.565 -4.087 -4.856 1.00 92.94 295 TYR A CA 1
ATOM 2206 C C . TYR A 1 295 ? 5.347 -4.906 -6.138 1.00 92.94 295 TYR A C 1
ATOM 2208 O O . TYR A 1 295 ? 6.261 -5.561 -6.629 1.00 92.94 295 TYR A O 1
ATOM 2216 N N . ILE A 1 296 ? 4.144 -4.833 -6.710 1.00 96.25 296 ILE A N 1
ATOM 2217 C CA . ILE A 1 296 ? 3.722 -5.596 -7.886 1.00 96.25 296 ILE A CA 1
ATOM 2218 C C . ILE A 1 296 ? 4.120 -4.872 -9.170 1.00 96.25 296 ILE A C 1
ATOM 2220 O O . ILE A 1 296 ? 4.964 -5.370 -9.915 1.00 96.25 296 ILE A O 1
ATOM 2224 N N . SER A 1 297 ? 3.577 -3.679 -9.418 1.00 97.06 297 SER A N 1
ATOM 2225 C CA . SER A 1 297 ? 3.887 -2.904 -10.624 1.00 97.06 297 SER A CA 1
ATOM 2226 C C . SER A 1 297 ? 5.351 -2.458 -10.615 1.00 97.06 297 SER A C 1
ATOM 2228 O O . SER A 1 297 ? 6.047 -2.631 -11.611 1.00 97.06 297 SER A O 1
ATOM 2230 N N . GLY A 1 298 ? 5.875 -2.004 -9.470 1.00 97.44 298 GLY A N 1
ATOM 2231 C CA . GLY A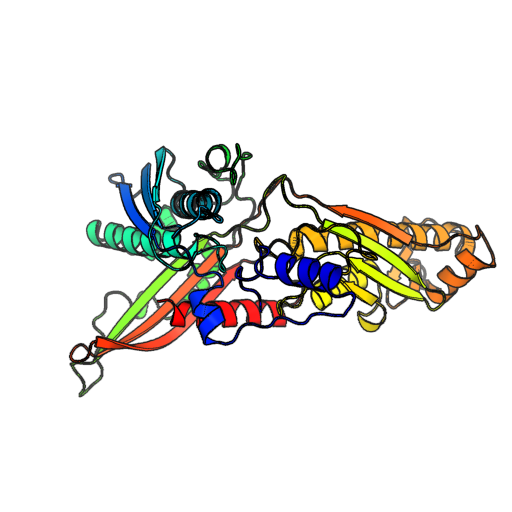 1 298 ? 7.300 -1.681 -9.319 1.00 97.44 298 GLY A CA 1
ATOM 2232 C C . GLY A 1 298 ? 8.214 -2.887 -9.524 1.00 97.44 298 GLY A C 1
ATOM 2233 O O . GLY A 1 298 ? 9.239 -2.770 -10.193 1.00 97.44 298 GLY A O 1
ATOM 2234 N N . GLY A 1 299 ? 7.807 -4.075 -9.067 1.00 97.38 299 GLY A N 1
ATOM 2235 C CA . GLY A 1 299 ? 8.513 -5.322 -9.354 1.00 97.38 299 GLY A CA 1
ATOM 2236 C C . GLY A 1 299 ? 8.519 -5.699 -10.842 1.00 97.38 299 GLY A C 1
ATOM 2237 O O . GLY A 1 299 ? 9.461 -6.349 -11.300 1.00 97.38 299 GLY A O 1
ATOM 2238 N N . ALA A 1 300 ? 7.499 -5.307 -11.610 1.00 98.38 300 ALA A N 1
ATOM 2239 C CA . ALA A 1 300 ? 7.465 -5.497 -13.061 1.00 98.38 300 ALA A CA 1
ATOM 2240 C C . ALA A 1 300 ? 8.372 -4.490 -13.781 1.00 98.38 300 ALA A C 1
ATOM 2242 O O . ALA A 1 300 ? 9.134 -4.882 -14.667 1.00 98.38 300 ALA A O 1
ATOM 2243 N N . VAL A 1 301 ? 8.342 -3.224 -13.353 1.00 98.81 301 VAL A N 1
ATOM 2244 C CA . VAL A 1 301 ? 9.228 -2.162 -13.852 1.00 98.81 301 VAL A CA 1
ATOM 2245 C C . VAL A 1 301 ? 10.692 -2.520 -13.627 1.00 98.81 301 VAL A C 1
ATOM 2247 O O . VAL A 1 301 ? 11.467 -2.464 -14.577 1.00 98.81 301 VAL A O 1
ATOM 2250 N N . LEU A 1 302 ? 11.058 -2.951 -12.415 1.00 98.81 302 LEU A N 1
ATOM 2251 C CA . LEU A 1 302 ? 12.423 -3.366 -12.085 1.00 98.81 302 LEU A CA 1
ATOM 2252 C C . LEU A 1 302 ? 12.906 -4.470 -13.034 1.00 98.81 302 LEU A C 1
ATOM 2254 O O . LEU A 1 302 ? 13.934 -4.316 -13.683 1.00 98.81 302 LEU A O 1
ATOM 2258 N N . LYS A 1 303 ? 12.119 -5.539 -13.202 1.00 98.81 303 LYS A N 1
ATOM 2259 C CA . LYS A 1 303 ? 12.468 -6.652 -14.101 1.00 98.81 303 LYS A CA 1
ATOM 2260 C C . LYS A 1 303 ? 12.618 -6.213 -15.559 1.00 98.81 303 LYS A C 1
ATOM 2262 O O . LYS A 1 303 ? 13.523 -6.680 -16.248 1.00 98.81 303 LYS A O 1
ATOM 2267 N N . ALA A 1 304 ? 11.730 -5.347 -16.053 1.00 98.88 304 ALA A N 1
ATOM 2268 C CA . ALA A 1 304 ? 11.829 -4.821 -17.413 1.00 98.88 304 ALA A CA 1
ATOM 2269 C C . ALA A 1 304 ? 13.087 -3.949 -17.574 1.00 98.88 304 ALA A C 1
ATOM 2271 O O . ALA A 1 304 ? 13.813 -4.087 -18.559 1.00 98.88 304 ALA A O 1
ATOM 2272 N N . ALA A 1 305 ? 13.382 -3.105 -16.584 1.00 98.88 305 ALA A N 1
ATOM 2273 C CA . ALA A 1 305 ? 14.552 -2.236 -16.579 1.00 98.88 305 ALA A CA 1
ATOM 2274 C C . ALA A 1 305 ? 15.859 -3.037 -16.500 1.00 98.88 305 ALA A C 1
ATOM 2276 O O . ALA A 1 305 ? 16.794 -2.737 -17.236 1.00 98.88 305 ALA A O 1
ATOM 2277 N N . GLU A 1 306 ? 15.917 -4.105 -15.702 1.00 98.88 306 GLU A N 1
ATOM 2278 C CA . GLU A 1 306 ? 17.065 -5.018 -15.629 1.00 98.88 306 GLU A CA 1
ATOM 2279 C C . GLU A 1 306 ? 17.331 -5.721 -16.970 1.00 98.88 306 GLU A C 1
ATOM 2281 O O . GLU A 1 306 ? 18.483 -5.854 -17.387 1.00 98.88 306 GLU A O 1
ATOM 2286 N N . GLN A 1 307 ? 16.279 -6.127 -17.688 1.00 98.88 307 GLN A N 1
ATOM 2287 C CA . GLN A 1 307 ? 16.414 -6.724 -19.021 1.00 98.88 307 GLN A CA 1
ATOM 2288 C C . GLN A 1 307 ? 16.903 -5.714 -20.068 1.00 98.88 307 GLN A C 1
ATOM 2290 O O . GLN A 1 307 ? 17.734 -6.062 -20.909 1.00 98.88 307 GLN A O 1
ATOM 2295 N N . VAL A 1 308 ? 16.425 -4.467 -20.017 1.00 98.88 308 VAL A N 1
ATOM 2296 C CA . VAL A 1 308 ? 16.928 -3.375 -20.869 1.00 98.88 308 VAL A CA 1
ATOM 2297 C C . VAL A 1 308 ? 18.385 -3.058 -20.529 1.00 98.88 308 VAL A C 1
ATOM 2299 O O . VAL A 1 308 ? 19.224 -3.019 -21.428 1.00 98.88 308 VAL A O 1
ATOM 2302 N N . ARG A 1 309 ? 18.723 -2.930 -19.241 1.00 98.81 309 ARG A N 1
ATOM 2303 C CA . ARG A 1 309 ? 20.097 -2.748 -18.750 1.00 98.81 309 ARG A CA 1
ATOM 2304 C C . ARG A 1 309 ? 21.025 -3.835 -19.286 1.00 98.81 309 ARG A C 1
ATOM 2306 O O . ARG A 1 309 ? 22.097 -3.521 -19.794 1.00 98.81 309 ARG A O 1
ATOM 2313 N N . ALA A 1 310 ? 20.617 -5.101 -19.215 1.00 98.62 310 ALA A N 1
ATOM 2314 C CA . ALA A 1 310 ? 21.414 -6.217 -19.717 1.00 98.62 310 ALA A CA 1
ATOM 2315 C C . ALA A 1 310 ? 21.681 -6.115 -21.230 1.00 98.62 310 ALA A C 1
ATOM 2317 O O . ALA A 1 310 ? 22.805 -6.364 -21.665 1.00 98.62 310 ALA A O 1
ATOM 2318 N N . GLN A 1 311 ? 20.685 -5.706 -22.024 1.00 98.44 311 GLN A N 1
ATOM 2319 C CA . GLN A 1 311 ? 20.854 -5.473 -23.465 1.00 98.44 311 GLN A CA 1
ATOM 2320 C C . GLN A 1 311 ? 21.834 -4.326 -23.747 1.00 98.44 311 GLN A C 1
ATOM 2322 O O . GLN A 1 311 ? 22.749 -4.502 -24.550 1.00 98.44 311 GLN A O 1
ATOM 2327 N N . ILE A 1 312 ? 21.698 -3.196 -23.042 1.00 98.56 312 ILE A N 1
ATOM 2328 C CA . ILE A 1 312 ? 22.597 -2.034 -23.163 1.00 98.56 312 ILE A CA 1
ATOM 2329 C C . ILE A 1 312 ? 24.043 -2.441 -22.869 1.00 98.56 312 ILE A C 1
ATOM 2331 O O . ILE A 1 312 ? 24.937 -2.190 -23.679 1.00 98.56 312 ILE A O 1
ATOM 2335 N N . LEU A 1 313 ? 24.276 -3.091 -21.724 1.00 98.50 313 LEU A N 1
ATOM 2336 C CA . LEU A 1 313 ? 25.619 -3.495 -21.305 1.00 98.50 313 LEU A CA 1
ATOM 2337 C C . LEU A 1 313 ? 26.222 -4.519 -22.260 1.00 98.50 313 LEU A C 1
ATOM 2339 O O . LEU A 1 313 ? 27.383 -4.383 -22.637 1.00 98.50 313 LEU A O 1
ATOM 2343 N N . LYS A 1 314 ? 25.436 -5.507 -22.700 1.00 97.75 314 LYS A N 1
ATOM 2344 C CA . LYS A 1 314 ? 25.890 -6.501 -23.673 1.00 97.75 314 LYS A CA 1
ATOM 2345 C C . LYS A 1 314 ? 26.290 -5.846 -24.996 1.00 97.75 314 LYS A C 1
ATOM 2347 O O . LYS A 1 314 ? 27.381 -6.114 -25.496 1.00 97.75 314 LYS A O 1
ATOM 2352 N N . HIS A 1 315 ? 25.449 -4.962 -25.535 1.00 97.81 315 HIS A N 1
ATOM 2353 C CA . HIS A 1 315 ? 25.729 -4.272 -26.796 1.00 97.81 315 HIS A CA 1
ATOM 2354 C C . HIS A 1 315 ? 26.991 -3.412 -26.697 1.00 97.81 315 HIS A C 1
ATOM 2356 O O . HIS A 1 315 ? 27.895 -3.524 -27.526 1.00 97.81 315 HIS A O 1
ATOM 2362 N N . ALA A 1 316 ? 27.110 -2.607 -25.638 1.00 97.81 316 ALA A N 1
ATOM 2363 C CA . ALA A 1 316 ? 28.294 -1.789 -25.403 1.00 97.81 316 ALA A CA 1
ATOM 2364 C C . ALA A 1 316 ? 29.563 -2.644 -25.229 1.00 97.81 316 ALA A C 1
ATOM 2366 O O . ALA A 1 316 ? 30.594 -2.334 -25.831 1.00 97.81 316 ALA A O 1
ATOM 2367 N N . ALA A 1 317 ? 29.488 -3.741 -24.468 1.00 97.69 317 ALA A N 1
ATOM 2368 C CA . ALA A 1 317 ? 30.600 -4.660 -24.235 1.00 97.69 317 ALA A CA 1
ATOM 2369 C C . ALA A 1 317 ? 31.098 -5.308 -25.533 1.00 97.69 317 ALA A C 1
ATOM 2371 O O . ALA A 1 317 ? 32.286 -5.229 -25.857 1.00 97.69 317 ALA A O 1
ATOM 2372 N N . GLU A 1 318 ? 30.191 -5.917 -26.298 1.00 96.56 318 GLU A N 1
ATOM 2373 C CA . GLU A 1 318 ? 30.526 -6.730 -27.469 1.00 96.56 318 GLU A CA 1
ATOM 2374 C C . GLU A 1 318 ? 30.815 -5.877 -28.706 1.00 96.56 318 GLU A C 1
ATOM 2376 O O . GLU A 1 318 ? 31.703 -6.210 -29.504 1.00 96.56 318 GLU A O 1
ATOM 2381 N N . ARG A 1 319 ? 30.080 -4.777 -28.901 1.00 96.19 319 ARG A N 1
ATOM 2382 C CA . ARG A 1 319 ? 30.118 -4.005 -30.151 1.00 96.19 319 ARG A CA 1
ATOM 2383 C C . ARG A 1 319 ? 31.002 -2.768 -30.071 1.00 96.19 319 ARG A C 1
ATOM 2385 O O . ARG A 1 319 ? 31.728 -2.521 -31.032 1.00 96.19 319 ARG A O 1
ATOM 2392 N N . MET A 1 320 ? 31.054 -2.083 -28.928 1.00 96.94 320 MET A N 1
ATOM 2393 C CA . MET A 1 320 ? 31.686 -0.757 -28.826 1.00 96.94 320 MET A CA 1
ATOM 2394 C C . MET A 1 320 ? 33.001 -0.748 -28.028 1.00 96.94 320 MET A C 1
ATOM 2396 O O . MET A 1 320 ? 33.991 -0.186 -28.490 1.00 96.94 320 MET A O 1
ATOM 2400 N N . LEU A 1 321 ? 33.042 -1.384 -26.852 1.00 96.56 321 LEU A N 1
ATOM 2401 C CA . LEU A 1 321 ? 34.177 -1.315 -25.915 1.00 96.56 321 LEU A CA 1
ATOM 2402 C C . LEU A 1 321 ? 35.094 -2.548 -25.936 1.00 96.56 321 LEU A C 1
ATOM 2404 O O . LEU A 1 321 ? 36.222 -2.469 -25.439 1.00 96.56 321 LEU A O 1
ATOM 2408 N N . LYS A 1 322 ? 34.628 -3.663 -26.517 1.00 95.25 322 LYS A N 1
ATOM 2409 C CA . LYS A 1 322 ? 35.352 -4.942 -26.651 1.00 95.25 322 LYS A CA 1
ATOM 2410 C C . LYS A 1 322 ? 35.900 -5.440 -25.305 1.00 95.25 322 LYS A C 1
ATOM 2412 O O . LYS A 1 322 ? 37.101 -5.648 -25.147 1.00 95.25 322 LYS A O 1
ATOM 2417 N N . CYS A 1 323 ? 35.009 -5.596 -24.331 1.00 96.50 323 CYS A N 1
ATOM 2418 C CA . CYS A 1 323 ? 35.315 -6.015 -22.956 1.00 96.50 323 CYS A CA 1
ATOM 2419 C C . CYS A 1 323 ? 34.246 -6.987 -22.424 1.00 96.50 323 CYS A C 1
ATOM 2421 O O . CYS A 1 323 ? 33.302 -7.317 -23.143 1.00 96.50 323 CYS A O 1
ATOM 2423 N N . ALA A 1 324 ? 34.402 -7.473 -21.190 1.00 94.81 324 ALA A N 1
ATOM 2424 C CA . ALA A 1 324 ? 33.370 -8.265 -20.527 1.00 94.81 324 ALA A CA 1
ATOM 2425 C C . ALA A 1 324 ? 32.261 -7.349 -19.980 1.00 94.81 324 ALA A C 1
ATOM 2427 O O . ALA A 1 324 ? 32.547 -6.284 -19.439 1.00 94.81 324 ALA A O 1
ATOM 2428 N N . ALA A 1 325 ? 30.997 -7.773 -20.083 1.00 92.94 325 ALA A N 1
ATOM 2429 C CA . ALA A 1 325 ? 29.864 -6.991 -19.578 1.00 92.94 325 ALA A CA 1
ATOM 2430 C C . ALA A 1 325 ? 29.916 -6.773 -18.052 1.00 92.94 325 ALA A C 1
ATOM 2432 O O . ALA A 1 325 ? 29.453 -5.744 -17.574 1.00 92.94 325 ALA A O 1
ATOM 2433 N N . ASP A 1 326 ? 30.534 -7.695 -17.304 1.00 94.62 326 ASP A N 1
ATOM 2434 C CA . ASP A 1 326 ? 30.706 -7.607 -15.844 1.00 94.62 326 ASP A CA 1
ATOM 2435 C C . ASP A 1 326 ? 31.670 -6.488 -15.401 1.00 94.62 326 ASP A C 1
ATOM 2437 O O . ASP A 1 326 ? 31.712 -6.129 -14.222 1.00 94.62 326 ASP A O 1
ATOM 2441 N N . ASP A 1 327 ? 32.450 -5.932 -16.333 1.00 96.12 327 ASP A N 1
ATOM 2442 C CA . ASP A 1 327 ? 33.325 -4.781 -16.092 1.00 96.12 327 ASP A CA 1
ATOM 2443 C C . ASP A 1 327 ? 32.641 -3.439 -16.410 1.00 96.12 327 ASP A C 1
ATOM 2445 O O . ASP A 1 327 ? 33.301 -2.397 -16.353 1.00 96.12 327 ASP A O 1
ATOM 2449 N N . LEU A 1 328 ? 31.345 -3.453 -16.751 1.00 98.06 328 LEU A N 1
ATOM 2450 C CA . LEU A 1 328 ? 30.565 -2.281 -17.144 1.00 98.06 328 LEU A CA 1
ATOM 2451 C C . LEU A 1 328 ? 29.443 -1.954 -16.153 1.00 98.06 328 LEU A C 1
ATOM 2453 O O . LEU A 1 328 ? 28.723 -2.830 -15.672 1.00 98.06 328 LEU A O 1
ATOM 2457 N N . GLU A 1 329 ? 29.222 -0.661 -15.940 1.00 97.75 329 GLU A N 1
ATOM 2458 C CA . GLU A 1 329 ? 28.114 -0.128 -15.148 1.00 97.75 329 GLU A CA 1
ATOM 2459 C C . GLU A 1 329 ? 27.376 0.982 -15.904 1.00 97.75 329 GLU A C 1
ATOM 2461 O O . GLU A 1 329 ? 27.915 1.578 -16.838 1.00 97.75 329 GLU A O 1
ATOM 2466 N N . LEU A 1 330 ? 26.118 1.228 -15.521 1.00 98.25 330 LEU A N 1
ATOM 2467 C CA . LEU A 1 330 ? 25.336 2.356 -16.025 1.00 98.25 330 LEU A CA 1
ATOM 2468 C C . LEU A 1 330 ? 25.390 3.487 -15.006 1.00 98.25 330 LEU A C 1
ATOM 2470 O O . LEU A 1 330 ? 24.943 3.310 -13.876 1.00 98.25 330 LEU A O 1
ATOM 2474 N N . GLU A 1 331 ? 25.905 4.638 -15.417 1.00 96.81 331 GLU A N 1
ATOM 2475 C CA . GLU A 1 331 ? 26.008 5.824 -14.571 1.00 96.81 331 GLU A CA 1
ATOM 2476 C C . GLU A 1 331 ? 25.933 7.088 -15.432 1.00 96.81 331 GLU A C 1
ATOM 2478 O O . GLU A 1 331 ? 26.560 7.159 -16.489 1.00 96.81 331 GLU A O 1
ATOM 2483 N N . ASP A 1 332 ? 25.164 8.085 -14.983 1.00 96.25 332 ASP A N 1
ATOM 2484 C CA . ASP A 1 332 ? 25.033 9.406 -15.618 1.00 96.25 332 ASP A CA 1
ATOM 2485 C C . ASP A 1 332 ? 24.880 9.336 -17.150 1.00 96.25 332 ASP A C 1
ATOM 2487 O O . ASP A 1 332 ? 25.635 9.943 -17.919 1.00 96.25 332 ASP A O 1
ATOM 2491 N N . ARG A 1 333 ? 23.894 8.548 -17.604 1.00 98.50 333 ARG A N 1
ATOM 2492 C CA . ARG A 1 333 ? 23.577 8.333 -19.030 1.00 98.50 333 ARG A CA 1
ATOM 2493 C C . ARG A 1 333 ? 24.717 7.713 -19.841 1.00 98.50 333 ARG A C 1
ATOM 2495 O O . ARG A 1 333 ? 24.799 7.915 -21.059 1.00 98.50 333 ARG A O 1
ATOM 2502 N N . LYS A 1 334 ? 25.611 6.964 -19.204 1.00 98.62 334 LYS A N 1
ATOM 2503 C CA . LYS A 1 334 ? 26.736 6.296 -19.864 1.00 98.62 334 LYS A CA 1
ATOM 2504 C C . LYS A 1 334 ? 26.848 4.850 -19.428 1.00 98.62 334 LYS A C 1
ATOM 2506 O O . LYS A 1 334 ? 26.503 4.490 -18.310 1.00 98.62 334 LYS A O 1
ATOM 2511 N N . VAL A 1 335 ? 27.412 4.050 -20.322 1.00 98.62 335 VAL A N 1
ATOM 2512 C CA . VAL A 1 335 ? 28.045 2.784 -19.977 1.00 98.62 335 VAL A CA 1
ATOM 2513 C C . VAL A 1 335 ? 29.502 3.083 -19.646 1.00 98.62 335 VAL A C 1
ATOM 2515 O O . VAL A 1 335 ? 30.232 3.582 -20.507 1.00 98.62 335 VAL A O 1
ATOM 2518 N N . VAL A 1 336 ? 29.923 2.804 -18.417 1.00 98.38 336 VAL A N 1
ATOM 2519 C CA . VAL A 1 336 ? 31.268 3.096 -17.907 1.00 98.38 336 VAL A CA 1
ATOM 2520 C C . VAL A 1 336 ? 31.983 1.788 -17.599 1.00 98.38 336 VAL A C 1
ATOM 2522 O O . VAL A 1 336 ? 31.468 0.943 -16.875 1.00 98.38 336 VAL A O 1
ATOM 2525 N N . HIS A 1 337 ? 33.173 1.616 -18.162 1.00 97.94 337 HIS A N 1
ATOM 2526 C CA . HIS A 1 337 ? 34.071 0.516 -17.844 1.00 97.94 337 HIS A CA 1
ATOM 2527 C C . HIS A 1 337 ? 34.958 0.874 -16.645 1.00 97.94 337 HIS A C 1
ATOM 2529 O O . HIS A 1 337 ? 35.337 2.033 -16.468 1.00 97.94 337 HIS A O 1
ATOM 2535 N N . ARG A 1 338 ? 35.370 -0.125 -15.856 1.00 94.50 338 ARG A N 1
ATOM 2536 C CA . ARG A 1 338 ? 36.208 0.049 -14.646 1.00 94.50 338 ARG A CA 1
ATOM 2537 C C . ARG A 1 338 ? 37.543 0.776 -14.862 1.00 94.50 338 ARG A C 1
ATOM 2539 O O . ARG A 1 338 ? 38.089 1.343 -13.922 1.00 94.50 338 ARG A O 1
ATOM 2546 N N . ASP A 1 339 ? 38.079 0.755 -16.081 1.00 94.00 339 ASP A N 1
ATOM 2547 C CA . ASP A 1 339 ? 39.304 1.486 -16.461 1.00 94.00 339 ASP A CA 1
ATOM 2548 C C . ASP A 1 339 ? 39.064 2.952 -16.882 1.00 94.00 339 ASP A C 1
ATOM 2550 O O . ASP A 1 339 ? 40.008 3.644 -17.264 1.00 94.00 339 ASP A O 1
ATOM 2554 N N . GLY A 1 340 ? 37.815 3.428 -16.822 1.00 92.94 340 GLY A N 1
ATOM 2555 C CA . GLY A 1 340 ? 37.408 4.798 -17.136 1.00 92.94 340 GLY A CA 1
ATOM 2556 C C . GLY A 1 340 ? 36.951 5.031 -18.580 1.00 92.94 340 GLY A C 1
ATOM 2557 O O . GLY A 1 340 ? 36.467 6.124 -18.891 1.00 92.94 340 GLY A O 1
ATOM 2558 N N . ARG A 1 341 ? 37.057 4.042 -19.480 1.00 96.31 341 ARG A N 1
ATOM 2559 C CA . ARG A 1 341 ? 36.443 4.137 -20.818 1.00 96.31 341 ARG A CA 1
ATOM 2560 C C . ARG A 1 341 ? 34.922 4.189 -20.693 1.00 96.31 341 ARG A C 1
ATOM 2562 O O . ARG A 1 341 ? 34.345 3.493 -19.866 1.00 96.31 341 ARG A O 1
ATOM 2569 N N . SER A 1 342 ? 34.258 4.983 -21.526 1.00 97.75 342 SER A N 1
ATOM 2570 C CA . SER A 1 342 ? 32.796 5.070 -21.508 1.00 97.75 342 SER A CA 1
ATOM 2571 C C . SER A 1 342 ? 32.202 5.367 -22.879 1.00 97.75 342 SER A C 1
ATOM 2573 O O . SER A 1 342 ? 32.876 5.903 -23.761 1.00 97.75 342 SER A O 1
ATOM 2575 N N . VAL A 1 343 ? 30.929 5.013 -23.044 1.00 98.25 343 VAL A N 1
ATOM 2576 C CA . VAL A 1 343 ? 30.080 5.389 -24.183 1.00 98.25 343 VAL A CA 1
ATOM 2577 C C . VAL A 1 343 ? 28.748 5.913 -23.656 1.00 98.25 343 VAL A C 1
ATOM 2579 O O . VAL A 1 343 ? 28.254 5.431 -22.640 1.00 98.25 343 VAL A O 1
ATOM 2582 N N . THR A 1 344 ? 28.169 6.923 -24.306 1.00 98.69 344 THR A N 1
ATOM 2583 C CA . THR A 1 344 ? 26.861 7.458 -23.898 1.00 98.69 344 THR A CA 1
ATOM 2584 C C . THR A 1 344 ? 25.741 6.492 -24.268 1.00 98.69 344 THR A C 1
ATOM 2586 O O . THR A 1 344 ? 25.866 5.718 -25.218 1.00 98.69 344 THR A O 1
ATOM 2589 N N . LEU A 1 345 ? 24.627 6.557 -23.542 1.00 98.69 345 LEU A N 1
ATOM 2590 C CA . LEU A 1 345 ? 23.421 5.802 -23.875 1.00 98.69 345 LEU A CA 1
ATOM 2591 C C . LEU A 1 345 ? 22.886 6.169 -25.266 1.00 98.69 345 LEU A C 1
ATOM 2593 O O . LEU A 1 345 ? 22.542 5.272 -26.024 1.00 98.69 345 LEU A O 1
ATOM 2597 N N . GLU A 1 346 ? 22.924 7.448 -25.649 1.00 98.56 346 GLU A N 1
ATOM 2598 C CA . GLU A 1 346 ? 22.627 7.899 -27.020 1.00 98.56 346 GLU A CA 1
ATOM 2599 C C . GLU A 1 346 ? 23.509 7.183 -28.060 1.00 98.56 346 GLU A C 1
ATOM 2601 O O . GLU A 1 346 ? 23.016 6.642 -29.048 1.00 98.56 346 GLU A O 1
ATOM 2606 N N . ALA A 1 347 ? 24.823 7.092 -27.817 1.00 98.50 347 ALA A N 1
ATOM 2607 C CA . ALA A 1 347 ? 25.727 6.397 -28.729 1.00 98.50 347 ALA A CA 1
ATOM 2608 C C . ALA A 1 347 ? 25.418 4.894 -28.812 1.00 98.50 347 ALA A C 1
ATOM 2610 O O . ALA A 1 347 ? 25.491 4.319 -29.898 1.00 98.50 347 ALA A O 1
ATOM 2611 N N . VAL A 1 348 ? 25.055 4.260 -27.691 1.00 98.38 348 VAL A N 1
ATOM 2612 C CA . VAL A 1 348 ? 24.619 2.855 -27.662 1.00 98.38 348 VAL A CA 1
ATOM 2613 C C . VAL A 1 348 ? 23.334 2.667 -28.472 1.00 98.38 348 VAL A C 1
ATOM 2615 O O . VAL A 1 348 ? 23.296 1.778 -29.326 1.00 98.38 348 VAL A O 1
ATOM 2618 N N . ALA A 1 349 ? 22.324 3.519 -28.268 1.00 98.12 349 ALA A N 1
ATOM 2619 C CA . ALA A 1 349 ? 21.057 3.469 -28.994 1.00 98.12 349 ALA A CA 1
ATOM 2620 C C . ALA A 1 349 ? 21.279 3.597 -30.506 1.00 98.12 349 ALA A C 1
ATOM 2622 O O . ALA A 1 349 ? 20.939 2.679 -31.258 1.00 98.12 349 ALA A O 1
ATOM 2623 N N . LEU A 1 350 ? 21.953 4.665 -30.946 1.00 98.25 350 LEU A N 1
ATOM 2624 C CA . LEU A 1 350 ? 22.245 4.912 -32.361 1.00 98.25 350 LEU A CA 1
ATOM 2625 C C . LEU A 1 350 ? 23.073 3.785 -32.992 1.00 98.25 350 LEU A C 1
ATOM 2627 O O . LEU A 1 350 ? 22.820 3.399 -34.136 1.00 98.25 350 LEU A O 1
ATOM 2631 N N . HIS A 1 351 ? 24.049 3.232 -32.263 1.00 98.06 351 HIS A N 1
ATOM 2632 C CA . HIS A 1 351 ? 24.850 2.118 -32.767 1.00 98.06 351 HIS A CA 1
ATOM 2633 C C . HIS A 1 351 ? 24.007 0.847 -32.932 1.00 98.06 351 HIS A C 1
ATOM 2635 O O . HIS A 1 351 ? 24.145 0.168 -33.947 1.00 98.06 351 HIS A O 1
ATOM 2641 N N . SER A 1 352 ? 23.131 0.532 -31.970 1.00 97.12 352 SER A N 1
ATOM 2642 C CA . SER A 1 352 ? 22.262 -0.658 -32.016 1.00 97.12 352 SER A CA 1
ATOM 2643 C C . SER A 1 352 ? 21.196 -0.604 -33.113 1.00 97.12 352 SER A C 1
ATOM 2645 O O . SER A 1 352 ? 20.878 -1.624 -33.720 1.00 97.12 352 SER A O 1
ATOM 2647 N N . LEU A 1 353 ? 20.675 0.588 -33.412 1.00 96.38 353 LEU A N 1
ATOM 2648 C CA . LEU A 1 353 ? 19.598 0.771 -34.384 1.00 96.38 353 LEU A CA 1
ATOM 2649 C C . LEU A 1 353 ? 20.115 0.927 -35.816 1.00 96.38 353 LEU A C 1
ATOM 2651 O O . LEU A 1 353 ? 19.494 0.435 -36.760 1.00 96.38 353 LEU A O 1
ATOM 2655 N N . HIS A 1 354 ? 21.242 1.621 -35.996 1.00 95.81 354 HIS A N 1
ATOM 2656 C CA . HIS A 1 354 ? 21.657 2.096 -37.318 1.00 95.81 354 HIS A CA 1
ATOM 2657 C C . HIS A 1 354 ? 22.988 1.538 -37.818 1.00 95.81 354 HIS A C 1
ATOM 2659 O O . HIS A 1 354 ? 23.277 1.703 -39.003 1.00 95.81 354 HIS A O 1
ATOM 2665 N N . GLN A 1 355 ? 23.801 0.907 -36.964 1.00 93.56 355 GLN A N 1
ATOM 2666 C CA . GLN A 1 355 ? 25.158 0.488 -37.343 1.00 93.56 355 GLN A CA 1
ATOM 2667 C C . GLN A 1 355 ? 25.381 -1.019 -37.223 1.00 93.56 355 GLN A C 1
ATOM 2669 O O . GLN A 1 355 ? 25.835 -1.632 -38.186 1.00 93.56 355 GLN A O 1
ATOM 2674 N N . ASP A 1 356 ? 25.062 -1.615 -36.074 1.00 90.44 356 ASP A N 1
ATOM 2675 C CA . ASP A 1 356 ? 25.356 -3.020 -35.778 1.00 90.44 356 ASP A CA 1
ATOM 2676 C C . ASP A 1 356 ? 24.163 -3.695 -35.098 1.00 90.44 356 ASP A C 1
ATOM 2678 O O . ASP A 1 356 ? 23.460 -3.062 -34.312 1.00 90.44 356 ASP A O 1
ATOM 2682 N N . ASP A 1 357 ? 23.927 -4.967 -35.414 1.00 85.81 357 ASP A N 1
ATOM 2683 C CA . ASP A 1 357 ? 22.755 -5.786 -35.048 1.00 85.81 357 ASP A CA 1
ATOM 2684 C C . ASP A 1 357 ? 21.370 -5.276 -35.529 1.00 85.81 357 ASP A C 1
ATOM 2686 O O . ASP A 1 357 ? 20.487 -6.100 -35.763 1.00 85.81 357 ASP A O 1
ATOM 2690 N N . GLN A 1 358 ? 21.178 -3.965 -35.727 1.00 93.56 358 GLN A N 1
ATOM 2691 C CA . GLN A 1 358 ? 19.939 -3.325 -36.211 1.00 93.56 358 GLN A CA 1
ATOM 2692 C C . GLN A 1 358 ? 18.677 -3.793 -35.466 1.00 93.56 358 GLN A C 1
ATOM 2694 O O . GLN A 1 358 ? 17.720 -4.289 -36.066 1.00 93.56 358 GLN A O 1
ATOM 2699 N N . HIS A 1 359 ? 18.669 -3.627 -34.144 1.00 94.75 359 HIS A N 1
ATOM 2700 C CA . HIS A 1 359 ? 17.550 -4.016 -33.285 1.00 94.75 359 HIS A CA 1
ATOM 2701 C C . HIS A 1 359 ? 17.207 -2.928 -32.265 1.00 94.75 359 HIS A C 1
ATOM 2703 O O . HIS A 1 359 ? 18.037 -2.101 -31.901 1.00 94.75 359 HIS A O 1
ATOM 2709 N N . GLN A 1 360 ? 15.965 -2.954 -31.782 1.00 97.25 360 GLN A N 1
ATOM 2710 C CA . GLN A 1 360 ? 15.493 -2.059 -30.732 1.00 97.25 360 GLN A CA 1
ATOM 2711 C C . GLN A 1 360 ? 15.842 -2.629 -29.356 1.00 97.25 360 GLN A C 1
ATOM 2713 O O . GLN A 1 360 ? 15.397 -3.726 -29.015 1.00 97.25 360 GLN A O 1
ATOM 2718 N N . ILE A 1 361 ? 16.554 -1.856 -28.534 1.00 98.50 361 ILE A N 1
ATOM 2719 C CA . ILE A 1 361 ? 16.743 -2.192 -27.121 1.00 98.50 361 ILE A CA 1
ATOM 2720 C C . ILE A 1 361 ? 15.443 -1.887 -26.368 1.00 98.50 361 ILE A C 1
ATOM 2722 O O . ILE A 1 361 ? 15.055 -0.728 -26.180 1.00 98.50 361 ILE A O 1
ATOM 2726 N N . MET A 1 362 ? 14.740 -2.948 -25.981 1.00 98.69 362 MET A N 1
ATOM 2727 C CA . MET A 1 362 ? 13.474 -2.876 -25.254 1.00 98.69 362 MET A CA 1
ATOM 2728 C C . MET A 1 362 ? 13.181 -4.183 -24.517 1.00 98.69 362 MET A C 1
ATOM 2730 O O . MET A 1 362 ? 13.689 -5.245 -24.879 1.00 98.69 362 MET A O 1
ATOM 2734 N N . ALA A 1 363 ? 12.336 -4.125 -23.492 1.00 98.81 363 ALA A N 1
ATOM 2735 C CA . ALA A 1 363 ? 11.876 -5.311 -22.780 1.00 98.81 363 ALA A CA 1
ATOM 2736 C C . ALA A 1 363 ? 10.435 -5.159 -22.297 1.00 98.81 363 ALA A C 1
ATOM 2738 O O . ALA A 1 363 ? 9.919 -4.053 -22.144 1.00 98.81 363 ALA A O 1
ATOM 2739 N N . THR A 1 364 ? 9.786 -6.292 -22.039 1.00 98.62 364 THR A N 1
ATOM 2740 C CA . THR A 1 364 ? 8.511 -6.370 -21.322 1.00 98.62 364 THR A CA 1
ATOM 2741 C C . THR A 1 364 ? 8.631 -7.450 -20.264 1.00 98.62 364 THR A C 1
ATOM 2743 O O . THR A 1 364 ? 9.100 -8.551 -20.550 1.00 98.62 364 THR A O 1
ATOM 2746 N N . ALA A 1 365 ? 8.201 -7.145 -19.047 1.00 98.62 365 ALA A N 1
ATOM 2747 C CA . ALA A 1 365 ? 8.229 -8.090 -17.945 1.00 98.62 365 ALA A CA 1
ATOM 2748 C C . ALA A 1 365 ? 6.935 -8.027 -17.138 1.00 98.62 365 ALA A C 1
ATOM 2750 O O . ALA A 1 365 ? 6.259 -7.000 -17.085 1.00 98.62 365 ALA A O 1
ATOM 2751 N N . SER A 1 366 ? 6.624 -9.138 -16.477 1.00 98.06 366 SER A N 1
ATOM 2752 C CA . SER A 1 366 ? 5.524 -9.233 -15.524 1.00 98.06 366 SER A CA 1
ATOM 2753 C C . SER A 1 366 ? 6.038 -9.616 -14.144 1.00 98.06 366 SER A C 1
ATOM 2755 O O . SER A 1 366 ? 7.077 -10.272 -13.980 1.00 98.06 366 SER A O 1
ATOM 2757 N N . HIS A 1 367 ? 5.281 -9.226 -13.131 1.00 97.31 367 HIS A N 1
ATOM 2758 C CA . HIS A 1 367 ? 5.548 -9.565 -11.752 1.00 97.31 367 HIS A CA 1
ATOM 2759 C C . HIS A 1 367 ? 4.256 -9.951 -11.041 1.00 97.31 367 HIS A C 1
ATOM 2761 O O . HIS A 1 367 ? 3.237 -9.283 -11.163 1.00 97.31 367 HIS A O 1
ATOM 2767 N N . MET A 1 368 ? 4.342 -11.035 -10.280 1.00 94.88 368 MET A N 1
ATOM 2768 C CA . MET A 1 368 ? 3.367 -11.474 -9.294 1.00 94.88 368 MET A CA 1
ATOM 2769 C C . MET A 1 368 ? 4.170 -11.870 -8.056 1.00 94.88 368 MET A C 1
ATOM 2771 O O . MET A 1 368 ? 5.292 -12.374 -8.189 1.00 94.88 368 MET A O 1
ATOM 2775 N N . SER A 1 369 ? 3.607 -11.631 -6.874 1.00 91.50 369 SER A N 1
ATOM 2776 C CA . SER A 1 369 ? 4.228 -12.018 -5.613 1.00 91.50 369 SER A CA 1
ATOM 2777 C C . SER A 1 369 ? 3.521 -13.200 -4.962 1.00 91.50 369 SER A C 1
ATOM 2779 O O . SER A 1 369 ? 2.309 -13.190 -4.764 1.00 91.50 369 SER A O 1
ATOM 2781 N N . GLU A 1 370 ? 4.303 -14.189 -4.539 1.00 90.19 370 GLU A N 1
ATOM 2782 C CA . GLU A 1 370 ? 3.841 -15.317 -3.721 1.00 90.19 370 GLU A CA 1
ATOM 2783 C C . GLU A 1 370 ? 3.708 -14.965 -2.227 1.00 90.19 370 GLU A C 1
ATOM 2785 O O . GLU A 1 370 ? 3.212 -15.756 -1.420 1.00 90.19 370 GLU A O 1
ATOM 2790 N N . VAL A 1 371 ? 4.132 -13.758 -1.851 1.00 89.75 371 VAL A N 1
ATOM 2791 C CA . VAL A 1 371 ? 4.107 -13.247 -0.479 1.00 89.75 371 VAL A CA 1
ATOM 2792 C C . VAL A 1 371 ? 3.414 -11.885 -0.393 1.00 89.75 3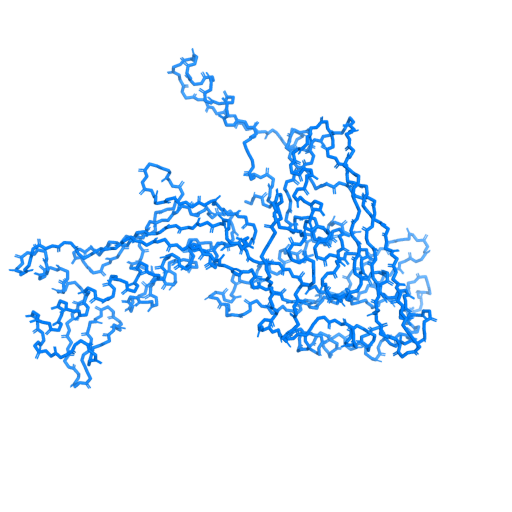71 VAL A C 1
ATOM 2794 O O . VAL A 1 371 ? 3.481 -11.084 -1.322 1.00 89.75 371 VAL A O 1
ATOM 2797 N N . SER A 1 372 ? 2.777 -11.600 0.741 1.00 89.12 372 SER A N 1
ATOM 2798 C CA . SER A 1 372 ? 2.224 -10.278 1.078 1.00 89.12 372 SER A CA 1
ATOM 2799 C C . SER A 1 372 ? 3.003 -9.706 2.271 1.00 89.12 372 SER A C 1
ATOM 2801 O O . SER A 1 372 ? 2.559 -9.875 3.416 1.00 89.12 372 SER A O 1
ATOM 2803 N N . PRO A 1 373 ? 4.168 -9.067 2.058 1.00 88.94 373 PRO A N 1
ATOM 2804 C CA . PRO A 1 373 ? 4.994 -8.595 3.162 1.00 88.94 373 PRO A CA 1
ATOM 2805 C C . PRO A 1 373 ? 4.263 -7.522 3.990 1.00 88.94 373 PRO A C 1
ATOM 2807 O O . PRO A 1 373 ? 3.765 -6.541 3.438 1.00 88.94 373 PRO A O 1
ATOM 2810 N N . PRO A 1 374 ? 4.152 -7.692 5.316 1.00 92.12 374 PRO A N 1
ATOM 2811 C CA . PRO A 1 374 ? 3.385 -6.765 6.132 1.00 92.12 374 PRO A CA 1
ATOM 2812 C C . PRO A 1 374 ? 4.183 -5.494 6.459 1.00 92.12 374 PRO A C 1
ATOM 2814 O O . PRO A 1 374 ? 5.264 -5.608 7.038 1.00 92.12 374 PRO A O 1
ATOM 2817 N N . PRO A 1 375 ? 3.657 -4.283 6.189 1.00 95.31 375 PRO A N 1
ATOM 2818 C CA . PRO A 1 375 ? 4.122 -3.095 6.886 1.00 95.31 375 PRO A CA 1
ATOM 2819 C C . PRO A 1 375 ? 3.589 -3.093 8.325 1.00 95.31 375 PRO A C 1
ATOM 2821 O O . PRO A 1 375 ? 2.476 -3.567 8.605 1.00 95.31 375 PRO A O 1
ATOM 2824 N N . PHE A 1 376 ? 4.376 -2.515 9.226 1.00 97.56 376 PHE A N 1
ATOM 2825 C CA . PHE A 1 376 ? 4.051 -2.391 10.645 1.00 97.56 376 PHE A CA 1
ATOM 2826 C C . PHE A 1 376 ? 3.999 -0.928 11.060 1.00 97.56 376 PHE A C 1
ATOM 2828 O O . PHE A 1 376 ? 4.656 -0.076 10.468 1.00 97.56 376 PHE A O 1
ATOM 2835 N N . ALA A 1 377 ? 3.229 -0.614 12.096 1.00 97.75 377 ALA A N 1
ATOM 2836 C CA . ALA A 1 377 ? 3.216 0.733 12.646 1.00 97.75 377 ALA A CA 1
ATOM 2837 C C . ALA A 1 377 ? 2.858 0.760 14.129 1.00 97.75 377 ALA A C 1
ATOM 2839 O O . ALA A 1 377 ? 2.205 -0.146 14.649 1.00 97.75 377 ALA A O 1
ATOM 2840 N N . ALA A 1 378 ? 3.237 1.857 14.778 1.00 98.31 378 ALA A N 1
ATOM 2841 C CA . ALA A 1 378 ? 2.748 2.251 16.088 1.00 98.31 378 ALA A CA 1
ATOM 2842 C C . ALA A 1 378 ? 2.226 3.691 16.015 1.00 98.31 378 ALA A C 1
ATOM 2844 O O . ALA A 1 378 ? 2.959 4.610 15.639 1.00 98.31 378 ALA A O 1
ATOM 2845 N N . GLN A 1 379 ? 0.959 3.883 16.371 1.00 97.69 379 GLN A N 1
ATOM 2846 C CA . GLN A 1 379 ? 0.296 5.179 16.397 1.00 97.69 379 GLN A CA 1
ATOM 2847 C C . GLN A 1 379 ? -0.009 5.579 17.835 1.00 97.69 379 GLN A C 1
ATOM 2849 O O . GLN A 1 379 ? -0.601 4.819 18.596 1.00 97.69 379 GLN A O 1
ATOM 2854 N N . PHE A 1 380 ? 0.376 6.798 18.189 1.00 98.06 380 PHE A N 1
ATOM 2855 C CA . PHE A 1 380 ? 0.156 7.391 19.496 1.00 98.06 380 PHE A CA 1
ATOM 2856 C C . PHE A 1 380 ? -0.696 8.646 19.355 1.00 98.06 380 PHE A C 1
ATOM 2858 O O . PHE A 1 380 ? -0.479 9.456 18.449 1.00 98.06 380 PHE A O 1
ATOM 2865 N N . ALA A 1 381 ? -1.621 8.831 20.291 1.00 97.31 381 ALA A N 1
ATOM 2866 C CA . ALA A 1 381 ? -2.462 10.017 20.373 1.00 97.31 381 ALA A CA 1
ATOM 2867 C C . ALA A 1 381 ? -2.418 10.595 21.788 1.00 97.31 381 ALA A C 1
ATOM 2869 O O . ALA A 1 381 ? -2.550 9.866 22.772 1.00 97.31 381 ALA A O 1
ATOM 2870 N N . GLU A 1 382 ? -2.250 11.907 21.882 1.00 96.62 382 GLU A N 1
ATOM 2871 C CA . GLU A 1 382 ? -2.488 12.691 23.088 1.00 96.62 382 GLU A CA 1
ATOM 2872 C C . GLU A 1 382 ? -3.725 13.551 22.854 1.00 96.62 382 GLU A C 1
ATOM 2874 O O . GLU A 1 382 ? -3.822 14.239 21.834 1.00 96.62 382 GLU A O 1
ATOM 2879 N N . VAL A 1 383 ? -4.680 13.466 23.776 1.00 96.38 383 VAL A N 1
ATOM 2880 C CA . VAL A 1 383 ? -5.979 14.126 23.643 1.00 96.38 383 VAL A CA 1
ATOM 2881 C C . VAL A 1 383 ? -6.348 14.870 24.914 1.00 96.38 383 VAL A C 1
ATOM 2883 O O . VAL A 1 383 ? -6.031 14.419 26.017 1.00 96.38 383 VAL A O 1
ATOM 2886 N N . THR A 1 384 ? -7.097 15.953 24.758 1.00 96.62 384 THR A N 1
ATOM 2887 C CA . THR A 1 384 ? -7.785 16.654 25.837 1.00 96.62 384 THR A CA 1
ATOM 2888 C C . THR A 1 384 ? -9.287 16.494 25.640 1.00 96.62 384 THR A C 1
ATOM 2890 O O . THR A 1 384 ? -9.818 16.827 24.585 1.00 96.62 384 THR A O 1
ATOM 2893 N N . VAL A 1 385 ? -9.968 15.983 26.659 1.00 96.25 385 VAL A N 1
ATOM 2894 C CA . VAL A 1 385 ? -11.416 15.769 26.676 1.00 96.25 385 VAL A CA 1
ATOM 2895 C C . VAL A 1 385 ? -12.046 16.751 27.648 1.00 96.25 385 VAL A C 1
ATOM 2897 O O . VAL A 1 385 ? -11.652 16.811 28.816 1.00 96.25 385 VAL A O 1
ATOM 2900 N N . ASP A 1 386 ? -13.035 17.494 27.175 1.00 97.00 386 ASP A N 1
ATOM 2901 C CA . ASP A 1 386 ? -13.950 18.235 28.028 1.00 97.00 386 ASP A CA 1
ATOM 2902 C C . ASP A 1 386 ? -15.036 17.288 28.546 1.00 97.00 386 ASP A C 1
ATOM 2904 O O . ASP A 1 386 ? -15.890 16.817 27.798 1.00 97.00 386 ASP A O 1
ATOM 2908 N N . THR A 1 387 ? -14.993 16.984 29.842 1.00 95.62 387 THR A N 1
ATOM 2909 C CA . THR A 1 387 ? -15.922 16.039 30.470 1.00 95.62 387 THR A CA 1
ATOM 2910 C C . THR A 1 387 ? -17.334 16.590 30.647 1.00 95.62 387 THR A C 1
ATOM 2912 O O . THR A 1 387 ? -18.227 15.818 30.984 1.00 95.62 387 THR A O 1
ATOM 2915 N N . GLU A 1 388 ? -17.548 17.894 30.461 1.00 96.62 388 GLU A N 1
ATOM 2916 C CA . GLU A 1 388 ? -18.883 18.501 30.529 1.00 96.62 388 GLU A CA 1
ATOM 2917 C C . GLU A 1 388 ? -19.592 18.450 29.169 1.00 96.62 388 GLU A C 1
ATOM 2919 O O . GLU A 1 388 ? -20.802 18.235 29.118 1.00 96.62 388 GLU A O 1
ATOM 2924 N N . THR A 1 389 ? -18.848 18.607 28.067 1.00 97.31 389 THR A N 1
ATOM 2925 C CA . THR A 1 389 ? -19.411 18.670 26.702 1.00 97.31 389 THR A CA 1
ATOM 2926 C C . THR A 1 389 ? -19.181 17.408 25.870 1.00 97.31 389 THR A C 1
ATOM 2928 O O . THR A 1 389 ? -19.874 17.191 24.878 1.00 97.31 389 THR A O 1
ATOM 2931 N N . GLY A 1 390 ? -18.206 16.579 26.248 1.00 96.19 390 GLY A N 1
ATOM 2932 C CA . GLY A 1 390 ? -17.726 15.455 25.446 1.00 96.19 390 GLY A CA 1
ATOM 2933 C C . GLY A 1 390 ? -16.799 15.865 24.298 1.00 96.19 390 GLY A C 1
ATOM 2934 O O . GLY A 1 390 ? -16.386 15.002 23.525 1.00 96.19 390 GLY A O 1
ATOM 2935 N N . GLN A 1 391 ? -16.455 17.153 24.162 1.00 97.31 391 GLN A N 1
ATOM 2936 C CA . GLN A 1 391 ? -15.554 17.614 23.110 1.00 97.31 391 GLN A CA 1
ATOM 2937 C C . GLN A 1 391 ? -14.154 17.015 23.294 1.00 97.31 391 GLN A C 1
ATOM 2939 O O . GLN A 1 391 ? -13.563 17.104 24.372 1.00 97.31 391 GLN A O 1
ATOM 2944 N N . VAL A 1 392 ? -13.605 16.451 22.217 1.00 96.62 392 VAL A N 1
ATOM 2945 C CA . VAL A 1 392 ? -12.250 15.894 22.179 1.00 96.62 392 VAL A CA 1
ATOM 2946 C C . VAL A 1 392 ? -11.369 16.757 21.282 1.00 96.62 392 VAL A C 1
ATOM 2948 O O . VAL A 1 392 ? -11.685 16.989 20.117 1.00 96.62 392 VAL A O 1
ATOM 2951 N N . THR A 1 393 ? -10.241 17.200 21.823 1.00 96.81 393 THR A N 1
ATOM 2952 C CA . THR A 1 393 ? -9.167 17.866 21.086 1.00 96.81 393 THR A CA 1
ATOM 2953 C C . THR A 1 393 ? -7.994 16.909 20.978 1.00 96.81 393 THR A C 1
ATOM 2955 O O . THR A 1 393 ? -7.513 16.405 21.991 1.00 96.81 393 THR A O 1
ATOM 2958 N N . VAL A 1 394 ? -7.514 16.658 19.761 1.00 97.06 394 VAL A N 1
ATOM 2959 C CA . VAL A 1 394 ? -6.289 15.880 19.543 1.00 97.06 394 VAL A CA 1
ATOM 2960 C C . VAL A 1 394 ? -5.103 16.833 19.593 1.00 97.06 394 VAL A C 1
ATOM 2962 O O . VAL A 1 394 ? -4.844 17.564 18.642 1.00 97.06 394 VAL A O 1
ATOM 2965 N N . ASP A 1 395 ? -4.397 16.833 20.721 1.00 96.06 395 ASP A N 1
ATOM 2966 C CA . ASP A 1 395 ? -3.274 17.737 20.977 1.00 96.06 395 ASP A CA 1
ATOM 2967 C C . ASP A 1 395 ? -2.033 17.324 20.181 1.00 96.06 395 ASP A C 1
ATOM 2969 O O . ASP A 1 395 ? -1.265 18.164 19.707 1.00 96.06 395 ASP A O 1
ATOM 2973 N N . ARG A 1 396 ? -1.820 16.010 20.039 1.00 96.50 396 ARG A N 1
ATOM 2974 C CA . ARG A 1 396 ? -0.700 15.459 19.278 1.00 96.50 396 ARG A CA 1
ATOM 2975 C C . ARG A 1 396 ? -1.032 14.080 18.735 1.00 96.50 396 ARG A C 1
ATOM 2977 O O . ARG A 1 396 ? -1.499 13.211 19.467 1.00 96.50 396 ARG A O 1
ATOM 2984 N N . LEU A 1 397 ? -0.705 13.868 17.467 1.00 96.88 397 LEU A N 1
ATOM 2985 C CA . LEU A 1 397 ? -0.825 12.583 16.793 1.00 96.88 397 LEU A CA 1
ATOM 2986 C C . LEU A 1 397 ? 0.523 12.233 16.165 1.00 96.88 397 LEU A C 1
ATOM 2988 O O . LEU A 1 397 ? 1.112 13.054 15.465 1.00 96.88 397 LEU A O 1
ATOM 2992 N N . LEU A 1 398 ? 1.025 11.034 16.440 1.00 97.38 398 LEU A N 1
ATOM 2993 C CA . LEU A 1 398 ? 2.305 10.555 15.926 1.00 97.38 398 LEU A CA 1
ATOM 2994 C C . LEU A 1 398 ? 2.141 9.126 15.432 1.00 97.38 398 LEU A C 1
ATOM 2996 O O . LEU A 1 398 ? 1.601 8.288 16.148 1.00 97.38 398 LEU A O 1
ATOM 3000 N N . MET A 1 399 ? 2.652 8.841 14.239 1.00 97.50 399 MET A N 1
ATOM 3001 C CA . MET A 1 399 ? 2.717 7.488 13.702 1.00 97.50 399 MET A CA 1
ATOM 3002 C C . MET A 1 399 ? 4.154 7.184 13.287 1.00 97.50 399 MET A C 1
ATOM 3004 O O . MET A 1 399 ? 4.739 7.909 12.485 1.00 97.50 399 MET A O 1
ATOM 3008 N N . ALA A 1 400 ? 4.725 6.126 13.856 1.00 97.94 400 ALA A N 1
ATOM 3009 C CA . ALA A 1 400 ? 5.973 5.537 13.389 1.00 97.94 400 ALA A CA 1
ATOM 3010 C C . ALA A 1 400 ? 5.624 4.322 12.524 1.00 97.94 400 ALA A C 1
ATOM 3012 O O . ALA A 1 400 ? 4.841 3.474 12.960 1.00 97.94 400 ALA A O 1
ATOM 3013 N N . VAL A 1 401 ? 6.160 4.268 11.304 1.00 97.81 401 VAL A N 1
ATOM 3014 C CA . VAL A 1 401 ? 5.789 3.274 10.288 1.00 97.81 401 VAL A CA 1
ATOM 3015 C C . VAL A 1 401 ? 7.033 2.579 9.758 1.00 97.81 401 VAL A C 1
ATOM 3017 O O . VAL A 1 401 ? 7.965 3.232 9.295 1.00 97.81 401 VAL A O 1
ATOM 3020 N N . ASP A 1 402 ? 6.999 1.255 9.776 1.00 97.25 402 ASP A N 1
ATOM 3021 C CA . ASP A 1 402 ? 7.880 0.383 9.017 1.00 97.25 402 ASP A CA 1
ATOM 3022 C C . ASP A 1 402 ? 7.209 0.050 7.680 1.00 97.25 402 ASP A C 1
ATOM 3024 O O . ASP A 1 402 ? 6.251 -0.725 7.616 1.00 97.25 402 ASP A O 1
ATOM 3028 N N . CYS A 1 403 ? 7.703 0.677 6.615 1.00 94.62 403 CYS A N 1
ATOM 3029 C CA . CYS A 1 403 ? 7.286 0.415 5.238 1.00 94.62 403 CYS A CA 1
ATOM 3030 C C . CYS A 1 403 ? 8.386 -0.273 4.413 1.00 94.62 403 CYS A C 1
ATOM 3032 O O . CYS A 1 403 ? 8.276 -0.345 3.189 1.00 94.62 403 CYS A O 1
ATOM 3034 N N . GLY A 1 404 ? 9.445 -0.767 5.065 1.00 93.75 404 GLY A N 1
ATOM 3035 C CA . GLY A 1 404 ? 10.662 -1.201 4.389 1.00 93.75 404 GLY A CA 1
ATOM 3036 C C . GLY A 1 404 ? 11.414 -0.032 3.746 1.00 93.75 404 GLY A C 1
ATOM 3037 O O . GLY A 1 404 ? 11.559 1.040 4.337 1.00 93.75 404 GLY A O 1
ATOM 3038 N N . ILE A 1 405 ? 11.920 -0.242 2.529 1.00 93.75 405 ILE A N 1
ATOM 3039 C CA . ILE A 1 405 ? 12.659 0.783 1.786 1.00 93.75 405 ILE A CA 1
ATOM 3040 C C . ILE A 1 405 ? 11.668 1.777 1.173 1.00 93.75 405 ILE A C 1
ATOM 3042 O O . ILE A 1 405 ? 10.920 1.451 0.250 1.00 93.75 405 ILE A O 1
ATOM 3046 N N . ALA A 1 406 ? 11.691 3.017 1.658 1.00 95.25 406 ALA A N 1
ATOM 3047 C CA . ALA A 1 406 ? 10.917 4.102 1.072 1.00 95.25 406 ALA A CA 1
ATOM 3048 C C . ALA A 1 406 ? 11.578 4.595 -0.226 1.00 95.25 406 ALA A C 1
ATOM 3050 O O . ALA A 1 406 ? 12.569 5.318 -0.172 1.00 95.25 406 ALA A O 1
ATOM 3051 N N . ILE A 1 407 ? 10.996 4.254 -1.384 1.00 96.06 407 ILE A N 1
ATOM 3052 C CA . ILE A 1 407 ? 11.491 4.701 -2.704 1.00 96.06 407 ILE A CA 1
ATOM 3053 C C . ILE A 1 407 ? 11.517 6.232 -2.801 1.00 96.06 407 ILE A C 1
ATOM 3055 O O . ILE A 1 407 ? 12.468 6.831 -3.295 1.00 96.06 407 ILE A O 1
ATOM 3059 N N . ASN A 1 408 ? 10.472 6.882 -2.286 1.00 96.62 408 ASN A N 1
ATOM 3060 C CA . ASN A 1 408 ? 10.383 8.333 -2.222 1.00 96.62 408 ASN A CA 1
ATOM 3061 C C . ASN A 1 408 ? 9.908 8.770 -0.828 1.00 96.62 408 ASN A C 1
ATOM 3063 O O . ASN A 1 408 ? 8.697 8.797 -0.574 1.00 96.62 408 ASN A O 1
ATOM 3067 N N . PRO A 1 409 ? 10.839 9.120 0.080 1.00 95.94 409 PRO A N 1
ATOM 3068 C CA . PRO A 1 409 ? 10.519 9.436 1.471 1.00 95.94 409 PRO A CA 1
ATOM 3069 C C . PRO A 1 409 ? 9.503 10.570 1.650 1.00 95.94 409 PRO A C 1
ATOM 3071 O O . PRO A 1 409 ? 8.685 10.501 2.561 1.00 95.94 409 PRO A O 1
ATOM 3074 N N . ILE A 1 410 ? 9.510 11.578 0.767 1.00 95.31 410 ILE A N 1
ATOM 3075 C CA . ILE A 1 410 ? 8.588 12.725 0.835 1.00 95.31 410 ILE A CA 1
ATOM 3076 C C . ILE A 1 410 ? 7.152 12.276 0.544 1.00 95.31 410 ILE A C 1
ATOM 3078 O O . ILE A 1 410 ? 6.217 12.615 1.267 1.00 95.31 410 ILE A O 1
ATOM 3082 N N . THR A 1 411 ? 6.955 11.492 -0.516 1.00 94.19 411 THR A N 1
ATOM 3083 C CA . THR A 1 411 ? 5.612 10.978 -0.838 1.00 94.19 411 THR A CA 1
ATOM 3084 C C . THR A 1 411 ? 5.148 9.932 0.176 1.00 94.19 411 THR A C 1
ATOM 3086 O O . THR A 1 411 ? 3.974 9.924 0.547 1.00 94.19 411 THR A O 1
ATOM 3089 N N . ALA A 1 412 ? 6.065 9.105 0.690 1.00 95.56 412 ALA A N 1
ATOM 3090 C CA . ALA A 1 412 ? 5.773 8.130 1.734 1.00 95.56 412 ALA A CA 1
ATOM 3091 C C . ALA A 1 412 ? 5.304 8.814 3.028 1.00 95.56 412 ALA A C 1
ATOM 3093 O O . ALA A 1 412 ? 4.271 8.423 3.577 1.00 95.56 412 ALA A O 1
ATOM 3094 N N . SER A 1 413 ? 5.985 9.876 3.479 1.00 95.62 413 SER A N 1
ATOM 3095 C CA . SER A 1 413 ? 5.549 10.649 4.649 1.00 95.62 413 SER A CA 1
ATOM 3096 C C . SER A 1 413 ? 4.188 11.307 4.413 1.00 95.62 413 SER A C 1
ATOM 3098 O O . SER A 1 413 ? 3.305 11.193 5.262 1.00 95.62 413 SER A O 1
ATOM 3100 N N . GLY A 1 414 ? 3.960 11.882 3.227 1.00 96.62 414 GLY A N 1
ATOM 3101 C CA . GLY A 1 414 ? 2.663 12.457 2.859 1.00 96.62 414 GLY A CA 1
ATOM 3102 C C . GLY A 1 414 ? 1.513 11.438 2.880 1.00 96.62 414 GLY A C 1
ATOM 3103 O O . GLY A 1 414 ? 0.396 11.766 3.285 1.00 96.62 414 GLY A O 1
ATOM 3104 N N . GLN A 1 415 ? 1.766 10.175 2.512 1.00 96.06 415 GLN A N 1
ATOM 3105 C CA . GLN A 1 415 ? 0.763 9.106 2.616 1.00 96.06 415 GLN A CA 1
ATOM 3106 C C . GLN A 1 415 ? 0.423 8.748 4.065 1.00 96.06 415 GLN A C 1
ATOM 3108 O O . GLN A 1 415 ? -0.751 8.476 4.350 1.00 96.06 415 GLN A O 1
ATOM 3113 N N . VAL A 1 416 ? 1.414 8.759 4.963 1.00 96.69 416 VAL A N 1
ATOM 3114 C CA . VAL A 1 416 ? 1.216 8.543 6.405 1.00 96.69 416 VAL A CA 1
ATOM 3115 C C . VAL A 1 416 ? 0.401 9.692 6.999 1.00 96.69 416 VAL A C 1
ATOM 3117 O O . VAL A 1 416 ? -0.628 9.444 7.625 1.00 96.69 416 VAL A O 1
ATOM 3120 N N . GLU A 1 417 ? 0.780 10.939 6.720 1.00 96.44 417 GLU A N 1
ATOM 3121 C CA . GLU A 1 417 ? 0.061 12.138 7.171 1.00 96.44 417 GLU A CA 1
ATOM 3122 C C . GLU A 1 417 ? -1.393 12.152 6.678 1.00 96.44 417 GLU A C 1
ATOM 3124 O O . GLU A 1 417 ? -2.327 12.306 7.469 1.00 96.44 417 GLU A O 1
ATOM 3129 N N . GLY A 1 418 ? -1.616 11.904 5.383 1.00 96.38 418 GLY A N 1
ATOM 3130 C CA . GLY A 1 418 ? -2.961 11.826 4.814 1.00 96.38 418 GLY A CA 1
ATOM 3131 C C . GLY A 1 418 ? -3.793 10.682 5.402 1.00 96.38 418 GLY A C 1
ATOM 3132 O O . GLY A 1 418 ? -4.999 10.830 5.601 1.00 96.38 418 GLY A O 1
ATOM 3133 N N . GLY A 1 419 ? -3.163 9.544 5.715 1.00 95.44 419 GLY A N 1
ATOM 3134 C CA . GLY A 1 419 ? -3.804 8.427 6.412 1.00 95.44 419 GLY A CA 1
ATOM 3135 C C . GLY A 1 419 ? -4.220 8.783 7.841 1.00 95.44 419 GLY A C 1
ATOM 3136 O O . GLY A 1 419 ? -5.350 8.496 8.234 1.00 95.44 419 GLY A O 1
ATOM 3137 N N . MET A 1 420 ? -3.349 9.466 8.586 1.00 95.88 420 MET A N 1
ATOM 3138 C CA . MET A 1 420 ? -3.627 9.945 9.943 1.00 95.88 420 MET A CA 1
ATOM 3139 C C . MET A 1 420 ? -4.797 10.936 9.971 1.00 95.88 420 MET A C 1
ATOM 3141 O O . MET A 1 420 ? -5.697 10.793 10.796 1.00 95.88 420 MET A O 1
ATOM 3145 N N . VAL A 1 421 ? -4.836 11.898 9.044 1.00 95.88 421 VAL A N 1
ATOM 3146 C CA . VAL A 1 421 ? -5.941 12.871 8.947 1.00 95.88 421 VAL A CA 1
ATOM 3147 C C . VAL A 1 421 ? -7.253 12.190 8.551 1.00 95.88 421 VAL A C 1
ATOM 3149 O O . VAL A 1 421 ? -8.301 12.491 9.119 1.00 95.88 421 VAL A O 1
ATOM 3152 N N . GLN A 1 422 ? -7.214 11.233 7.621 1.00 95.81 422 GLN A N 1
ATOM 3153 C CA . GLN A 1 422 ? -8.403 10.458 7.262 1.00 95.81 422 GLN A CA 1
ATOM 3154 C C . GLN A 1 422 ? -8.923 9.626 8.444 1.00 95.81 422 GLN A C 1
ATOM 3156 O O . GLN A 1 422 ? -10.135 9.519 8.622 1.00 95.81 422 GLN A O 1
ATOM 3161 N N . ALA A 1 423 ? -8.028 9.058 9.257 1.00 93.12 423 ALA A N 1
ATOM 3162 C CA . ALA A 1 423 ? -8.396 8.315 10.458 1.00 93.12 423 ALA A CA 1
ATOM 3163 C C . ALA A 1 423 ? -9.030 9.217 11.529 1.00 93.12 423 ALA A C 1
ATOM 3165 O O . ALA A 1 423 ? -10.008 8.804 12.142 1.00 93.12 423 ALA A O 1
ATOM 3166 N N . LEU A 1 424 ? -8.541 10.453 11.700 1.00 93.38 424 LEU A N 1
ATOM 3167 C CA . LEU A 1 424 ? -9.144 11.441 12.604 1.00 93.38 424 LEU A CA 1
ATOM 3168 C C . LEU A 1 424 ? -10.588 11.797 12.239 1.00 93.38 424 LEU A C 1
ATOM 3170 O O . LEU A 1 424 ? -11.370 12.093 13.127 1.00 93.38 424 LEU A O 1
ATOM 3174 N N . GLY A 1 425 ? -10.938 11.795 10.951 1.00 92.88 425 GLY A N 1
ATOM 3175 C CA . GLY A 1 425 ? -12.323 12.012 10.523 1.00 92.88 425 GLY A CA 1
ATOM 3176 C C . GLY A 1 425 ? -13.220 10.779 10.669 1.00 92.88 425 GLY A C 1
ATOM 3177 O O . GLY A 1 425 ? -14.434 10.903 10.534 1.00 92.88 425 GLY A O 1
ATOM 3178 N N . TYR A 1 426 ? -12.635 9.593 10.869 1.00 93.44 426 TYR A N 1
ATOM 3179 C CA . TYR A 1 426 ? -13.374 8.339 11.012 1.00 93.44 426 TYR A CA 1
ATOM 3180 C C . TYR A 1 426 ? -13.617 7.946 12.476 1.00 93.44 426 TYR A C 1
ATOM 3182 O O . TYR A 1 426 ? -14.671 7.384 12.771 1.00 93.44 426 TYR A O 1
ATOM 3190 N N . ALA A 1 427 ? -12.639 8.202 13.349 1.00 86.44 427 ALA A N 1
ATOM 3191 C CA . ALA A 1 427 ? -12.744 8.031 14.799 1.00 86.44 427 ALA A CA 1
ATOM 3192 C C . ALA A 1 427 ? -13.646 9.107 15.416 1.00 86.44 427 ALA A C 1
ATOM 3194 O O . ALA A 1 427 ? -14.361 8.762 16.384 1.00 86.44 427 ALA A O 1
#

Mean predicted aligned error: 4.22 Å

Solvent-accessible surface area (backbone atoms only — not comparable to full-atom values): 22792 Å² total; per-residue (Å²): 113,46,60,36,48,64,75,65,91,84,56,60,66,60,40,52,53,49,22,69,75,67,76,45,94,62,88,86,80,75,51,78,68,45,46,77,55,70,40,42,37,66,58,53,69,50,78,46,78,50,74,42,64,50,97,87,62,42,59,51,27,34,34,44,39,35,45,37,41,15,14,72,49,72,46,56,41,62,42,30,50,31,35,16,50,40,40,45,50,38,45,49,44,25,84,49,63,46,77,47,75,48,75,41,75,41,97,49,60,40,16,34,46,27,76,66,39,39,27,59,66,25,42,53,55,43,45,52,53,52,43,53,51,18,56,76,70,72,43,56,53,68,59,41,46,68,72,31,43,64,47,70,74,39,64,44,77,49,32,37,80,40,25,68,90,47,80,30,57,83,44,63,35,83,63,77,52,44,70,56,18,42,52,53,42,38,61,76,68,41,37,85,81,48,58,97,50,92,48,68,47,89,98,37,83,53,37,39,54,50,73,50,74,43,73,48,57,49,64,27,39,49,54,76,70,48,43,12,18,14,34,34,35,60,37,62,80,44,34,30,44,37,28,24,22,52,51,63,45,84,72,51,48,66,58,51,46,35,44,49,32,16,64,61,52,15,38,62,52,88,42,46,46,79,45,63,50,39,87,91,79,23,39,66,36,82,46,70,50,62,75,18,47,68,64,27,38,30,43,1,31,41,52,10,26,52,52,32,37,50,49,53,40,45,49,41,14,70,75,72,67,72,52,63,46,89,49,48,44,60,48,86,46,21,43,37,34,84,89,70,54,69,47,43,34,28,57,49,36,44,38,29,51,75,72,48,92,58,48,82,61,51,29,70,28,69,22,65,39,79,59,44,68,50,37,28,29,19,38,37,40,33,32,40,33,31,73,85,79,69,50,75,42,79,79,44,78,49,75,29,73,35,71,77,82,66,91,48,58,70,58,52,51,50,53,52,53,54,48,53,56,54,46,63,79,71,108

Nearest PDB structures (foldseek):
  4c7z-assembly1_A  TM=8.608E-01  e=5.981E-25  Megalodesulfovibrio gigas
  1dgj-assembly1_A  TM=8.645E-01  e=3.941E-24  Desulfovibrio desulfuricans
  7dqx-assembly1_D  TM=8.288E-01  e=1.061E-21  Paenarthrobacter nicotinovorans
  3hrd-assembly1_F  TM=8.787E-01  e=1.653E-19  Eubacterium barkeri
  3hrd-assembly1_E  TM=8.941E-01  e=1.307E-11  Eubacterium barkeri

pLDDT: mean 95.58, std 3.39, range [76.81, 98.88]

Radius of gyration: 25.86 Å; Cα contacts (8 Å, |Δi|>4): 841; chains: 1; bounding box: 71×48×74 Å

Secondary structure (DSSP, 8-state):
--TTTTSS-SSHHHHHHHHHHHTS-------HHHHHHHS-EEPPEEEEEEEEE-TTS-EEEEEEEEEEE-TTS-TTTTHHHHHHHHHHHHTTT-SEEEEEEEEE--SS--EE--TTTTHHHHHHHHHHHHHHHHHHTT--HHHHHHHHS--TT-B-TTTTTTBTTB-----B-----HHHHHHHHHHHHTHHHHTTS--EETTEEEEEEEEEEEEE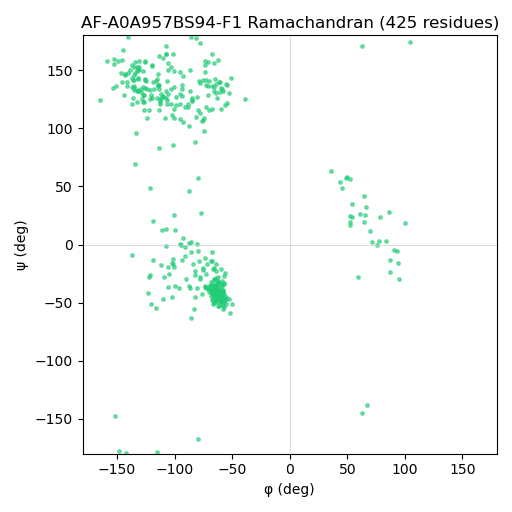E---S-TTT-EEEEEEEE-TTS-EEEEE----SSS-HHHHHHHHHHHHHTS-GGGEEEEES-TTTSPPB--S-TT-TTTHHHHHHHHHHHHHHHHHHHHIIIIII-S-GGGEEEETTEEEETTS-EEEHHHHHHHHHHTSS----EEEEEEE-S--PPPEEEEEEEEEEETTT--EEEEEEEEEEE-SS-SSHHHHHHHHHHHHHHHHTT-

Sequence (427 aa):
GGFGGKQEMLIEDLCAHLTIATGRPVRFEYTREQEFTSARSRHPQILRFKTGVDAEGRIVAAELYIIGNTGAYGTHGLTVQMVSGFRGLSTYNAPYSRFLCDIVYTNIPIPGAYRGYGAPQALHALEVHTEEIAHALGMDVLEFKRKNWIKVGDPLVMAVALGEGREGKPQTVNTSALAECVDIGARAMGWYEKRGKTRSIPGKPHLKQGIGVAIAMHGTGIAGLDMGAASIKMNDDGSFNLHFGATDLGTGADTVLAQIAAETLGVPISDIIVYAADTDMTPFDTGAYASSTTYISGGAVLKAAEQVRAQILKHAAERMLKCAADDLELEDRKVVHRDGRSVTLEAVALHSLHQDDQHQIMATASHMSEVSPPPFAAQFAEVTVDTETGQVTVDRLLMAVDCGIAINPITASGQVEGGMVQALGYA